Protein AF-A0A7V5BD27-F1 (afdb_monomer)

Sequence (593 aa):
MENDPTWVDITEIFKGNVRTRDIIDSLEARNEGERLPRDRENKIDDNIESIKRIREREFLEQVIPAKATIKEAIDIFYIVNSSGVNLTDAELALAQISGYWPKAREEFKSKLDDLKAKGWVFNLDFIVYALLATVHKQGSKMEKLHTSDNKEKIKEVWKKLDNTVLDYTFNLLQSQAYIDHTDEINSVYALIPIITYVYLKPTNKLSEEEIKKVVKWFYYSQIRFRYISQLQQKLDKDLKIVANSQSPFDEMLKMIEEERPLEIKSSEFVGRDIRHPLFSLMRWYFKSQGAVCLGTGLQLRRNMGKKYELERDHIFAYSVLRDSEYFDMSDRFDYALAQEITNRAILTSTENRKKSAKFADVYLSQVKEEFPNALKLQCIPENEELWKIENYKKFLQARRELLTEKLNYYLNNISITNENIKTEIDLEEIIETGEHTFLEFKSTMRWNLREARQDKKMEEIILKSIAAFNNSEGGKLLIGVTDDGEILGLQDDYNTLKEANKDHFELHLRNIVNNAYGKDFATTQITVGFPVIEEAEICEIDVKPGTKPLFLEVISKNGQKQKKFFVRSGNSSQDLDIAETAEYVKRRFEKNE

Mean predicted aligned error: 17.42 Å

Structure (mmCIF, N/CA/C/O backbone):
data_AF-A0A7V5BD27-F1
#
_entry.id   AF-A0A7V5BD27-F1
#
loop_
_atom_site.group_PDB
_atom_site.id
_atom_site.type_symbol
_atom_site.label_atom_id
_atom_site.label_alt_id
_atom_site.label_comp_id
_atom_site.label_asym_id
_atom_site.label_entity_id
_atom_site.label_seq_id
_atom_site.pdbx_PDB_ins_code
_atom_site.Cartn_x
_atom_site.Cartn_y
_atom_site.Cartn_z
_atom_site.occupancy
_atom_site.B_iso_or_equiv
_atom_site.auth_seq_id
_atom_site.auth_comp_id
_atom_site.auth_asym_id
_atom_site.auth_atom_id
_atom_site.pdbx_PDB_model_num
ATOM 1 N N . MET A 1 1 ? 18.112 -41.077 0.722 1.00 57.16 1 MET A N 1
ATOM 2 C CA . MET A 1 1 ? 18.003 -41.266 2.183 1.00 57.16 1 MET A CA 1
ATOM 3 C C . MET A 1 1 ? 17.654 -42.706 2.530 1.00 57.16 1 MET A C 1
ATOM 5 O O . MET A 1 1 ? 18.434 -43.301 3.248 1.00 57.16 1 MET A O 1
ATOM 9 N N . GLU A 1 2 ? 16.600 -43.307 1.964 1.00 54.22 2 GLU A N 1
ATOM 10 C CA . GLU A 1 2 ? 16.123 -44.663 2.338 1.00 54.22 2 GLU A CA 1
ATOM 11 C C . GLU A 1 2 ? 17.113 -45.833 2.209 1.00 54.22 2 GLU A C 1
ATOM 13 O O . GLU A 1 2 ? 16.851 -46.900 2.739 1.00 54.22 2 GLU A O 1
ATOM 18 N N . ASN A 1 3 ? 18.266 -45.650 1.570 1.00 68.75 3 ASN A N 1
ATOM 19 C CA . ASN A 1 3 ? 19.284 -46.687 1.444 1.00 68.75 3 ASN A CA 1
ATOM 20 C C . ASN A 1 3 ? 20.681 -46.130 1.716 1.00 68.75 3 ASN A C 1
ATOM 22 O O . ASN A 1 3 ? 21.618 -46.584 1.080 1.00 68.75 3 ASN A O 1
ATOM 26 N N . ASP A 1 4 ? 20.866 -45.130 2.574 1.00 81.50 4 ASP A N 1
ATOM 27 C CA . ASP A 1 4 ? 22.206 -44.644 2.939 1.00 81.50 4 ASP A CA 1
ATOM 28 C C . ASP A 1 4 ? 22.558 -45.089 4.372 1.00 81.50 4 ASP A C 1
ATOM 30 O O . ASP A 1 4 ? 21.866 -44.679 5.298 1.00 81.50 4 ASP A O 1
ATOM 34 N N . PRO A 1 5 ? 23.607 -45.908 4.596 1.00 80.44 5 PRO A N 1
ATOM 35 C CA . PRO A 1 5 ? 23.981 -46.388 5.929 1.00 80.44 5 PRO A CA 1
ATOM 36 C C . PRO A 1 5 ? 24.497 -45.267 6.838 1.00 80.44 5 PRO A C 1
ATOM 38 O O . PRO A 1 5 ? 24.568 -45.450 8.048 1.00 80.44 5 PRO A O 1
ATOM 41 N N . THR A 1 6 ? 24.842 -44.102 6.279 1.00 83.38 6 THR A N 1
ATOM 42 C CA . THR A 1 6 ? 25.176 -42.902 7.061 1.00 83.38 6 THR A CA 1
ATOM 43 C C . THR A 1 6 ? 23.938 -42.163 7.570 1.00 83.38 6 THR A C 1
ATOM 45 O O . THR A 1 6 ? 24.061 -41.241 8.376 1.00 83.38 6 THR A O 1
ATOM 48 N N . TRP A 1 7 ? 22.744 -42.569 7.132 1.00 88.06 7 TRP A N 1
ATOM 49 C CA . TRP A 1 7 ? 21.472 -41.987 7.532 1.00 88.06 7 TRP A CA 1
ATOM 50 C C . TRP A 1 7 ? 20.792 -42.884 8.573 1.00 88.06 7 TRP A C 1
ATOM 52 O O . TRP A 1 7 ? 20.085 -43.833 8.242 1.00 88.06 7 TRP A O 1
ATOM 62 N N . VAL A 1 8 ? 21.057 -42.598 9.850 1.00 84.62 8 VAL A N 1
ATOM 63 C CA . VAL A 1 8 ? 20.665 -43.437 10.995 1.00 84.62 8 VAL A CA 1
ATOM 64 C C . VAL A 1 8 ? 19.660 -42.711 11.885 1.00 84.62 8 VAL A C 1
ATOM 66 O O . VAL A 1 8 ? 19.829 -41.529 12.187 1.00 84.62 8 VAL A O 1
ATOM 69 N N . ASP A 1 9 ? 18.639 -43.433 12.356 1.00 86.38 9 ASP A N 1
ATOM 70 C CA . ASP A 1 9 ? 17.727 -42.933 13.385 1.00 86.38 9 ASP A CA 1
ATOM 71 C C . ASP A 1 9 ? 18.481 -42.735 14.711 1.00 86.38 9 ASP A C 1
ATOM 73 O O . ASP A 1 9 ? 18.967 -43.680 15.341 1.00 86.38 9 ASP A O 1
ATOM 77 N N . ILE A 1 10 ? 18.546 -41.480 15.154 1.00 88.50 10 ILE A N 1
ATOM 78 C CA . ILE A 1 10 ? 19.177 -41.060 16.411 1.00 88.50 10 ILE A CA 1
ATOM 79 C C . ILE A 1 10 ? 18.592 -41.820 17.614 1.00 88.50 10 ILE A C 1
ATOM 81 O O . ILE A 1 10 ? 19.304 -42.122 18.574 1.00 88.50 10 ILE A O 1
ATOM 85 N N . THR A 1 11 ? 17.312 -42.187 17.556 1.00 89.19 11 THR A N 1
ATOM 86 C CA . THR A 1 11 ? 16.627 -42.962 18.594 1.00 89.19 11 THR A CA 1
ATOM 87 C C . THR A 1 11 ? 17.269 -44.334 18.792 1.00 89.19 11 THR A C 1
ATOM 89 O O . THR A 1 11 ? 17.418 -44.792 19.927 1.00 89.19 11 THR A O 1
ATOM 92 N N . GLU A 1 12 ? 17.701 -44.982 17.712 1.00 88.94 12 GLU A N 1
ATOM 93 C CA . GLU A 1 12 ? 18.322 -46.308 17.759 1.00 88.94 12 GLU A CA 1
ATOM 94 C C . GLU A 1 12 ? 19.768 -46.244 18.272 1.00 88.94 12 GLU A C 1
ATOM 96 O O . GLU A 1 12 ? 20.210 -47.146 18.988 1.00 88.94 12 GLU A O 1
ATOM 101 N N . ILE A 1 13 ? 20.469 -45.128 18.030 1.00 88.75 13 ILE A N 1
ATOM 102 C CA . ILE A 1 13 ? 21.769 -44.828 18.656 1.00 88.75 13 ILE A CA 1
ATOM 103 C C . ILE A 1 13 ? 21.596 -44.656 20.170 1.00 88.75 13 ILE A C 1
ATOM 105 O O . ILE A 1 13 ? 22.341 -45.240 20.958 1.00 88.75 13 ILE A O 1
ATOM 109 N N . PHE A 1 14 ? 20.574 -43.909 20.602 1.00 86.38 14 PHE A N 1
ATOM 110 C CA . PHE A 1 14 ? 20.261 -43.740 22.020 1.00 86.38 14 PHE A CA 1
ATOM 111 C C . PHE A 1 14 ? 19.882 -45.067 22.695 1.00 86.38 14 PHE A C 1
ATOM 113 O O . PHE A 1 14 ? 20.340 -45.353 23.805 1.00 86.38 14 PHE A O 1
ATOM 120 N N . LYS A 1 15 ? 19.071 -45.908 22.052 1.00 88.56 15 LYS A N 1
ATOM 121 C CA . LYS A 1 15 ? 18.735 -47.245 22.577 1.00 88.56 15 LYS A CA 1
ATOM 122 C C . LYS A 1 15 ? 19.929 -48.210 22.577 1.00 88.56 15 LYS A C 1
ATOM 124 O O . LYS A 1 15 ? 19.869 -49.227 23.259 1.00 88.56 15 LYS A O 1
ATOM 129 N N . GLY A 1 16 ? 21.011 -47.880 21.868 1.00 85.06 16 GLY A N 1
ATOM 130 C CA . GLY A 1 16 ? 22.207 -48.716 21.744 1.00 85.06 16 GLY A CA 1
ATOM 131 C C . GLY A 1 16 ? 22.083 -49.834 20.705 1.00 85.06 16 GLY A C 1
ATOM 132 O O . GLY A 1 16 ? 22.926 -50.733 20.693 1.00 85.06 16 GLY A O 1
ATOM 133 N N . ASN A 1 17 ? 21.055 -49.770 19.853 1.00 87.12 17 ASN A N 1
ATOM 134 C CA . ASN A 1 17 ? 20.763 -50.740 18.797 1.00 87.12 17 ASN A CA 1
ATOM 135 C C . ASN A 1 17 ? 21.631 -50.528 17.550 1.00 87.12 17 ASN A C 1
ATOM 137 O O . ASN A 1 17 ? 21.843 -51.473 16.799 1.00 87.12 17 ASN A O 1
ATOM 141 N N . VAL A 1 18 ? 22.145 -49.309 17.349 1.00 87.81 18 VAL A N 1
ATOM 142 C CA . VAL A 1 18 ? 23.119 -48.988 16.298 1.00 87.81 18 VAL A CA 1
ATOM 143 C C . VAL A 1 18 ? 24.397 -48.461 16.938 1.00 87.81 18 VAL A C 1
ATOM 145 O O . VAL A 1 18 ? 24.372 -47.534 17.753 1.00 87.81 18 VAL A O 1
ATOM 148 N N . ARG A 1 19 ? 25.529 -49.053 16.566 1.00 87.44 19 ARG A N 1
ATOM 149 C CA . ARG A 1 19 ? 26.875 -48.671 16.996 1.00 87.44 19 ARG A CA 1
ATOM 150 C C . ARG A 1 19 ? 27.686 -48.175 15.804 1.00 87.44 19 ARG A C 1
ATOM 152 O O . ARG A 1 19 ? 27.378 -48.470 14.653 1.00 87.44 19 ARG A O 1
ATOM 159 N N . THR A 1 20 ? 28.787 -47.482 16.093 1.00 89.12 20 THR A N 1
ATOM 160 C CA . THR A 1 20 ? 29.772 -47.033 15.094 1.00 89.12 20 THR A CA 1
ATOM 161 C C . THR A 1 20 ? 30.157 -48.163 14.131 1.00 89.12 20 THR A C 1
ATOM 163 O O . THR A 1 20 ? 30.230 -47.959 12.921 1.00 89.12 20 THR A O 1
ATOM 166 N N . ARG A 1 21 ? 30.344 -49.380 14.664 1.00 87.88 21 ARG A N 1
ATOM 167 C CA . ARG A 1 21 ? 30.757 -50.551 13.887 1.00 87.88 21 ARG A CA 1
ATOM 168 C C . ARG A 1 21 ? 29.720 -50.981 12.847 1.00 87.88 21 ARG A C 1
ATOM 170 O O . ARG A 1 21 ? 30.114 -51.287 11.732 1.00 87.88 21 ARG A O 1
ATOM 177 N N . ASP A 1 22 ? 28.429 -50.913 13.162 1.00 88.00 22 ASP A N 1
ATOM 178 C CA . ASP A 1 22 ? 27.359 -51.340 12.248 1.00 88.00 22 ASP A CA 1
ATOM 179 C C . ASP A 1 22 ? 27.291 -50.442 10.997 1.00 88.00 22 ASP A C 1
ATOM 181 O O . ASP A 1 22 ? 27.035 -50.909 9.884 1.00 88.00 22 ASP A O 1
ATOM 185 N N . ILE A 1 23 ? 27.583 -49.146 11.169 1.00 87.50 23 ILE A N 1
ATOM 186 C CA . ILE A 1 23 ? 27.658 -48.157 10.083 1.00 87.50 23 ILE A CA 1
ATOM 187 C C . ILE A 1 23 ? 28.907 -48.393 9.227 1.00 87.50 23 ILE A C 1
ATOM 189 O O . ILE A 1 23 ? 28.827 -48.359 7.998 1.00 87.50 23 ILE A O 1
ATOM 193 N N . ILE A 1 24 ? 30.052 -48.640 9.872 1.00 88.50 24 ILE A N 1
ATOM 194 C CA . ILE A 1 24 ? 31.324 -48.941 9.200 1.00 88.50 24 ILE A CA 1
ATOM 195 C C . ILE A 1 24 ? 31.187 -50.217 8.367 1.00 88.50 24 ILE A C 1
ATOM 197 O O . ILE A 1 24 ? 31.436 -50.172 7.167 1.00 88.50 24 ILE A O 1
ATOM 201 N N . ASP A 1 25 ? 30.703 -51.310 8.960 1.00 88.06 25 ASP A N 1
ATOM 202 C CA . ASP A 1 25 ? 30.554 -52.600 8.280 1.00 88.06 25 ASP A CA 1
ATOM 203 C C . ASP A 1 25 ? 29.582 -52.492 7.087 1.00 88.06 25 ASP A C 1
ATOM 205 O O . ASP A 1 25 ? 29.839 -53.037 6.014 1.00 88.06 25 ASP A O 1
ATOM 209 N N . SER A 1 26 ? 28.499 -51.715 7.222 1.00 86.69 26 SER A N 1
ATOM 210 C CA . SER A 1 26 ? 27.546 -51.466 6.128 1.00 86.69 26 SER A CA 1
ATOM 211 C C . SER A 1 26 ? 28.135 -50.636 4.980 1.00 86.69 26 SER A C 1
ATOM 213 O O . SER A 1 26 ? 27.730 -50.793 3.826 1.00 86.69 26 SER A O 1
ATOM 215 N N . LEU A 1 27 ? 29.066 -49.728 5.277 1.00 87.25 27 LEU A N 1
ATOM 216 C CA . LEU A 1 27 ? 29.773 -48.924 4.279 1.00 87.25 27 LEU A CA 1
ATOM 217 C C . LEU A 1 27 ? 30.881 -49.721 3.586 1.00 87.25 27 LEU A C 1
ATOM 219 O O . LEU A 1 27 ? 31.006 -49.633 2.367 1.00 87.25 27 LEU A O 1
ATOM 223 N N . GLU A 1 28 ? 31.641 -50.519 4.335 1.00 88.75 28 GLU A N 1
ATOM 224 C CA . GLU A 1 28 ? 32.672 -51.416 3.799 1.00 88.75 28 GLU A CA 1
ATOM 225 C C . GLU A 1 28 ? 32.046 -52.492 2.903 1.00 88.75 28 GLU A C 1
ATOM 227 O O . GLU A 1 28 ? 32.527 -52.726 1.797 1.00 88.75 28 GLU A O 1
ATOM 232 N N . ALA A 1 29 ? 30.898 -53.061 3.293 1.00 86.31 29 ALA A N 1
ATOM 233 C CA . ALA A 1 29 ? 30.151 -54.011 2.463 1.00 86.31 29 ALA A CA 1
ATOM 234 C C . ALA A 1 29 ? 29.697 -53.418 1.115 1.00 86.31 29 ALA A C 1
ATOM 236 O O . ALA A 1 29 ? 29.574 -54.138 0.127 1.00 86.31 29 ALA A O 1
ATOM 237 N N . ARG A 1 30 ? 29.463 -52.101 1.054 1.00 85.00 30 ARG A N 1
ATOM 238 C CA . ARG A 1 30 ? 29.129 -51.388 -0.191 1.00 85.00 30 ARG A CA 1
ATOM 239 C C . ARG A 1 30 ? 30.343 -51.002 -1.018 1.00 85.00 30 ARG A C 1
ATOM 241 O O . ARG A 1 30 ? 30.182 -50.722 -2.200 1.00 85.00 30 ARG A O 1
ATOM 248 N N . ASN A 1 31 ? 31.520 -50.985 -0.406 1.00 85.56 31 ASN A N 1
ATOM 249 C CA . ASN A 1 31 ? 32.794 -50.732 -1.063 1.00 85.56 31 ASN A CA 1
ATOM 250 C C . ASN A 1 31 ? 33.532 -52.049 -1.360 1.00 85.56 31 ASN A C 1
ATOM 252 O O . ASN A 1 31 ? 34.746 -52.124 -1.229 1.00 85.56 31 ASN A O 1
ATOM 256 N N . GLU A 1 32 ? 32.785 -53.116 -1.669 1.00 83.06 32 GLU A N 1
ATOM 257 C CA . GLU A 1 32 ? 33.322 -54.447 -2.000 1.00 83.06 32 GLU A CA 1
ATOM 258 C C . GLU A 1 32 ? 34.242 -55.055 -0.917 1.00 83.06 32 GLU A C 1
ATOM 260 O O . GLU A 1 32 ? 35.077 -55.913 -1.195 1.00 83.06 32 GLU A O 1
ATOM 265 N N . GLY A 1 33 ? 34.072 -54.644 0.344 1.00 78.06 33 GLY A N 1
ATOM 266 C CA . GLY A 1 33 ? 34.883 -55.097 1.475 1.00 78.06 33 GLY A CA 1
ATOM 267 C C . GLY A 1 33 ? 36.196 -54.331 1.663 1.00 78.06 33 GLY A C 1
ATOM 268 O O . GLY A 1 33 ? 36.982 -54.690 2.541 1.00 78.06 33 GLY A O 1
ATOM 269 N N . GLU A 1 34 ? 36.450 -53.278 0.882 1.00 85.38 34 GLU A N 1
ATOM 270 C CA . GLU A 1 34 ? 37.575 -52.381 1.133 1.00 85.38 34 GLU A CA 1
ATOM 271 C C . GLU A 1 34 ? 37.359 -51.571 2.412 1.00 85.38 34 GLU A C 1
ATOM 273 O O . GLU A 1 34 ? 36.318 -50.937 2.618 1.00 85.38 34 GLU A O 1
ATOM 278 N N . ARG A 1 35 ? 38.400 -51.548 3.248 1.00 85.94 35 ARG A N 1
ATOM 279 C CA . ARG A 1 35 ? 38.398 -50.833 4.520 1.00 85.94 35 ARG A CA 1
ATOM 280 C C . ARG A 1 35 ? 38.253 -49.327 4.315 1.00 85.94 35 ARG A C 1
ATOM 282 O O . ARG A 1 35 ? 38.936 -48.733 3.478 1.00 85.94 35 ARG A O 1
ATOM 289 N N . LEU A 1 36 ? 37.435 -48.689 5.148 1.00 87.50 36 LEU A N 1
ATOM 290 C CA . LEU A 1 36 ? 37.311 -47.235 5.136 1.00 87.50 36 LEU A CA 1
ATOM 291 C C . LEU A 1 36 ? 38.619 -46.536 5.566 1.00 87.50 36 LEU A C 1
ATOM 293 O O . LEU A 1 36 ? 39.358 -47.026 6.422 1.00 87.50 36 LEU A O 1
ATOM 297 N N . PRO A 1 37 ? 38.913 -45.338 5.027 1.00 90.88 37 PRO A N 1
ATOM 298 C CA . PRO A 1 37 ? 39.991 -44.507 5.549 1.00 90.88 37 PRO A CA 1
ATOM 299 C C . PRO A 1 37 ? 39.778 -44.200 7.037 1.00 90.88 37 PRO A C 1
ATOM 301 O O . PRO A 1 37 ? 38.671 -43.843 7.446 1.00 90.88 37 PRO A O 1
ATOM 304 N N . ARG A 1 38 ? 40.853 -44.258 7.835 1.00 88.69 38 ARG A N 1
ATOM 305 C CA . ARG A 1 38 ? 40.811 -44.016 9.292 1.00 88.69 38 ARG A CA 1
ATOM 306 C C . ARG A 1 38 ? 40.141 -42.696 9.673 1.00 88.69 38 ARG A C 1
ATOM 308 O O . ARG A 1 38 ? 39.385 -42.659 10.634 1.00 88.69 38 ARG A O 1
ATOM 315 N N . ASP A 1 39 ? 40.362 -41.635 8.903 1.00 89.50 39 ASP A N 1
ATOM 316 C CA . ASP A 1 39 ? 39.746 -40.327 9.167 1.00 89.50 39 ASP A CA 1
ATOM 317 C C . ASP A 1 39 ? 38.215 -40.381 9.093 1.00 89.50 39 ASP A C 1
ATOM 319 O O . ASP A 1 39 ? 37.516 -39.683 9.827 1.00 89.50 39 ASP A O 1
ATOM 323 N N . ARG A 1 40 ? 37.675 -41.239 8.220 1.00 87.38 40 ARG A N 1
ATOM 324 C CA . ARG A 1 40 ? 36.234 -41.436 8.069 1.00 87.38 40 ARG A CA 1
ATOM 325 C C . ARG A 1 40 ? 35.671 -42.331 9.173 1.00 87.38 40 ARG A C 1
ATOM 327 O O . ARG A 1 40 ? 34.588 -42.024 9.658 1.00 87.38 40 ARG A O 1
ATOM 334 N N . GLU A 1 41 ? 36.404 -43.365 9.595 1.00 88.19 41 GLU A N 1
ATOM 335 C CA . GLU A 1 41 ? 36.058 -44.181 10.775 1.00 88.19 41 GLU A CA 1
ATOM 336 C C . GLU A 1 41 ? 35.960 -43.296 12.033 1.00 88.19 41 GLU A C 1
ATOM 338 O O . GLU A 1 41 ? 34.920 -43.276 12.691 1.00 88.19 41 GLU A O 1
ATOM 343 N N . ASN A 1 42 ? 36.994 -42.489 12.300 1.00 90.69 42 ASN A N 1
ATOM 344 C CA . ASN A 1 42 ? 37.048 -41.584 13.452 1.00 90.69 42 ASN A CA 1
ATOM 345 C C . ASN A 1 42 ? 35.893 -40.578 13.442 1.00 90.69 42 ASN A C 1
ATOM 347 O O . ASN A 1 42 ? 35.232 -40.381 14.454 1.00 90.69 42 ASN A O 1
ATOM 351 N N . LYS A 1 43 ? 35.582 -39.991 12.279 1.00 92.12 43 LYS A N 1
ATOM 352 C CA . LYS A 1 43 ? 34.481 -39.028 12.158 1.00 92.12 43 LYS A CA 1
ATOM 353 C C . LYS A 1 43 ? 33.112 -39.645 12.465 1.00 92.12 43 LYS A C 1
ATOM 355 O O . LYS A 1 43 ? 32.244 -38.959 13.001 1.00 92.12 43 LYS A O 1
ATOM 360 N N . ILE A 1 44 ? 32.887 -40.907 12.096 1.00 90.69 44 ILE A N 1
ATOM 361 C CA . ILE A 1 44 ? 31.641 -41.611 12.438 1.00 90.69 44 ILE A CA 1
ATOM 362 C C . ILE A 1 44 ? 31.587 -41.837 13.953 1.00 90.69 44 ILE A C 1
ATOM 364 O O . ILE A 1 44 ? 30.544 -41.588 14.556 1.00 90.69 44 ILE A O 1
ATOM 368 N N . ASP A 1 45 ? 32.701 -42.237 14.566 1.00 91.75 45 ASP A N 1
ATOM 369 C CA . ASP A 1 45 ? 32.776 -42.471 16.010 1.00 91.75 45 ASP A CA 1
ATOM 370 C C . ASP A 1 45 ? 32.552 -41.189 16.823 1.00 91.75 45 ASP A C 1
ATOM 372 O O . ASP A 1 45 ? 31.674 -41.150 17.685 1.00 91.75 45 ASP A O 1
ATOM 376 N N . ASP A 1 46 ? 33.239 -40.101 16.461 1.00 92.69 46 ASP A N 1
ATOM 377 C CA . ASP A 1 46 ? 33.095 -38.780 17.085 1.00 92.69 46 ASP A CA 1
ATOM 378 C C . ASP A 1 46 ? 31.646 -38.269 17.027 1.00 92.69 46 ASP A C 1
ATOM 380 O O . ASP A 1 46 ? 31.139 -37.672 17.983 1.00 92.69 46 ASP A O 1
ATOM 384 N N . ASN A 1 47 ? 30.947 -38.517 15.914 1.00 91.62 47 ASN A N 1
ATOM 385 C CA . ASN A 1 47 ? 29.545 -38.139 15.750 1.00 91.62 47 ASN A CA 1
ATOM 386 C C . ASN A 1 47 ? 28.616 -38.975 16.642 1.00 91.62 47 ASN A C 1
ATOM 388 O O . ASN A 1 47 ? 27.732 -38.416 17.295 1.00 91.62 47 ASN A O 1
ATOM 392 N N . ILE A 1 48 ? 28.808 -40.298 16.694 1.00 91.06 48 ILE A N 1
ATOM 393 C CA . ILE A 1 48 ? 28.024 -41.191 17.564 1.00 91.06 48 ILE A CA 1
ATOM 394 C C . ILE A 1 48 ? 28.238 -40.825 19.035 1.00 91.06 48 ILE A C 1
ATOM 396 O O . ILE A 1 48 ? 27.278 -40.765 19.806 1.00 91.06 48 ILE A O 1
ATOM 400 N N . GLU A 1 49 ? 29.476 -40.534 19.421 1.00 90.31 49 GLU A N 1
ATOM 401 C CA . GLU A 1 49 ? 29.823 -40.113 20.774 1.00 90.31 49 GLU A CA 1
ATOM 402 C C . GLU A 1 49 ? 29.204 -38.752 21.119 1.00 90.31 49 GLU A C 1
ATOM 404 O O . GLU A 1 49 ? 28.589 -38.590 22.174 1.00 90.31 49 GLU A O 1
ATOM 409 N N . SER A 1 50 ? 29.256 -37.790 20.194 1.00 89.62 50 SER A N 1
ATOM 410 C CA . SER A 1 50 ? 28.599 -36.486 20.353 1.00 89.62 50 SER A CA 1
ATOM 411 C C . SER A 1 50 ? 27.088 -36.617 20.566 1.00 89.62 50 SER A C 1
ATOM 413 O O . SER A 1 50 ? 26.521 -35.902 21.393 1.00 89.62 50 SER A O 1
ATOM 415 N N . ILE A 1 51 ? 26.434 -37.551 19.865 1.00 89.44 51 ILE A N 1
ATOM 416 C CA . ILE A 1 51 ? 25.010 -37.855 20.059 1.00 89.44 51 ILE A CA 1
ATOM 417 C C . ILE A 1 51 ? 24.774 -38.450 21.451 1.00 89.44 51 ILE A C 1
ATOM 419 O O . ILE A 1 51 ? 23.873 -38.002 22.158 1.00 89.44 51 ILE A O 1
ATOM 423 N N . LYS A 1 52 ? 25.589 -39.416 21.892 1.00 87.88 52 LYS A N 1
ATOM 424 C CA . LYS A 1 52 ? 25.450 -40.033 23.224 1.00 87.88 52 LYS A CA 1
ATOM 425 C C . LYS A 1 52 ? 25.588 -39.014 24.357 1.00 87.88 52 LYS A C 1
ATOM 427 O O . LYS A 1 52 ? 24.779 -39.046 25.286 1.00 87.88 52 LYS A O 1
ATOM 432 N N . ARG A 1 53 ? 26.519 -38.061 24.232 1.00 89.12 53 ARG A N 1
ATOM 433 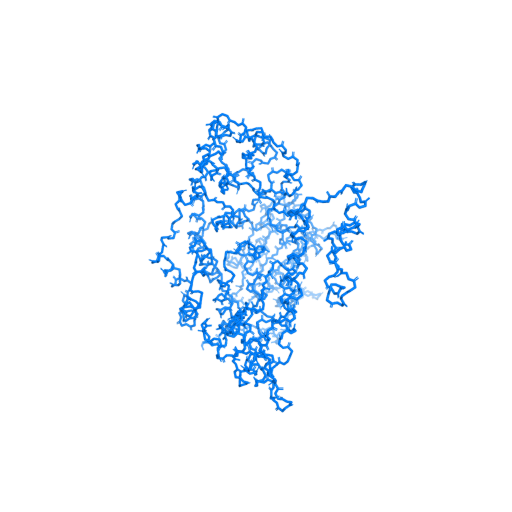C CA . ARG A 1 53 ? 26.736 -36.965 25.197 1.00 89.12 53 ARG A CA 1
ATOM 434 C C . ARG A 1 53 ? 25.546 -36.020 25.357 1.00 89.12 53 ARG A C 1
ATOM 436 O O . ARG A 1 53 ? 25.485 -35.282 26.333 1.00 89.12 53 ARG A O 1
ATOM 443 N N . ILE A 1 54 ? 24.555 -36.049 24.462 1.00 86.75 54 ILE A N 1
ATOM 444 C CA . ILE A 1 54 ? 23.308 -35.286 24.650 1.00 86.75 54 ILE A CA 1
ATOM 445 C C . ILE A 1 54 ? 22.600 -35.705 25.950 1.00 86.75 54 ILE A C 1
ATOM 447 O O . ILE A 1 54 ? 21.988 -34.859 26.595 1.00 86.75 54 ILE A O 1
ATOM 451 N N . ARG A 1 55 ? 22.724 -36.972 26.376 1.00 82.12 55 ARG A N 1
ATOM 452 C CA . ARG A 1 55 ? 22.152 -37.472 27.642 1.00 82.12 55 ARG A CA 1
ATOM 453 C C . ARG A 1 55 ? 22.815 -36.906 28.891 1.00 82.12 55 ARG A C 1
ATOM 455 O O . ARG A 1 55 ? 22.211 -36.928 29.954 1.00 82.12 55 ARG A O 1
ATOM 462 N N . GLU A 1 56 ? 24.048 -36.440 28.754 1.00 86.19 56 GLU A N 1
ATOM 463 C CA . GLU A 1 56 ? 24.837 -35.865 29.842 1.00 86.19 56 GLU A CA 1
ATOM 464 C C . GLU A 1 56 ? 24.579 -34.362 29.989 1.00 86.19 56 GLU A C 1
ATOM 466 O O . GLU A 1 56 ? 25.093 -33.733 30.910 1.00 86.19 56 GLU A O 1
ATOM 471 N N . ARG A 1 57 ? 23.781 -33.761 29.093 1.00 81.81 57 ARG A N 1
ATOM 472 C CA . ARG A 1 57 ? 23.371 -32.367 29.242 1.00 81.81 57 ARG A CA 1
ATOM 473 C C . ARG A 1 57 ? 22.418 -32.237 30.420 1.00 81.81 57 ARG A C 1
ATOM 475 O O . ARG A 1 57 ? 21.324 -32.795 30.409 1.00 81.81 57 ARG A O 1
ATOM 482 N N . GLU A 1 58 ? 22.820 -31.440 31.399 1.00 77.75 58 GLU A N 1
ATOM 483 C CA . GLU A 1 58 ? 21.929 -30.995 32.461 1.00 77.75 58 GLU A CA 1
ATOM 484 C C . GLU A 1 58 ? 20.915 -29.994 31.895 1.00 77.75 58 GLU A C 1
ATOM 486 O O . GLU A 1 58 ? 21.276 -29.003 31.255 1.00 77.75 58 GLU A O 1
ATOM 491 N N . PHE A 1 59 ? 19.631 -30.263 32.129 1.00 72.19 59 PHE A N 1
ATOM 492 C CA . PHE A 1 59 ? 18.545 -29.345 31.812 1.00 72.19 59 PHE A CA 1
ATOM 493 C C . PHE A 1 59 ? 18.056 -28.706 33.107 1.00 72.19 59 PHE A C 1
ATOM 495 O O . PHE A 1 59 ? 17.774 -29.399 34.083 1.00 72.19 59 PHE A O 1
ATOM 502 N N . LEU A 1 60 ? 17.933 -27.380 33.113 1.00 67.56 60 LEU A N 1
ATOM 503 C CA . LEU A 1 60 ? 17.268 -26.675 34.201 1.00 67.56 60 LEU A CA 1
ATOM 504 C C . LEU A 1 60 ? 15.759 -26.920 34.082 1.00 67.56 60 LEU A C 1
ATOM 506 O O . LEU A 1 60 ? 15.118 -26.438 33.149 1.00 67.56 60 LEU A O 1
ATOM 510 N N . GLU A 1 61 ? 15.200 -27.688 35.013 1.00 67.56 61 GLU A N 1
ATOM 511 C CA . GLU A 1 61 ? 13.761 -27.932 35.100 1.00 67.56 61 GLU A CA 1
ATOM 512 C C . GLU A 1 61 ? 13.116 -26.909 36.043 1.00 67.56 61 GLU A C 1
ATOM 514 O O . GLU A 1 61 ? 13.417 -26.859 37.236 1.00 67.56 61 GLU A O 1
ATOM 519 N N . GLN A 1 62 ? 12.205 -26.089 35.515 1.00 67.88 62 GLN A N 1
ATOM 520 C CA . GLN A 1 62 ? 11.380 -25.189 36.318 1.00 67.88 62 GLN A CA 1
ATOM 521 C C . GLN A 1 62 ? 9.977 -25.788 36.451 1.00 67.88 62 GLN A C 1
ATOM 523 O O . GLN A 1 62 ? 9.208 -25.823 35.491 1.00 67.88 62 GLN A O 1
ATOM 528 N N . VAL A 1 63 ? 9.627 -26.248 37.652 1.00 70.94 63 VAL A N 1
ATOM 529 C CA . VAL A 1 63 ? 8.323 -26.871 37.914 1.00 70.94 63 VAL A CA 1
ATOM 530 C C . VAL A 1 63 ? 7.272 -25.796 38.192 1.00 70.94 63 VAL A C 1
ATOM 532 O O . VAL A 1 63 ? 7.419 -24.998 39.119 1.00 70.94 63 VAL A O 1
ATOM 535 N N . ILE A 1 64 ? 6.188 -25.793 37.411 1.00 72.81 64 ILE A N 1
ATOM 536 C CA . ILE A 1 64 ? 5.009 -24.957 37.671 1.00 72.81 64 ILE A CA 1
ATOM 537 C C . ILE A 1 64 ? 4.144 -25.670 38.726 1.00 72.81 64 ILE A C 1
ATOM 539 O O . ILE A 1 64 ? 3.696 -26.793 38.481 1.00 72.81 64 ILE A O 1
ATOM 543 N N . PRO A 1 65 ? 3.885 -25.064 39.900 1.00 77.44 65 PRO A N 1
ATOM 544 C CA . PRO A 1 65 ? 3.047 -25.680 40.924 1.00 77.44 65 PRO A CA 1
ATOM 545 C C . PRO A 1 65 ? 1.637 -25.980 40.400 1.00 77.44 65 PRO A C 1
ATOM 547 O O . PRO A 1 65 ? 1.039 -25.150 39.726 1.00 77.44 65 PRO A O 1
ATOM 550 N N . ALA A 1 66 ? 1.035 -27.103 40.799 1.00 73.62 66 ALA A N 1
ATOM 551 C CA . ALA A 1 66 ? -0.329 -27.467 40.378 1.00 73.62 66 ALA A CA 1
ATOM 552 C C . ALA A 1 66 ? -1.420 -26.461 40.811 1.00 73.62 66 ALA A C 1
ATOM 554 O O . ALA A 1 66 ? -2.532 -26.485 40.293 1.00 73.62 66 ALA A O 1
ATOM 555 N N . LYS A 1 67 ? -1.111 -25.590 41.780 1.00 79.75 67 LYS A N 1
ATOM 556 C CA . LYS A 1 67 ? -1.987 -24.503 42.247 1.00 79.75 67 LYS A CA 1
ATOM 557 C C . LYS A 1 67 ? -1.730 -23.168 41.540 1.00 79.75 67 LYS A C 1
ATOM 559 O O . LYS A 1 67 ? -2.422 -22.204 41.852 1.00 79.75 67 LYS A O 1
ATOM 564 N N . ALA A 1 68 ? -0.730 -23.097 40.662 1.00 73.81 68 ALA A N 1
ATOM 565 C CA . ALA A 1 68 ? -0.390 -21.867 39.970 1.00 73.81 68 ALA A CA 1
ATOM 566 C C . ALA A 1 68 ? -1.551 -21.435 39.076 1.00 73.81 68 ALA A C 1
ATOM 568 O O . ALA A 1 68 ? -2.139 -22.223 38.332 1.00 73.81 68 ALA A O 1
ATOM 569 N N . THR A 1 69 ? -1.878 -20.157 39.157 1.00 76.94 69 THR A N 1
ATOM 570 C CA . THR A 1 69 ? -2.811 -19.518 38.241 1.00 76.94 69 THR A CA 1
ATOM 571 C C . THR A 1 69 ? -2.209 -19.454 36.836 1.00 76.94 69 THR A C 1
ATOM 573 O O . THR A 1 69 ? -0.991 -19.464 36.659 1.00 76.94 69 THR A O 1
ATOM 576 N N . ILE A 1 70 ? -3.064 -19.332 35.814 1.00 68.44 70 ILE A N 1
ATOM 577 C CA . ILE A 1 70 ? -2.620 -19.160 34.417 1.00 68.44 70 ILE A CA 1
ATOM 578 C C . ILE A 1 70 ? -1.650 -17.974 34.297 1.00 68.44 70 ILE A C 1
ATOM 580 O O . ILE A 1 70 ? -0.664 -18.056 33.576 1.00 68.44 70 ILE A O 1
ATOM 584 N N . LYS A 1 71 ? -1.886 -16.899 35.057 1.00 67.12 71 LYS A N 1
ATOM 585 C CA . LYS A 1 71 ? -1.003 -15.733 35.104 1.00 67.12 71 LYS A CA 1
ATOM 586 C C . LYS A 1 71 ? 0.378 -16.072 35.674 1.00 67.12 71 LYS A C 1
ATOM 588 O O . LYS A 1 71 ? 1.375 -15.763 35.040 1.00 67.12 71 LYS A O 1
ATOM 593 N N . GLU A 1 72 ? 0.442 -16.747 36.821 1.00 72.06 72 GLU A N 1
ATOM 594 C CA . GLU A 1 72 ? 1.718 -17.165 37.427 1.00 72.06 72 GLU A CA 1
ATOM 595 C C . GLU A 1 72 ? 2.489 -18.128 36.518 1.00 72.06 72 GLU A C 1
ATOM 597 O O . GLU A 1 72 ? 3.708 -18.038 36.425 1.00 72.06 72 GLU A O 1
ATOM 602 N N . ALA A 1 73 ? 1.790 -19.010 35.798 1.00 73.12 73 ALA A N 1
ATOM 603 C CA . ALA A 1 73 ? 2.407 -19.877 34.799 1.00 73.12 73 ALA A CA 1
ATOM 604 C C . ALA A 1 73 ? 3.029 -19.075 33.638 1.00 73.12 73 ALA A C 1
ATOM 606 O O . ALA A 1 73 ? 4.141 -19.386 33.212 1.00 73.12 73 ALA A O 1
ATOM 607 N N . ILE A 1 74 ? 2.351 -18.025 33.157 1.00 69.31 74 ILE A N 1
ATOM 608 C CA . ILE A 1 74 ? 2.877 -17.130 32.111 1.00 69.31 74 ILE A CA 1
ATOM 609 C C . ILE A 1 74 ? 4.046 -16.284 32.645 1.00 69.31 74 ILE A C 1
ATOM 611 O O . ILE A 1 74 ? 5.032 -16.101 31.936 1.00 69.31 74 ILE A O 1
ATOM 615 N N . ASP A 1 75 ? 3.990 -15.812 33.891 1.00 70.25 75 ASP A N 1
ATOM 616 C CA . ASP A 1 75 ? 5.070 -15.030 34.511 1.00 70.25 75 ASP A CA 1
ATOM 617 C C . ASP A 1 75 ? 6.323 -15.895 34.765 1.00 70.25 75 ASP A C 1
ATOM 619 O O . ASP A 1 75 ? 7.448 -15.465 34.511 1.00 70.25 75 ASP A O 1
ATOM 623 N N . ILE A 1 76 ? 6.157 -17.153 35.189 1.00 73.25 76 ILE A N 1
ATOM 624 C CA . ILE A 1 76 ? 7.263 -18.122 35.278 1.00 73.25 76 ILE A CA 1
ATOM 625 C C . ILE A 1 76 ? 7.847 -18.380 33.884 1.00 73.25 76 ILE A C 1
ATOM 627 O O . ILE A 1 76 ? 9.066 -18.402 33.714 1.00 73.25 76 ILE A O 1
ATOM 631 N N . PHE A 1 77 ? 6.994 -18.508 32.866 1.00 69.06 77 PHE A N 1
ATOM 632 C CA . PHE A 1 77 ? 7.427 -18.655 31.479 1.00 69.06 77 PHE A CA 1
ATOM 633 C C . PHE A 1 77 ? 8.185 -17.419 30.957 1.00 69.06 77 PHE A C 1
ATOM 635 O O . PHE A 1 77 ? 9.148 -17.574 30.207 1.00 69.06 77 PHE A O 1
ATOM 642 N N . TYR A 1 78 ? 7.815 -16.208 31.393 1.00 66.31 78 TYR A N 1
ATOM 643 C CA . TYR A 1 78 ? 8.537 -14.960 31.111 1.00 66.31 78 TYR A CA 1
ATOM 644 C C . TYR A 1 78 ? 9.967 -15.005 31.668 1.00 66.31 78 TYR A C 1
ATOM 646 O O . TYR A 1 78 ? 10.928 -14.707 30.958 1.00 66.31 78 TYR A O 1
ATOM 654 N N . ILE A 1 79 ? 10.122 -15.435 32.925 1.00 67.38 79 ILE A N 1
ATOM 655 C CA . ILE A 1 79 ? 11.430 -15.553 33.585 1.00 67.38 79 ILE A CA 1
ATOM 656 C C . ILE A 1 79 ? 12.297 -16.599 32.874 1.00 67.38 79 ILE A C 1
ATOM 658 O O . ILE A 1 79 ? 13.460 -16.329 32.581 1.00 67.38 79 ILE A O 1
ATOM 662 N N . VAL A 1 80 ? 11.735 -17.761 32.537 1.00 65.31 80 VAL A N 1
ATOM 663 C CA . VAL A 1 80 ? 12.478 -18.846 31.875 1.00 65.31 80 VAL A CA 1
ATOM 664 C C . VAL A 1 80 ? 12.904 -18.459 30.452 1.00 65.31 80 VAL A C 1
ATOM 666 O O . VAL A 1 80 ? 14.035 -18.744 30.059 1.00 65.31 80 VAL A O 1
ATOM 669 N N . ASN A 1 81 ? 12.059 -17.748 29.694 1.00 62.69 81 ASN A N 1
ATOM 670 C CA . ASN A 1 81 ? 12.415 -17.289 28.344 1.00 62.69 81 ASN A CA 1
ATOM 671 C C . ASN A 1 81 ? 13.508 -16.223 28.314 1.00 62.69 81 ASN A C 1
ATOM 673 O O . ASN A 1 81 ? 14.235 -16.156 27.328 1.00 62.69 81 ASN A O 1
ATOM 677 N N . SER A 1 82 ? 13.673 -15.435 29.382 1.00 60.34 82 SER A N 1
ATOM 678 C CA . SER A 1 82 ? 14.715 -14.397 29.442 1.00 60.34 82 SER A CA 1
ATOM 679 C C . SER A 1 82 ? 16.148 -14.943 29.330 1.00 60.34 82 SER A C 1
ATOM 681 O O . SER A 1 82 ? 17.078 -14.188 29.060 1.00 60.34 82 SER A O 1
ATOM 683 N N . SER A 1 83 ? 16.330 -16.255 29.533 1.00 56.62 83 SER A N 1
ATOM 684 C CA . SER A 1 83 ? 17.612 -16.963 29.408 1.00 56.62 83 SER A CA 1
ATOM 685 C C . SER A 1 83 ? 17.736 -17.812 28.123 1.00 56.62 83 SER A C 1
ATOM 687 O O . SER A 1 83 ? 18.759 -18.469 27.940 1.00 56.62 83 SER A O 1
ATOM 689 N N . GLY A 1 84 ? 16.716 -17.825 27.247 1.00 60.84 84 GLY A N 1
ATOM 690 C CA . GLY A 1 84 ? 16.618 -18.671 26.043 1.00 60.84 84 GLY A CA 1
ATOM 691 C C . GLY A 1 84 ? 16.421 -17.891 24.728 1.00 60.84 84 GLY A C 1
ATOM 692 O O . GLY A 1 84 ? 16.945 -16.793 24.561 1.00 60.84 84 GLY A O 1
ATOM 693 N N . VAL A 1 85 ? 15.688 -18.462 23.755 1.00 58.66 85 VAL A N 1
ATOM 694 C CA . VAL A 1 85 ? 15.264 -17.721 22.546 1.00 58.66 85 VAL A CA 1
ATOM 695 C C . VAL A 1 85 ? 14.197 -16.712 22.962 1.00 58.66 85 VAL A C 1
ATOM 697 O O . VAL A 1 85 ? 13.088 -17.101 23.314 1.00 58.66 85 VAL A O 1
ATOM 700 N N . ASN A 1 86 ? 14.540 -15.424 22.928 1.00 60.34 86 ASN A N 1
ATOM 701 C CA . ASN A 1 86 ? 13.642 -14.357 23.361 1.00 60.34 86 ASN A CA 1
ATOM 702 C C . ASN A 1 86 ? 12.371 -14.316 22.499 1.00 60.34 86 ASN A C 1
ATOM 704 O O . ASN A 1 86 ? 12.445 -14.072 21.294 1.00 60.34 86 ASN A O 1
ATOM 708 N N . LEU A 1 87 ? 11.217 -14.506 23.139 1.00 67.81 87 LEU A N 1
ATOM 709 C CA . LEU A 1 87 ? 9.923 -14.112 22.583 1.00 67.81 87 LEU A CA 1
ATOM 710 C C . LEU A 1 87 ? 9.866 -12.591 22.445 1.00 67.81 87 LEU A C 1
ATOM 712 O O . LEU A 1 87 ? 10.505 -11.865 23.213 1.00 67.81 87 LEU A O 1
ATOM 716 N N . THR A 1 88 ? 9.088 -12.099 21.486 1.00 81.12 88 THR A N 1
ATOM 717 C CA . THR A 1 88 ? 8.877 -10.655 21.360 1.00 81.12 88 THR A CA 1
ATOM 718 C C . THR A 1 88 ? 8.014 -10.142 22.518 1.00 81.12 88 THR A C 1
ATOM 720 O O . THR A 1 88 ? 7.162 -10.858 23.052 1.00 81.12 88 THR A O 1
ATOM 723 N N . ASP A 1 89 ? 8.174 -8.867 22.890 1.00 81.94 89 ASP A N 1
ATOM 724 C CA . ASP A 1 89 ? 7.308 -8.227 23.896 1.00 81.94 89 ASP A CA 1
ATOM 725 C C . ASP A 1 89 ? 5.814 -8.352 23.530 1.00 81.94 89 ASP A C 1
ATOM 727 O O . ASP A 1 89 ? 4.947 -8.425 24.401 1.00 81.94 89 ASP A O 1
ATOM 731 N N . ALA A 1 90 ? 5.507 -8.406 22.229 1.00 88.06 90 ALA A N 1
ATOM 732 C CA . ALA A 1 90 ? 4.157 -8.585 21.715 1.00 88.06 90 ALA A CA 1
ATOM 733 C C . ALA A 1 90 ? 3.631 -10.019 21.924 1.00 88.06 90 ALA A C 1
ATOM 735 O O . ALA A 1 90 ? 2.477 -10.190 22.321 1.00 88.06 90 ALA A O 1
ATOM 736 N N . GLU A 1 91 ? 4.458 -11.047 21.722 1.00 86.56 91 GLU A N 1
ATOM 737 C CA . GLU A 1 91 ? 4.100 -12.441 22.021 1.00 86.56 91 GLU A CA 1
ATOM 738 C C . GLU A 1 91 ? 3.834 -12.645 23.517 1.00 86.56 91 GLU A C 1
ATOM 740 O O . GLU A 1 91 ? 2.874 -13.323 23.898 1.00 86.56 91 GLU A O 1
ATOM 745 N N . LEU A 1 92 ? 4.639 -12.004 24.368 1.00 84.31 92 LEU A N 1
ATOM 746 C CA . LEU A 1 92 ? 4.464 -12.026 25.820 1.00 84.31 92 LEU A CA 1
ATOM 747 C C . LEU A 1 92 ? 3.159 -11.332 26.231 1.00 84.31 92 LEU A C 1
ATOM 749 O O . LEU A 1 92 ? 2.376 -11.893 27.004 1.00 84.31 92 LEU A O 1
ATOM 753 N N . ALA A 1 93 ? 2.860 -10.168 25.652 1.00 89.19 93 ALA A N 1
ATOM 754 C CA . ALA A 1 93 ? 1.585 -9.495 25.873 1.00 89.19 93 ALA A CA 1
ATOM 755 C C . ALA A 1 93 ? 0.392 -10.338 25.389 1.00 89.19 93 ALA A C 1
ATOM 757 O O . ALA A 1 93 ? -0.623 -10.416 26.082 1.00 89.19 93 ALA A O 1
ATOM 758 N N . LEU A 1 94 ? 0.506 -11.032 24.251 1.00 91.12 94 LEU A N 1
ATOM 759 C CA . LEU A 1 94 ? -0.543 -11.930 23.760 1.00 91.12 94 LEU A CA 1
ATOM 760 C C . LEU A 1 94 ? -0.781 -13.125 24.689 1.00 91.12 94 LEU A C 1
ATOM 762 O O . LEU A 1 94 ? -1.933 -13.532 24.876 1.00 91.12 94 LEU A O 1
ATOM 766 N N . ALA A 1 95 ? 0.277 -13.688 25.277 1.00 86.94 95 ALA A N 1
ATOM 767 C CA . ALA A 1 95 ? 0.148 -14.752 26.267 1.00 86.94 95 ALA A CA 1
ATOM 768 C C . ALA A 1 95 ? -0.680 -14.272 27.471 1.00 86.94 95 ALA A C 1
ATOM 770 O O . ALA A 1 95 ? -1.638 -14.940 27.864 1.00 86.94 95 ALA A O 1
ATOM 771 N N . GLN A 1 96 ? -0.392 -13.068 27.978 1.00 88.31 96 GLN A N 1
ATOM 772 C CA . GLN A 1 96 ? -1.147 -12.451 29.074 1.00 88.31 96 GLN A CA 1
ATOM 773 C C . GLN A 1 96 ? -2.606 -12.159 28.686 1.00 88.31 96 GLN A C 1
ATOM 775 O O . GLN A 1 96 ? -3.517 -12.512 29.437 1.00 88.31 96 GLN A O 1
ATOM 780 N N . ILE A 1 97 ? -2.849 -11.606 27.488 1.00 90.75 97 ILE A N 1
ATOM 781 C CA . ILE A 1 97 ? -4.206 -11.394 26.948 1.00 90.75 97 ILE A CA 1
ATOM 782 C C . ILE A 1 97 ? -4.987 -12.710 26.920 1.00 90.75 97 ILE A C 1
ATOM 784 O O . ILE A 1 97 ? -6.141 -12.764 27.350 1.00 90.75 97 ILE A O 1
ATOM 788 N N . SER A 1 98 ? -4.347 -13.791 26.474 1.00 89.81 98 SER A N 1
ATOM 789 C CA . SER A 1 98 ? -4.959 -15.122 26.414 1.00 89.81 98 SER A CA 1
ATOM 790 C C . SER A 1 98 ? -5.312 -15.664 27.804 1.00 89.81 98 SER A C 1
ATOM 792 O O . SER A 1 98 ? -6.285 -16.404 27.943 1.00 89.81 98 SER A O 1
ATOM 794 N N . GLY A 1 99 ? -4.583 -15.253 28.846 1.00 87.75 99 GLY A N 1
ATOM 795 C CA . GLY A 1 99 ? -4.862 -15.629 30.231 1.00 87.75 99 GLY A CA 1
ATOM 796 C C . GLY A 1 99 ? -6.225 -15.145 30.737 1.00 87.75 99 GLY A C 1
ATOM 797 O O . GLY A 1 99 ? -6.932 -15.897 31.407 1.00 87.75 99 GLY A O 1
ATOM 798 N N . TYR A 1 100 ? -6.640 -13.919 30.393 1.00 90.38 100 TYR A N 1
ATOM 799 C CA . TYR A 1 100 ? -7.945 -13.371 30.800 1.00 90.38 100 TYR A CA 1
ATOM 800 C C . TYR A 1 100 ? -9.014 -13.397 29.695 1.00 90.38 100 TYR A C 1
ATOM 802 O O . TYR A 1 100 ? -10.215 -13.291 29.988 1.00 90.38 100 TYR A O 1
ATOM 810 N N . TRP A 1 101 ? -8.617 -13.583 28.435 1.00 93.25 101 TRP A N 1
ATOM 811 C CA . TRP A 1 101 ? -9.494 -13.794 27.286 1.00 93.25 101 TRP A CA 1
ATOM 812 C C . TRP A 1 101 ? -9.022 -15.004 26.454 1.00 93.25 101 TRP A C 1
ATOM 814 O O . TRP A 1 101 ? -8.344 -14.843 25.442 1.00 93.25 101 TRP A O 1
ATOM 824 N N . PRO A 1 102 ? -9.446 -16.229 26.823 1.00 89.06 102 PRO A N 1
ATOM 825 C CA . PRO A 1 102 ? -8.951 -17.465 26.203 1.00 89.06 102 PRO A CA 1
ATOM 826 C C . PRO A 1 102 ? -9.150 -17.578 24.684 1.00 89.06 102 PRO A C 1
ATOM 828 O O . PRO A 1 102 ? -8.375 -18.252 24.015 1.00 89.06 102 PRO A O 1
ATOM 831 N N . LYS A 1 103 ? -10.172 -16.909 24.128 1.00 93.06 103 LYS A N 1
ATOM 832 C CA . LYS A 1 103 ? -10.487 -16.923 22.688 1.00 93.06 103 LYS A CA 1
ATOM 833 C C . LYS A 1 103 ? -9.694 -15.908 21.855 1.00 93.06 103 LYS A C 1
ATOM 835 O O . LYS A 1 103 ? -9.748 -15.978 20.634 1.00 93.06 103 LYS A O 1
ATOM 840 N N . ALA A 1 104 ? -8.939 -14.999 22.481 1.00 93.38 104 ALA A N 1
ATOM 841 C CA . ALA A 1 104 ? -8.258 -13.900 21.788 1.00 93.38 104 ALA A CA 1
ATOM 842 C C . ALA A 1 104 ? -7.395 -14.386 20.614 1.00 93.38 104 ALA A C 1
ATOM 844 O O . ALA A 1 104 ? -7.510 -13.898 19.496 1.00 93.38 104 ALA A O 1
ATOM 845 N N . ARG A 1 105 ? -6.558 -15.403 20.855 1.00 92.56 105 ARG A N 1
ATOM 846 C CA . ARG A 1 105 ? -5.636 -15.933 19.843 1.00 92.56 105 ARG A CA 1
ATOM 847 C C . ARG A 1 105 ? -6.358 -16.548 18.643 1.00 92.56 105 ARG A C 1
ATOM 849 O O . ARG A 1 105 ? -5.876 -16.411 17.523 1.00 92.56 105 ARG A O 1
ATOM 856 N N . GLU A 1 106 ? -7.476 -17.229 18.881 1.00 93.94 106 GLU A N 1
ATOM 857 C CA . GLU A 1 106 ? -8.299 -17.828 17.827 1.00 93.94 106 GLU A CA 1
ATOM 858 C C . GLU A 1 106 ? -8.948 -16.738 16.967 1.00 93.94 106 GLU A C 1
ATOM 860 O O . GLU A 1 106 ? -8.814 -16.765 15.746 1.00 93.94 106 GLU A O 1
ATOM 865 N N . GLU A 1 107 ? -9.554 -15.730 17.603 1.00 96.38 107 GLU A N 1
ATOM 866 C CA . GLU A 1 107 ? -10.185 -14.603 16.906 1.00 96.38 107 GLU A CA 1
ATOM 867 C C . GLU A 1 107 ? -9.168 -13.797 16.083 1.00 96.38 107 GLU A C 1
ATOM 869 O O . GLU A 1 107 ? -9.398 -13.521 14.905 1.00 96.38 107 GLU A O 1
ATOM 874 N N . PHE A 1 108 ? -7.998 -13.490 16.655 1.00 96.62 108 PHE A N 1
ATOM 875 C CA . PHE A 1 108 ? -6.943 -12.760 15.943 1.00 96.62 108 PHE A CA 1
ATOM 876 C C . PHE A 1 108 ? -6.439 -13.549 14.738 1.00 96.62 108 PHE A C 1
ATOM 878 O O . PHE A 1 108 ? -6.249 -12.984 13.663 1.00 96.62 108 PHE A O 1
ATOM 885 N N . LYS A 1 109 ? -6.247 -14.864 14.894 1.00 95.94 109 LYS A N 1
ATOM 886 C CA . LYS A 1 109 ? -5.799 -15.728 13.801 1.00 95.94 109 LYS A CA 1
ATOM 887 C C . LYS A 1 109 ? -6.837 -15.796 12.681 1.00 95.94 109 LYS A C 1
ATOM 889 O O . LYS A 1 109 ? -6.460 -15.664 11.523 1.00 95.94 109 LYS A O 1
ATOM 894 N N . SER A 1 110 ? -8.120 -15.913 13.022 1.00 97.00 110 SER A N 1
ATOM 895 C CA . SER A 1 110 ? -9.206 -15.905 12.038 1.00 97.00 110 SER A CA 1
ATOM 896 C C . SER A 1 110 ? -9.192 -14.633 11.186 1.00 97.00 110 SER A C 1
ATOM 898 O O . SER A 1 110 ? -9.298 -14.712 9.963 1.00 97.00 110 SER A O 1
ATOM 900 N N . LYS A 1 111 ? -9.007 -13.458 11.804 1.00 96.88 111 LYS A N 1
ATOM 901 C CA . LYS A 1 111 ? -8.916 -12.198 11.054 1.00 96.88 111 LYS A CA 1
ATOM 902 C C . LYS A 1 111 ? -7.649 -12.115 10.206 1.00 96.88 111 LYS A C 1
ATOM 904 O O . LYS A 1 111 ? -7.704 -11.652 9.071 1.00 96.88 111 LYS A O 1
ATOM 909 N N . LEU A 1 112 ? -6.510 -12.578 10.719 1.00 96.25 112 LEU A N 1
ATOM 910 C CA . LEU A 1 112 ? -5.272 -12.640 9.938 1.00 96.25 112 LEU A CA 1
ATOM 911 C C . LEU A 1 112 ? -5.407 -13.548 8.708 1.00 96.25 112 LEU A C 1
ATOM 913 O O . LEU A 1 112 ? -4.889 -13.200 7.650 1.00 96.25 112 LEU A O 1
ATOM 917 N N . ASP A 1 113 ? -6.124 -14.666 8.820 1.00 95.12 113 ASP A N 1
ATOM 918 C CA . ASP A 1 113 ? -6.379 -15.572 7.698 1.00 95.12 113 ASP A CA 1
ATOM 919 C C . ASP A 1 113 ? -7.310 -14.932 6.640 1.00 95.12 113 ASP A C 1
ATOM 921 O O . ASP A 1 113 ? -7.034 -15.048 5.443 1.00 95.12 113 ASP A O 1
ATOM 925 N N . ASP A 1 114 ? -8.342 -14.180 7.051 1.00 94.56 114 ASP A N 1
ATOM 926 C CA . ASP A 1 114 ? -9.184 -13.373 6.140 1.00 94.56 114 ASP A CA 1
ATOM 927 C C . ASP A 1 114 ? -8.366 -12.290 5.411 1.00 94.56 114 ASP A C 1
ATOM 929 O O . ASP A 1 114 ? -8.408 -12.158 4.185 1.00 94.56 114 ASP A O 1
ATOM 933 N N . LEU A 1 115 ? -7.546 -11.543 6.151 1.00 93.06 115 LEU A N 1
ATOM 934 C CA . LEU A 1 115 ? -6.668 -10.520 5.582 1.00 93.06 115 LEU A CA 1
ATOM 935 C C . LEU A 1 115 ? -5.645 -11.123 4.613 1.00 93.06 115 LEU A C 1
ATOM 937 O O . LEU A 1 115 ? -5.425 -10.582 3.524 1.00 93.06 115 LEU A O 1
ATOM 941 N N . LYS A 1 116 ? -5.086 -12.288 4.950 1.00 91.62 116 LYS A N 1
ATOM 942 C CA . LYS A 1 116 ? -4.155 -13.028 4.096 1.00 91.62 116 LYS A CA 1
ATOM 943 C C . LYS A 1 116 ? -4.790 -13.420 2.766 1.00 91.62 116 LYS A C 1
ATOM 945 O O . LYS A 1 116 ? -4.130 -13.289 1.737 1.00 91.62 116 LYS A O 1
ATOM 950 N N . ALA A 1 117 ? -6.061 -13.830 2.755 1.00 88.06 117 ALA A N 1
ATOM 951 C CA . ALA A 1 117 ? -6.788 -14.123 1.517 1.00 88.06 117 ALA A CA 1
ATOM 952 C C . ALA A 1 117 ? -6.902 -12.896 0.590 1.00 88.06 117 ALA A C 1
ATOM 954 O O . ALA A 1 117 ? -6.957 -13.038 -0.630 1.00 88.06 117 ALA A O 1
ATOM 955 N N . LYS A 1 118 ? -6.874 -11.686 1.160 1.00 86.94 118 LYS A N 1
ATOM 956 C CA . LYS A 1 118 ? -6.912 -10.407 0.435 1.00 86.94 118 LYS A CA 1
ATOM 957 C C . LYS A 1 118 ? -5.518 -9.860 0.084 1.00 86.94 118 LYS A C 1
ATOM 959 O O . LYS A 1 118 ? -5.459 -8.795 -0.527 1.00 86.94 118 LYS A O 1
ATOM 964 N N . GLY A 1 119 ? -4.433 -10.558 0.435 1.00 87.19 119 GLY A N 1
ATOM 965 C CA . GLY A 1 119 ? -3.038 -10.156 0.185 1.00 87.19 119 GLY A CA 1
ATOM 966 C C . GLY A 1 119 ? -2.315 -9.522 1.383 1.00 87.19 119 GLY A C 1
ATOM 967 O O . GLY A 1 119 ? -1.145 -9.155 1.288 1.00 87.19 119 GLY A O 1
ATOM 968 N N . TRP A 1 120 ? -2.976 -9.414 2.533 1.00 92.81 120 TRP A N 1
ATOM 969 C CA . TRP A 1 120 ? -2.421 -8.802 3.738 1.00 92.81 120 TRP A CA 1
ATOM 970 C C . TRP A 1 120 ? -1.914 -9.866 4.709 1.00 92.81 120 TRP A C 1
ATOM 972 O O . TRP A 1 120 ? -2.650 -10.392 5.540 1.00 92.81 120 TRP A O 1
ATOM 982 N N . VAL A 1 121 ? -0.634 -10.204 4.589 1.00 91.94 121 VAL A N 1
ATOM 983 C CA . VAL A 1 121 ? 0.027 -11.214 5.423 1.00 91.94 121 VAL A CA 1
ATOM 984 C C . VAL A 1 121 ? 0.660 -10.544 6.640 1.00 91.94 121 VAL A C 1
ATOM 986 O O . VAL A 1 121 ? 1.566 -9.729 6.483 1.00 91.94 121 VAL A O 1
ATOM 989 N N . PHE A 1 122 ? 0.220 -10.896 7.850 1.00 95.19 122 PHE A N 1
ATOM 990 C CA . PHE A 1 122 ? 0.813 -10.404 9.098 1.00 95.19 122 PHE A CA 1
ATOM 991 C C . PHE A 1 122 ? 0.967 -11.514 10.139 1.00 95.19 122 PHE A C 1
ATOM 993 O O . PHE A 1 122 ? 0.332 -12.566 10.057 1.00 95.19 122 PHE A O 1
ATOM 1000 N N . ASN A 1 123 ? 1.780 -11.231 11.156 1.00 92.94 123 ASN A N 1
ATOM 1001 C CA . ASN A 1 123 ? 1.936 -12.075 12.337 1.00 92.94 123 ASN A CA 1
ATOM 1002 C C . ASN A 1 123 ? 1.055 -11.561 13.485 1.00 92.94 123 ASN A C 1
ATOM 1004 O O . ASN A 1 123 ? 0.567 -10.430 13.451 1.00 92.94 123 ASN A O 1
ATOM 1008 N N . LEU A 1 124 ? 0.892 -12.373 14.531 1.00 93.94 124 LEU A N 1
ATOM 1009 C CA . LEU A 1 124 ? 0.101 -12.011 15.713 1.00 93.94 124 LEU A CA 1
ATOM 1010 C C . LEU A 1 124 ? 0.598 -10.725 16.390 1.00 93.94 124 LEU A C 1
ATOM 1012 O O . LEU A 1 124 ? -0.221 -9.922 16.832 1.00 93.94 124 LEU A O 1
ATOM 1016 N N . ASP A 1 125 ? 1.909 -10.482 16.382 1.00 93.81 125 ASP A N 1
ATOM 1017 C CA . ASP A 1 125 ? 2.529 -9.265 16.911 1.00 93.81 125 ASP A CA 1
ATOM 1018 C C . ASP A 1 125 ? 1.891 -7.999 16.343 1.00 93.81 125 ASP A C 1
ATOM 1020 O O . ASP A 1 125 ? 1.615 -7.057 17.081 1.00 93.81 125 ASP A O 1
ATOM 1024 N N . PHE A 1 126 ? 1.580 -7.988 15.044 1.00 96.19 126 PHE A N 1
ATOM 1025 C CA . PHE A 1 126 ? 0.956 -6.841 14.390 1.00 96.19 126 PHE A CA 1
ATOM 1026 C C . PHE A 1 126 ? -0.386 -6.471 15.037 1.00 96.19 126 PHE A C 1
ATOM 1028 O O . PHE A 1 126 ? -0.653 -5.293 15.280 1.00 96.19 126 PHE A O 1
ATOM 1035 N N . ILE A 1 127 ? -1.204 -7.472 15.378 1.00 97.00 127 ILE A N 1
ATOM 1036 C CA . ILE A 1 127 ? -2.485 -7.265 16.065 1.00 97.00 127 ILE A CA 1
ATOM 1037 C C . ILE A 1 127 ? -2.260 -6.720 17.474 1.00 97.00 127 ILE A C 1
ATOM 1039 O O . ILE A 1 127 ? -2.951 -5.791 17.888 1.00 97.00 127 ILE A O 1
ATOM 1043 N N . VAL A 1 128 ? -1.267 -7.238 18.196 1.00 96.31 128 VAL A N 1
ATOM 1044 C CA . VAL A 1 128 ? -0.930 -6.755 19.543 1.00 96.31 128 VAL A CA 1
ATOM 1045 C C . VAL A 1 128 ? -0.476 -5.294 19.503 1.00 96.31 128 VAL A C 1
ATOM 1047 O O . VAL A 1 128 ? -0.940 -4.490 20.311 1.00 96.31 128 VAL A O 1
ATOM 1050 N N . TYR A 1 129 ? 0.345 -4.910 18.521 1.00 97.12 129 TYR A N 1
ATOM 1051 C CA . TYR A 1 129 ? 0.709 -3.510 18.289 1.00 97.12 129 TYR A CA 1
ATOM 1052 C C . TYR A 1 129 ? -0.511 -2.642 17.949 1.00 97.12 129 TYR A C 1
ATOM 1054 O O . TYR A 1 129 ? -0.629 -1.535 18.474 1.00 97.12 129 TYR A O 1
ATOM 1062 N N . ALA A 1 130 ? -1.442 -3.131 17.123 1.00 97.62 130 ALA A N 1
ATOM 1063 C CA . ALA A 1 130 ? -2.670 -2.406 16.792 1.00 97.62 130 ALA A CA 1
ATOM 1064 C C . ALA A 1 130 ? -3.566 -2.208 18.027 1.00 97.62 130 ALA A C 1
ATOM 1066 O O . ALA A 1 130 ? -4.122 -1.125 18.223 1.00 97.62 130 ALA A O 1
ATOM 1067 N N . LEU A 1 131 ? -3.661 -3.217 18.897 1.00 97.00 131 LEU A N 1
ATOM 1068 C CA . LEU A 1 131 ? -4.374 -3.133 20.171 1.00 97.00 131 LEU A CA 1
ATOM 1069 C C . LEU A 1 131 ? -3.698 -2.147 21.125 1.00 97.00 131 LEU A C 1
ATOM 1071 O O . LEU A 1 131 ? -4.367 -1.263 21.654 1.00 97.00 131 LEU A O 1
ATOM 1075 N N . LEU A 1 132 ? -2.378 -2.230 21.314 1.00 96.38 132 LEU A N 1
ATOM 1076 C CA . LEU A 1 132 ? -1.656 -1.290 22.176 1.00 96.38 132 LEU A CA 1
ATOM 1077 C C . LEU A 1 132 ? -1.861 0.157 21.701 1.00 96.38 132 LEU A C 1
ATOM 1079 O O . LEU A 1 132 ? -2.174 1.051 22.498 1.00 96.38 132 LEU A O 1
ATOM 1083 N N . ALA A 1 133 ? -1.746 0.370 20.391 1.00 96.88 133 ALA A N 1
ATOM 1084 C CA . ALA A 1 133 ? -1.887 1.672 19.767 1.00 96.88 133 ALA A CA 1
ATOM 1085 C C . ALA A 1 133 ? -3.305 2.241 19.916 1.00 96.88 133 ALA A C 1
ATOM 1087 O O . ALA A 1 133 ? -3.472 3.401 20.285 1.00 96.88 133 ALA A O 1
ATOM 1088 N N . THR A 1 134 ? -4.343 1.433 19.726 1.00 95.94 134 THR A N 1
ATOM 1089 C CA . THR A 1 134 ? -5.734 1.903 19.831 1.00 95.94 134 THR A CA 1
ATOM 1090 C C . THR A 1 134 ? -6.203 2.066 21.278 1.00 95.94 134 THR A C 1
ATOM 1092 O O . THR A 1 134 ? -6.843 3.066 21.614 1.00 95.94 134 THR A O 1
ATOM 1095 N N . VAL A 1 135 ? -5.837 1.142 22.171 1.00 94.44 135 VAL A N 1
ATOM 1096 C CA . VAL A 1 135 ? -6.236 1.162 23.589 1.00 94.44 135 VAL A CA 1
ATOM 1097 C C . VAL A 1 135 ? -5.508 2.268 24.362 1.00 94.44 135 VAL A C 1
ATOM 1099 O O . VAL A 1 135 ? -6.127 2.953 25.191 1.00 94.44 135 VAL A O 1
ATOM 1102 N N . HIS A 1 136 ? -4.204 2.437 24.119 1.00 93.62 136 HIS A N 1
ATOM 1103 C CA . HIS A 1 136 ? -3.323 3.273 24.941 1.00 93.62 136 HIS A CA 1
ATOM 1104 C C . HIS A 1 136 ? -2.598 4.390 24.182 1.00 93.62 136 HIS A C 1
ATOM 1106 O O . HIS A 1 136 ? -2.002 5.240 24.845 1.00 93.62 136 HIS A O 1
ATOM 1112 N N . LYS A 1 137 ? -2.667 4.437 22.843 1.00 93.62 137 LYS A N 1
ATOM 1113 C CA . LYS A 1 137 ? -1.930 5.396 21.989 1.00 93.62 137 LYS A CA 1
ATOM 1114 C C . LYS A 1 137 ? -0.418 5.330 22.211 1.00 93.62 137 LYS A C 1
ATOM 1116 O O . LYS A 1 137 ? 0.244 6.354 22.366 1.00 93.62 137 LYS A O 1
ATOM 1121 N N . GLN A 1 138 ? 0.107 4.107 22.297 1.00 91.31 138 GLN A N 1
ATOM 1122 C CA . GLN A 1 138 ? 1.518 3.812 22.556 1.00 91.31 138 GLN A CA 1
ATOM 1123 C C . GLN A 1 138 ? 2.012 2.643 21.700 1.00 91.31 138 GLN A C 1
ATOM 1125 O O . GLN A 1 138 ? 1.217 1.829 21.238 1.00 91.31 138 GLN A O 1
ATOM 1130 N N . GLY A 1 139 ? 3.325 2.581 21.495 1.00 87.38 139 GLY A N 1
ATOM 1131 C CA . GLY A 1 139 ? 4.027 1.534 20.758 1.00 87.38 139 GLY A CA 1
ATOM 1132 C C . GLY A 1 139 ? 5.116 0.811 21.558 1.00 87.38 139 GLY A C 1
ATOM 1133 O O . GLY A 1 139 ? 5.557 -0.240 21.111 1.00 87.38 139 GLY A O 1
ATOM 1134 N N . SER A 1 140 ? 5.557 1.330 22.713 1.00 88.50 140 SER A N 1
ATOM 1135 C CA . SER A 1 140 ? 6.632 0.708 23.518 1.00 88.50 140 SER A CA 1
ATOM 1136 C C . SER A 1 140 ? 6.159 -0.083 24.742 1.00 88.50 140 SER A C 1
ATOM 1138 O O . SER A 1 140 ? 6.766 -1.087 25.091 1.00 88.50 140 SER A O 1
ATOM 1140 N N . LYS A 1 141 ? 5.078 0.350 25.400 1.00 88.75 141 LYS A N 1
ATOM 1141 C CA . LYS A 1 141 ? 4.670 -0.151 26.725 1.00 88.75 141 LYS A CA 1
ATOM 1142 C C . LYS A 1 141 ? 3.712 -1.342 26.669 1.00 88.75 141 LYS A C 1
ATOM 1144 O O . LYS A 1 141 ? 2.548 -1.215 27.062 1.00 88.75 141 LYS A O 1
ATOM 1149 N N . MET A 1 142 ? 4.185 -2.476 26.156 1.00 89.25 142 MET A N 1
ATOM 1150 C CA . MET A 1 142 ? 3.396 -3.713 26.015 1.00 89.25 142 MET A CA 1
ATOM 1151 C C . MET A 1 142 ? 2.814 -4.207 27.346 1.00 89.25 142 MET A C 1
ATOM 1153 O O . MET A 1 142 ? 1.693 -4.719 27.381 1.00 89.25 142 MET A O 1
ATOM 1157 N N . GLU A 1 143 ? 3.500 -3.935 28.460 1.00 87.19 143 GLU A N 1
ATOM 1158 C CA . GLU A 1 143 ? 3.076 -4.294 29.812 1.00 87.19 143 GLU A CA 1
ATOM 1159 C C . GLU A 1 143 ? 1.711 -3.718 30.203 1.00 87.19 143 GLU A C 1
ATOM 1161 O O . GLU A 1 143 ? 1.010 -4.269 31.055 1.00 87.19 143 GLU A O 1
ATOM 1166 N N . LYS A 1 144 ? 1.277 -2.638 29.541 1.00 89.56 144 LYS A N 1
ATOM 1167 C CA . LYS A 1 144 ? -0.047 -2.054 29.764 1.00 89.56 144 LYS A CA 1
ATOM 1168 C C . LYS A 1 144 ? -1.192 -2.978 29.378 1.00 89.56 144 LYS A C 1
ATOM 1170 O O . LYS A 1 144 ? -2.276 -2.796 29.918 1.00 89.56 144 LYS A O 1
ATOM 1175 N N . LEU A 1 145 ? -0.962 -3.955 28.501 1.00 90.81 145 LEU A N 1
ATOM 1176 C CA . LEU A 1 145 ? -1.961 -4.945 28.095 1.00 90.81 145 LEU A CA 1
ATOM 1177 C C . LEU A 1 145 ? -2.001 -6.169 29.025 1.00 90.81 145 LEU A C 1
ATOM 1179 O O . LEU A 1 145 ? -2.888 -7.008 28.883 1.00 90.81 145 LEU A O 1
ATOM 1183 N N . HIS A 1 146 ? -1.078 -6.300 29.985 1.00 88.31 146 HIS A N 1
ATOM 1184 C CA . HIS A 1 146 ? -0.953 -7.524 30.786 1.00 88.31 146 HIS A CA 1
ATOM 1185 C C . HIS A 1 146 ? -2.070 -7.692 31.824 1.00 88.31 146 HIS A C 1
ATOM 1187 O O . HIS A 1 146 ? -2.390 -8.812 32.218 1.00 88.31 146 HIS A O 1
ATOM 1193 N N . THR A 1 147 ? -2.661 -6.597 32.306 1.00 85.81 147 THR A N 1
ATOM 1194 C CA . THR A 1 147 ? -3.646 -6.664 33.391 1.00 85.81 147 THR A CA 1
ATOM 1195 C C . THR A 1 147 ? -5.034 -7.040 32.880 1.00 85.81 147 THR A C 1
ATOM 1197 O O . THR A 1 147 ? -5.486 -6.573 31.832 1.00 85.81 147 THR A O 1
ATOM 1200 N N . SER A 1 148 ? -5.740 -7.857 33.666 1.00 84.50 148 SER A N 1
ATOM 1201 C CA . SER A 1 148 ? -7.095 -8.338 33.366 1.00 84.50 148 SER A CA 1
ATOM 1202 C C . SER A 1 148 ? -8.144 -7.231 33.283 1.00 84.50 148 SER A C 1
ATOM 1204 O O . SER A 1 148 ? -9.173 -7.427 32.642 1.00 84.50 148 SER A O 1
ATOM 1206 N N . ASP A 1 149 ? -7.881 -6.065 33.873 1.00 87.50 149 ASP A N 1
ATOM 1207 C CA . ASP A 1 149 ? -8.763 -4.894 33.801 1.00 87.50 149 ASP A CA 1
ATOM 1208 C C . ASP A 1 149 ? -8.949 -4.402 32.358 1.00 87.50 149 ASP A C 1
ATOM 1210 O O . ASP A 1 149 ? -9.957 -3.782 32.024 1.00 87.50 149 ASP A O 1
ATOM 1214 N N . ASN A 1 150 ? -8.010 -4.731 31.465 1.00 87.44 150 ASN A N 1
ATOM 1215 C CA . ASN A 1 150 ? -8.131 -4.422 30.047 1.00 87.44 150 ASN A CA 1
ATOM 1216 C C . ASN A 1 150 ? -9.116 -5.325 29.300 1.00 87.44 150 ASN A C 1
ATOM 1218 O O . ASN A 1 150 ? -9.438 -5.013 28.159 1.00 87.44 150 ASN A O 1
ATOM 1222 N N . LYS A 1 151 ? -9.590 -6.430 29.890 1.00 91.00 151 LYS A N 1
ATOM 1223 C CA . LYS A 1 151 ? -10.360 -7.465 29.185 1.00 91.00 151 LYS A CA 1
ATOM 1224 C C . LYS A 1 151 ? -11.535 -6.907 28.388 1.00 91.00 151 LYS A C 1
ATOM 1226 O O . LYS A 1 151 ? -11.636 -7.172 27.193 1.00 91.00 151 LYS A O 1
ATOM 1231 N N . GLU A 1 152 ? -12.412 -6.145 29.035 1.00 94.00 152 GLU A N 1
ATOM 1232 C CA . GLU A 1 152 ? -13.608 -5.614 28.372 1.00 94.00 152 GLU A CA 1
ATOM 1233 C C . GLU A 1 152 ? -13.241 -4.535 27.347 1.00 94.00 152 GLU A C 1
ATOM 1235 O O . GLU A 1 152 ? -13.735 -4.558 26.221 1.00 94.00 152 GLU A O 1
ATOM 1240 N N . LYS A 1 153 ? -12.274 -3.670 27.676 1.00 94.50 153 LYS A N 1
ATOM 1241 C CA . LYS A 1 153 ? -11.789 -2.623 26.769 1.00 94.50 153 LYS A CA 1
ATOM 1242 C C . LYS A 1 153 ? -11.129 -3.194 25.509 1.00 94.50 153 LYS A C 1
ATOM 1244 O O . LYS A 1 153 ? -11.372 -2.702 24.413 1.00 94.50 153 LYS A O 1
ATOM 1249 N N . ILE A 1 154 ? -10.305 -4.234 25.645 1.00 95.06 154 ILE A N 1
ATOM 1250 C CA . ILE A 1 154 ? -9.651 -4.917 24.521 1.00 95.06 154 ILE A CA 1
ATOM 1251 C C . ILE A 1 154 ? -10.688 -5.600 23.640 1.00 95.06 154 ILE A C 1
ATOM 1253 O O . ILE A 1 154 ? -10.589 -5.493 22.425 1.00 95.06 154 ILE A O 1
ATOM 1257 N N . LYS A 1 155 ? -11.694 -6.262 24.220 1.00 96.25 155 LYS A N 1
ATOM 1258 C CA . LYS A 1 155 ? -12.774 -6.880 23.439 1.00 96.25 155 LYS A CA 1
ATOM 1259 C C . LYS A 1 155 ? -13.587 -5.854 22.659 1.00 96.25 155 LYS A C 1
ATOM 1261 O O . LYS A 1 155 ? -13.892 -6.085 21.494 1.00 96.25 155 LYS A O 1
ATOM 1266 N N . GLU A 1 156 ? -13.927 -4.727 23.282 1.00 95.69 156 GLU A N 1
ATOM 1267 C CA . GLU A 1 156 ? -14.641 -3.632 22.620 1.00 95.69 156 GLU A CA 1
ATOM 1268 C C . GLU A 1 156 ? -13.826 -3.070 21.446 1.00 95.69 156 GLU A C 1
ATOM 1270 O O . GLU A 1 156 ? -14.321 -2.975 20.320 1.00 95.69 156 GLU A O 1
ATOM 1275 N N . VAL A 1 157 ? -12.550 -2.765 21.695 1.00 96.56 157 VAL A N 1
ATOM 1276 C CA . VAL A 1 157 ? -11.618 -2.259 20.682 1.00 96.56 157 VAL A CA 1
ATOM 1277 C C . VAL A 1 157 ? -11.432 -3.276 19.559 1.00 96.56 157 VAL A C 1
ATOM 1279 O O . VAL A 1 157 ? -11.531 -2.910 18.389 1.00 96.56 157 VAL A O 1
ATOM 1282 N N . TRP A 1 158 ? -11.220 -4.551 19.894 1.00 97.75 158 TRP A N 1
ATOM 1283 C CA . TRP A 1 158 ? -11.069 -5.629 18.922 1.00 97.75 158 TRP A CA 1
ATOM 1284 C C . TRP A 1 158 ? -12.304 -5.762 18.041 1.00 97.75 158 TRP A C 1
ATOM 1286 O O . TRP A 1 158 ? -12.174 -5.777 16.824 1.00 97.75 158 TRP A O 1
ATOM 1296 N N . LYS A 1 159 ? -13.506 -5.755 18.626 1.00 96.81 159 LYS A N 1
ATOM 1297 C CA . LYS A 1 159 ? -14.757 -5.833 17.865 1.00 96.81 159 LYS A CA 1
ATOM 1298 C C . LYS A 1 159 ? -14.858 -4.720 16.819 1.00 96.81 159 LYS A C 1
ATOM 1300 O O . LYS A 1 159 ? -15.364 -4.951 15.725 1.00 96.81 159 LYS A O 1
ATOM 1305 N N . LYS A 1 160 ? -14.389 -3.512 17.134 1.00 96.62 160 LYS A N 1
ATOM 1306 C CA . LYS A 1 160 ? -14.380 -2.383 16.192 1.00 96.62 160 LYS A CA 1
ATOM 1307 C C . LYS A 1 160 ? -13.260 -2.499 15.148 1.00 96.62 160 LYS A C 1
ATOM 1309 O O . LYS A 1 160 ? -13.467 -2.149 13.985 1.00 96.62 160 LYS A O 1
ATOM 1314 N N . LEU A 1 161 ? -12.090 -2.997 15.553 1.00 97.62 161 LEU A N 1
ATOM 1315 C CA . LEU A 1 161 ? -10.980 -3.291 14.646 1.00 97.62 161 LEU A CA 1
ATOM 1316 C C . LEU A 1 161 ? -11.369 -4.339 13.602 1.00 97.62 161 LEU A C 1
ATOM 1318 O O . LEU A 1 161 ? -11.229 -4.084 12.409 1.00 97.62 161 LEU A O 1
ATOM 1322 N N . ASP A 1 162 ? -11.902 -5.465 14.062 1.00 97.25 162 ASP A N 1
ATOM 1323 C CA . ASP A 1 162 ? -12.244 -6.633 13.258 1.00 97.25 162 ASP A CA 1
ATOM 1324 C C . ASP A 1 162 ? -13.362 -6.346 12.247 1.00 97.25 162 ASP A C 1
ATOM 1326 O O . ASP A 1 162 ? -13.200 -6.605 11.055 1.00 97.25 162 ASP A O 1
ATOM 1330 N N . ASN A 1 163 ? -14.457 -5.724 12.704 1.00 93.88 163 ASN A N 1
ATOM 1331 C CA . ASN A 1 163 ? -15.660 -5.533 11.887 1.00 93.88 163 ASN A CA 1
ATOM 1332 C C . ASN A 1 163 ? -15.608 -4.339 10.927 1.00 93.88 163 ASN A C 1
ATOM 1334 O O . ASN A 1 163 ? -16.479 -4.215 10.069 1.00 93.88 163 ASN A O 1
ATOM 1338 N N . THR A 1 164 ? -14.723 -3.360 11.139 1.00 94.88 164 THR A N 1
ATOM 1339 C CA . THR A 1 164 ? -14.812 -2.093 10.389 1.00 94.88 164 THR A CA 1
ATOM 1340 C C . THR A 1 164 ? -13.458 -1.485 10.083 1.00 94.88 164 THR A C 1
ATOM 1342 O O . THR A 1 164 ? -13.162 -1.228 8.919 1.00 94.88 164 THR A O 1
ATOM 1345 N N . VAL A 1 165 ? -12.632 -1.227 11.099 1.00 97.56 165 VAL A N 1
ATOM 1346 C CA . VAL A 1 165 ? -11.431 -0.397 10.909 1.00 97.56 165 VAL A CA 1
ATOM 1347 C C . VAL A 1 165 ? -10.399 -1.096 10.031 1.00 97.56 165 VAL A C 1
ATOM 1349 O O . VAL A 1 165 ? -9.910 -0.477 9.092 1.00 97.56 165 VAL A O 1
ATOM 1352 N N . LEU A 1 166 ? -10.081 -2.367 10.301 1.00 97.50 166 LEU A N 1
ATOM 1353 C CA . LEU A 1 166 ? -9.064 -3.088 9.532 1.00 97.50 166 LEU A CA 1
ATOM 1354 C C . LEU A 1 166 ? -9.488 -3.244 8.067 1.00 97.50 166 LEU A C 1
ATOM 1356 O O . LEU A 1 166 ? -8.718 -2.894 7.177 1.00 97.50 166 LEU A O 1
ATOM 1360 N N . ASP A 1 167 ? -10.724 -3.682 7.811 1.00 95.00 167 ASP A N 1
ATOM 1361 C CA . ASP A 1 167 ? -11.223 -3.842 6.441 1.00 95.00 167 ASP A CA 1
ATOM 1362 C C . ASP A 1 167 ? -11.256 -2.510 5.687 1.00 95.00 167 ASP A C 1
ATOM 1364 O O . ASP A 1 167 ? -10.784 -2.436 4.553 1.00 95.00 167 ASP A O 1
ATOM 1368 N N . TYR A 1 168 ? -11.740 -1.434 6.318 1.00 96.44 168 TYR A N 1
ATOM 1369 C CA . TYR A 1 168 ? -11.732 -0.108 5.702 1.00 96.44 168 TYR A CA 1
ATOM 1370 C C . TYR A 1 168 ? -10.308 0.366 5.389 1.00 96.44 168 TYR A C 1
ATOM 1372 O O . TYR A 1 168 ? -10.040 0.777 4.261 1.00 96.44 168 TYR A O 1
ATOM 1380 N N . THR A 1 169 ? -9.383 0.292 6.354 1.00 97.44 169 THR A N 1
ATOM 1381 C CA . THR A 1 169 ? -8.000 0.750 6.167 1.00 97.44 169 THR A CA 1
ATOM 1382 C C . THR A 1 169 ? -7.308 -0.006 5.037 1.00 97.44 169 THR A C 1
ATOM 1384 O O . THR A 1 169 ? -6.659 0.612 4.193 1.00 97.44 169 THR A O 1
ATOM 1387 N N . PHE A 1 170 ? -7.453 -1.327 4.985 1.00 95.38 170 PHE A N 1
ATOM 1388 C CA . PHE A 1 170 ? -6.786 -2.140 3.974 1.00 95.38 170 PHE A CA 1
ATOM 1389 C C . PHE A 1 170 ? -7.425 -2.015 2.587 1.00 95.38 170 PHE A C 1
ATOM 1391 O O . PHE A 1 170 ? -6.695 -1.952 1.598 1.00 95.38 170 PHE A O 1
ATOM 1398 N N . ASN A 1 171 ? -8.751 -1.871 2.497 1.00 92.31 171 ASN A N 1
ATOM 1399 C CA . ASN A 1 171 ? -9.429 -1.574 1.230 1.00 92.31 171 ASN A CA 1
ATOM 1400 C C . ASN A 1 171 ? -9.076 -0.172 0.707 1.00 92.31 171 ASN A C 1
ATOM 1402 O O . ASN A 1 171 ? -8.872 0.016 -0.493 1.00 92.31 171 ASN A O 1
ATOM 1406 N N . LEU A 1 172 ? -8.950 0.816 1.598 1.00 94.69 172 LEU A N 1
ATOM 1407 C CA . LEU A 1 172 ? -8.476 2.159 1.256 1.00 94.69 172 LEU A CA 1
ATOM 1408 C C . LEU A 1 172 ? -7.058 2.104 0.690 1.00 94.69 172 LEU A C 1
ATOM 1410 O O . LEU A 1 172 ? -6.794 2.691 -0.351 1.00 94.69 172 LEU A O 1
ATOM 1414 N N . LEU A 1 173 ? -6.145 1.372 1.327 1.00 94.00 173 LEU A N 1
ATOM 1415 C CA . LEU A 1 173 ? -4.768 1.257 0.846 1.00 94.00 173 LEU A CA 1
ATOM 1416 C C . LEU A 1 173 ? -4.656 0.457 -0.462 1.00 94.00 173 LEU A C 1
ATOM 1418 O O . LEU A 1 173 ? -3.843 0.802 -1.316 1.00 94.00 173 LEU A O 1
ATOM 1422 N N . GLN A 1 174 ? -5.500 -0.554 -0.666 1.00 90.31 174 GLN A N 1
ATOM 1423 C CA . GLN A 1 174 ? -5.596 -1.258 -1.949 1.00 90.31 174 GLN A CA 1
ATOM 1424 C C . GLN A 1 174 ? -6.092 -0.340 -3.069 1.00 90.31 174 GLN A C 1
ATOM 1426 O O . GLN A 1 174 ? -5.523 -0.323 -4.158 1.00 90.31 174 GLN A O 1
ATOM 1431 N N . SER A 1 175 ? -7.142 0.437 -2.805 1.00 87.38 175 SER A N 1
ATOM 1432 C CA . SER A 1 175 ? -7.775 1.282 -3.822 1.00 87.38 175 SER A CA 1
ATOM 1433 C C . SER A 1 175 ? -6.998 2.565 -4.115 1.00 87.38 175 SER A C 1
ATOM 1435 O O . SER A 1 175 ? -6.848 2.916 -5.278 1.00 87.38 175 SER A O 1
ATOM 1437 N N . GLN A 1 176 ? -6.494 3.245 -3.083 1.00 91.25 176 GLN A N 1
ATOM 1438 C CA . GLN A 1 176 ? -5.922 4.594 -3.184 1.00 91.25 176 GLN A CA 1
ATOM 1439 C C . GLN A 1 176 ? -4.389 4.602 -3.182 1.00 91.25 176 GLN A C 1
ATOM 1441 O O . GLN A 1 176 ? -3.779 5.498 -3.762 1.00 91.25 176 GLN A O 1
ATOM 1446 N N . ALA A 1 177 ? -3.755 3.616 -2.535 1.00 92.00 177 ALA A N 1
ATOM 1447 C CA . ALA A 1 177 ? -2.295 3.475 -2.500 1.00 92.00 177 ALA A CA 1
ATOM 1448 C C . ALA A 1 177 ? -1.770 2.332 -3.390 1.00 92.00 177 ALA A C 1
ATOM 1450 O O . ALA A 1 177 ? -0.564 2.098 -3.440 1.00 92.00 177 ALA A O 1
ATOM 1451 N N . TYR A 1 178 ? -2.657 1.616 -4.095 1.00 90.31 178 TYR A N 1
ATOM 1452 C CA . TYR A 1 178 ? -2.309 0.540 -5.034 1.00 90.31 178 TYR A CA 1
ATOM 1453 C C . TYR A 1 178 ? -1.451 -0.584 -4.414 1.00 90.31 178 TYR A C 1
ATOM 1455 O O . TYR A 1 178 ? -0.603 -1.197 -5.079 1.00 90.31 178 TYR A O 1
ATOM 1463 N N . ILE A 1 179 ? -1.661 -0.852 -3.121 1.00 91.06 179 ILE A N 1
ATOM 1464 C CA . ILE A 1 179 ? -0.927 -1.869 -2.362 1.00 91.06 179 ILE A CA 1
ATOM 1465 C C . ILE A 1 179 ? -1.697 -3.183 -2.411 1.00 91.06 179 ILE A C 1
ATOM 1467 O O . ILE A 1 179 ? -2.651 -3.374 -1.662 1.00 91.06 179 ILE A O 1
ATOM 1471 N N . ASP A 1 180 ? -1.262 -4.109 -3.260 1.00 85.62 180 ASP A N 1
ATOM 1472 C CA . ASP A 1 180 ? -1.960 -5.389 -3.433 1.00 85.62 180 ASP A CA 1
ATOM 1473 C C . ASP A 1 180 ? -1.520 -6.454 -2.422 1.00 85.62 180 ASP A C 1
ATOM 1475 O O . ASP A 1 180 ? -2.299 -7.355 -2.106 1.00 85.62 180 ASP A O 1
ATOM 1479 N N . HIS A 1 181 ? -0.280 -6.370 -1.923 1.00 88.62 181 HIS A N 1
ATOM 1480 C CA . HIS A 1 181 ? 0.290 -7.372 -1.023 1.00 88.62 181 HIS A CA 1
ATOM 1481 C C . HIS A 1 181 ? 1.240 -6.772 0.025 1.00 88.62 181 HIS A C 1
ATOM 1483 O O . HIS A 1 181 ? 1.926 -5.780 -0.233 1.00 88.62 181 HIS A O 1
ATOM 1489 N N . THR A 1 182 ? 1.348 -7.411 1.195 1.00 89.50 182 THR A N 1
ATOM 1490 C CA . THR A 1 182 ? 2.272 -6.981 2.261 1.00 89.50 182 THR A CA 1
ATOM 1491 C C . THR A 1 182 ? 3.746 -6.992 1.834 1.00 89.50 182 THR A C 1
ATOM 1493 O O . THR A 1 182 ? 4.509 -6.141 2.277 1.00 89.50 182 THR A O 1
ATOM 1496 N N . ASP A 1 183 ? 4.151 -7.892 0.935 1.00 86.44 183 ASP A N 1
ATOM 1497 C CA . ASP A 1 183 ? 5.538 -7.999 0.431 1.00 86.44 183 ASP A CA 1
ATOM 1498 C C . ASP A 1 183 ? 6.036 -6.739 -0.296 1.00 86.44 183 ASP A C 1
ATOM 1500 O O . ASP A 1 183 ? 7.228 -6.592 -0.563 1.00 86.44 183 ASP A O 1
ATOM 1504 N N . GLU A 1 184 ? 5.128 -5.832 -0.659 1.00 87.81 184 GLU A N 1
ATOM 1505 C CA . GLU A 1 184 ? 5.470 -4.537 -1.249 1.00 87.81 184 GLU A CA 1
ATOM 1506 C C . GLU A 1 184 ? 5.877 -3.512 -0.183 1.00 87.81 184 GLU A C 1
ATOM 1508 O O . GLU A 1 184 ? 6.469 -2.480 -0.496 1.00 87.81 184 GLU A O 1
ATOM 1513 N N . ILE A 1 185 ? 5.562 -3.776 1.080 1.00 91.19 185 ILE A N 1
ATOM 1514 C CA . ILE A 1 185 ? 5.730 -2.852 2.190 1.00 91.19 185 ILE A CA 1
ATOM 1515 C C . ILE A 1 185 ? 7.035 -3.177 2.902 1.00 91.19 185 ILE A C 1
ATOM 1517 O O . ILE A 1 185 ? 7.262 -4.290 3.365 1.00 91.19 185 ILE A O 1
ATOM 1521 N N . ASN A 1 186 ? 7.886 -2.169 3.042 1.00 90.94 186 ASN A N 1
ATOM 1522 C CA . ASN A 1 186 ? 9.160 -2.320 3.726 1.00 90.94 186 ASN A CA 1
ATOM 1523 C C . ASN A 1 186 ? 8.989 -2.463 5.252 1.00 90.94 186 ASN A C 1
ATOM 1525 O O . ASN A 1 186 ? 9.676 -3.262 5.880 1.00 90.94 186 ASN A O 1
ATOM 1529 N N . SER A 1 187 ? 8.067 -1.713 5.864 1.00 93.25 187 SER A N 1
ATOM 1530 C CA . SER A 1 187 ? 7.657 -1.942 7.254 1.00 93.25 187 SER A CA 1
ATOM 1531 C C . SER A 1 187 ? 6.147 -1.834 7.414 1.00 93.25 187 SER A C 1
ATOM 1533 O O . SER A 1 187 ? 5.563 -0.753 7.281 1.00 93.25 187 SER A O 1
ATOM 1535 N N . VAL A 1 188 ? 5.526 -2.968 7.750 1.00 95.25 188 VAL A N 1
ATOM 1536 C CA . VAL A 1 188 ? 4.083 -3.090 8.011 1.00 95.25 188 VAL A CA 1
ATOM 1537 C C . VAL A 1 188 ? 3.622 -2.235 9.181 1.00 95.25 188 VAL A C 1
ATOM 1539 O O . VAL A 1 188 ? 2.467 -1.833 9.238 1.00 95.25 188 VAL A O 1
ATOM 1542 N N . TYR A 1 189 ? 4.522 -1.885 10.097 1.00 95.94 189 TYR A N 1
ATOM 1543 C CA . TYR A 1 189 ? 4.170 -1.092 11.268 1.00 95.94 189 TYR A CA 1
ATOM 1544 C C . TYR A 1 189 ? 3.830 0.368 10.947 1.00 95.94 189 TYR A C 1
ATOM 1546 O O . TYR A 1 189 ? 3.194 1.029 11.764 1.00 95.94 189 TYR A O 1
ATOM 1554 N N . ALA A 1 190 ? 4.132 0.850 9.735 1.00 96.56 190 ALA A N 1
ATOM 1555 C CA . ALA A 1 190 ? 3.601 2.123 9.242 1.00 96.56 190 ALA A CA 1
ATOM 1556 C C . ALA A 1 190 ? 2.067 2.137 9.126 1.00 96.56 190 ALA A C 1
ATOM 1558 O O . ALA A 1 190 ? 1.459 3.201 9.073 1.00 96.56 190 ALA A O 1
ATOM 1559 N N . LEU A 1 191 ? 1.429 0.965 9.109 1.00 97.94 191 LEU A N 1
ATOM 1560 C CA . LEU A 1 191 ? -0.024 0.833 9.074 1.00 97.94 191 LEU A CA 1
ATOM 1561 C C . LEU A 1 191 ? -0.652 1.125 10.447 1.00 97.94 191 LEU A C 1
ATOM 1563 O O . LEU A 1 191 ? -1.808 1.529 10.511 1.00 97.94 191 LEU A O 1
ATOM 1567 N N . ILE A 1 192 ? 0.098 0.985 11.548 1.00 98.12 192 ILE A N 1
ATOM 1568 C CA . ILE A 1 192 ? -0.426 1.131 12.917 1.00 98.12 192 ILE A CA 1
ATOM 1569 C C . ILE A 1 192 ? -0.927 2.560 13.217 1.00 98.12 192 ILE A C 1
ATOM 1571 O O . ILE A 1 192 ? -2.046 2.689 13.727 1.00 98.12 192 ILE A O 1
ATOM 1575 N N . PRO A 1 193 ? -0.199 3.648 12.880 1.00 98.25 193 PRO A N 1
ATOM 1576 C CA . PRO A 1 193 ? -0.732 5.005 13.017 1.00 98.25 193 PRO A CA 1
ATOM 1577 C C . PRO A 1 193 ? -1.972 5.258 12.156 1.00 98.25 193 PRO A C 1
ATOM 1579 O O . PRO A 1 193 ? -2.893 5.930 12.614 1.00 98.25 193 PRO A O 1
ATOM 1582 N N . ILE A 1 194 ? -2.034 4.685 10.948 1.00 98.38 194 ILE A N 1
ATOM 1583 C CA . ILE A 1 194 ? -3.188 4.813 10.043 1.00 98.38 194 ILE A CA 1
ATOM 1584 C C . ILE A 1 194 ? -4.415 4.129 10.652 1.00 98.38 194 ILE A C 1
ATOM 1586 O O . ILE A 1 194 ? -5.463 4.758 10.784 1.00 98.38 194 ILE A O 1
ATOM 1590 N N . ILE A 1 195 ? -4.267 2.877 11.095 1.00 98.44 195 ILE A N 1
ATOM 1591 C CA . ILE A 1 195 ? -5.317 2.110 11.781 1.00 98.44 195 ILE A CA 1
ATOM 1592 C C . ILE A 1 195 ? -5.810 2.874 13.012 1.00 98.44 195 ILE A C 1
ATOM 1594 O O . ILE A 1 195 ? -7.014 3.011 13.224 1.00 98.44 195 ILE A O 1
ATOM 1598 N N . THR A 1 196 ? -4.888 3.421 13.805 1.00 98.12 196 THR A N 1
ATOM 1599 C CA . THR A 1 196 ? -5.238 4.182 15.010 1.00 98.12 196 THR A CA 1
ATOM 1600 C C . THR A 1 196 ? -5.989 5.464 14.664 1.00 98.12 196 THR A C 1
ATOM 1602 O O . THR A 1 196 ? -6.989 5.776 15.308 1.00 98.12 196 THR A O 1
ATOM 1605 N N . TYR A 1 197 ? -5.567 6.188 13.627 1.00 97.75 197 TYR A N 1
ATOM 1606 C CA . TYR A 1 197 ? -6.256 7.396 13.180 1.00 97.75 197 TYR A CA 1
ATOM 1607 C C . TYR A 1 197 ? -7.683 7.095 12.712 1.00 97.75 197 TYR A C 1
ATOM 1609 O O . TYR A 1 197 ? -8.628 7.731 13.177 1.00 97.75 197 TYR A O 1
ATOM 1617 N N . VAL A 1 198 ? -7.858 6.068 11.874 1.00 97.69 198 VAL A N 1
ATOM 1618 C CA . VAL A 1 198 ? -9.180 5.605 11.426 1.00 97.69 198 VAL A CA 1
ATOM 1619 C C . VAL A 1 198 ? -10.039 5.172 12.616 1.00 97.69 198 VAL A C 1
ATOM 1621 O O . VAL A 1 198 ? -11.215 5.522 12.683 1.00 97.69 198 VAL A O 1
ATOM 1624 N N . TYR A 1 199 ? -9.474 4.457 13.592 1.00 97.62 199 TYR A N 1
ATOM 1625 C CA . TYR A 1 199 ? -10.188 4.027 14.799 1.00 97.62 199 TYR A CA 1
ATOM 1626 C C . TYR A 1 199 ? -10.736 5.208 15.620 1.00 97.62 199 TYR A C 1
ATOM 1628 O O . TYR A 1 199 ? -11.871 5.147 16.116 1.00 97.62 199 TYR A O 1
ATOM 1636 N N . LEU A 1 200 ? -9.939 6.275 15.751 1.00 95.25 200 LEU A N 1
ATOM 1637 C CA . LEU A 1 200 ? -10.277 7.477 16.518 1.00 95.25 200 LEU A CA 1
ATOM 1638 C C . LEU A 1 200 ? -11.325 8.361 15.829 1.00 95.25 200 LEU A C 1
ATOM 1640 O O . LEU A 1 200 ? -11.980 9.152 16.508 1.00 95.25 200 LEU A O 1
ATOM 1644 N N . LYS A 1 201 ? -11.529 8.225 14.513 1.00 93.81 201 LYS A N 1
ATOM 1645 C CA . LYS A 1 201 ? -12.593 8.955 13.816 1.00 93.81 201 LYS A CA 1
ATOM 1646 C C . LYS A 1 201 ? -13.980 8.478 14.268 1.00 93.81 201 LYS A C 1
ATOM 1648 O O . LYS A 1 201 ? -14.204 7.266 14.339 1.00 93.81 201 LYS A O 1
ATOM 1653 N N . PRO A 1 202 ? -14.945 9.397 14.490 1.00 90.00 202 PRO A N 1
ATOM 1654 C CA . PRO A 1 202 ? -16.310 9.031 14.877 1.00 90.00 202 PRO A CA 1
ATOM 1655 C C . PRO A 1 202 ? -16.991 8.080 13.887 1.00 90.00 202 PRO A C 1
ATOM 1657 O O . PRO A 1 202 ? -17.697 7.167 14.297 1.00 90.00 202 PRO A O 1
ATOM 1660 N N . THR A 1 203 ? -16.747 8.275 12.589 1.00 90.56 203 THR A N 1
ATOM 1661 C CA . THR A 1 203 ? -17.335 7.490 11.491 1.00 90.56 203 THR A CA 1
ATOM 1662 C C . THR A 1 203 ? -16.466 6.318 11.040 1.00 90.56 203 THR A C 1
ATOM 1664 O O . THR A 1 203 ? -16.893 5.548 10.184 1.00 90.56 203 THR A O 1
ATOM 1667 N N . ASN A 1 204 ? -15.234 6.210 11.551 1.00 92.25 204 ASN A N 1
ATOM 1668 C CA . ASN A 1 204 ? -14.212 5.273 11.070 1.00 92.25 204 ASN A CA 1
ATOM 1669 C C . ASN A 1 204 ? -13.924 5.349 9.569 1.00 92.25 204 ASN A C 1
ATOM 1671 O O . ASN A 1 204 ? -13.467 4.380 8.971 1.00 92.25 204 ASN A O 1
ATOM 1675 N N . LYS A 1 205 ? -14.174 6.518 8.977 1.00 92.75 205 LYS A N 1
ATOM 1676 C CA . LYS A 1 205 ? -13.891 6.835 7.582 1.00 92.75 205 LYS A CA 1
ATOM 1677 C C . LYS A 1 205 ? -13.112 8.142 7.511 1.00 92.75 205 LYS A C 1
ATOM 1679 O O . LYS A 1 205 ? -13.253 8.995 8.388 1.00 92.75 205 LYS A O 1
ATOM 1684 N N . LEU A 1 206 ? -12.299 8.265 6.472 1.00 93.56 206 LEU A N 1
ATOM 1685 C CA . LEU A 1 206 ? -11.486 9.435 6.173 1.00 93.56 206 LEU A CA 1
ATOM 1686 C C . LEU A 1 206 ? -12.117 10.250 5.042 1.00 93.56 206 LEU A C 1
ATOM 1688 O O . LEU A 1 206 ? -12.764 9.683 4.158 1.00 93.56 206 LEU A O 1
ATOM 1692 N N . SER A 1 207 ? -11.921 11.567 5.070 1.00 92.25 207 SER A N 1
ATOM 1693 C CA . SER A 1 207 ? -12.238 12.442 3.936 1.00 92.25 207 SER A CA 1
ATOM 1694 C C . SER A 1 207 ? -11.240 12.247 2.789 1.00 92.25 207 SER A C 1
ATOM 1696 O O . SER A 1 207 ? -10.149 11.716 2.989 1.00 92.25 207 SER A O 1
ATOM 1698 N N . GLU A 1 208 ? -11.573 12.712 1.584 1.00 89.94 208 GLU A N 1
ATOM 1699 C CA . GLU A 1 208 ? -10.665 12.637 0.430 1.00 89.94 208 GLU A CA 1
ATOM 1700 C C . GLU A 1 208 ? -9.305 13.304 0.711 1.00 89.94 208 GLU A C 1
ATOM 1702 O O . GLU A 1 208 ? -8.249 12.753 0.396 1.00 89.94 208 GLU A O 1
ATOM 1707 N N . GLU A 1 209 ? -9.312 14.465 1.369 1.00 89.75 209 GLU A N 1
ATOM 1708 C CA . GLU A 1 209 ? -8.086 15.170 1.750 1.00 89.75 209 GLU A CA 1
ATOM 1709 C C . GLU A 1 209 ? -7.247 14.358 2.752 1.00 89.75 209 GLU A C 1
ATOM 1711 O O . GLU A 1 209 ? -6.025 14.254 2.621 1.00 89.75 209 GLU A O 1
ATOM 1716 N N . GLU A 1 210 ? -7.895 13.732 3.735 1.00 93.50 210 GLU A N 1
ATOM 1717 C CA . GLU A 1 210 ? -7.228 12.879 4.720 1.00 93.50 210 GLU A CA 1
ATOM 1718 C C . GLU A 1 210 ? -6.635 11.628 4.070 1.00 93.50 210 GLU A C 1
ATOM 1720 O O . GLU A 1 210 ? -5.506 11.257 4.391 1.00 93.50 210 GLU A O 1
ATOM 1725 N N . ILE A 1 211 ? -7.350 11.013 3.123 1.00 94.88 211 ILE A N 1
ATOM 1726 C CA . ILE A 1 211 ? -6.855 9.883 2.326 1.00 94.88 211 ILE A CA 1
ATOM 1727 C C . ILE A 1 211 ? -5.569 10.288 1.604 1.00 94.88 211 ILE A C 1
ATOM 1729 O O . ILE A 1 211 ? -4.551 9.612 1.747 1.00 94.88 211 ILE A O 1
ATOM 1733 N N . LYS A 1 212 ? -5.574 11.421 0.893 1.00 92.94 212 LYS A N 1
ATOM 1734 C CA . LYS A 1 212 ? -4.392 11.936 0.182 1.00 92.94 212 LYS A CA 1
ATOM 1735 C C . LYS A 1 212 ? -3.200 12.123 1.125 1.00 92.94 212 LYS A C 1
ATOM 1737 O O . LYS A 1 212 ? -2.091 11.677 0.826 1.00 92.94 212 LYS A O 1
ATOM 1742 N N . LYS A 1 213 ? -3.418 12.728 2.295 1.00 94.00 213 LYS A N 1
ATOM 1743 C CA . LYS A 1 213 ? -2.371 12.931 3.315 1.00 94.00 213 LYS A CA 1
ATOM 1744 C C . LYS A 1 213 ? -1.833 11.611 3.872 1.00 94.00 213 LYS A C 1
ATOM 1746 O O . LYS A 1 213 ? -0.618 11.444 3.975 1.00 94.00 213 LYS A O 1
ATOM 1751 N N . VAL A 1 214 ? -2.717 10.657 4.171 1.00 96.50 214 VAL A N 1
ATOM 1752 C CA . VAL A 1 214 ? -2.358 9.308 4.635 1.00 96.50 214 VAL A CA 1
ATOM 1753 C C . VAL A 1 214 ? -1.510 8.577 3.601 1.00 96.50 214 VAL A C 1
ATOM 1755 O O . VAL A 1 214 ? -0.454 8.056 3.951 1.00 96.50 214 VAL A O 1
ATOM 1758 N N . VAL A 1 215 ? -1.938 8.558 2.336 1.00 96.50 215 VAL A N 1
ATOM 1759 C CA . VAL A 1 215 ? -1.230 7.864 1.249 1.00 96.50 215 VAL A CA 1
ATOM 1760 C C . VAL A 1 215 ? 0.146 8.489 1.016 1.00 96.50 215 VAL A C 1
ATOM 1762 O O . VAL A 1 215 ? 1.147 7.771 0.967 1.00 96.50 215 VAL A O 1
ATOM 1765 N N . LYS A 1 216 ? 0.229 9.826 0.964 1.00 95.75 216 LYS A N 1
ATOM 1766 C CA . LYS A 1 216 ? 1.506 10.538 0.815 1.00 95.75 216 LYS A CA 1
ATOM 1767 C C . LYS A 1 216 ? 2.465 10.216 1.960 1.00 95.75 216 LYS A C 1
ATOM 1769 O O . LYS A 1 216 ? 3.608 9.829 1.714 1.00 95.75 216 LYS A O 1
ATOM 1774 N N . TRP A 1 217 ? 2.007 10.341 3.207 1.00 96.94 217 TRP A N 1
ATOM 1775 C CA . TRP A 1 217 ? 2.822 10.006 4.373 1.00 96.94 217 TRP A CA 1
ATOM 1776 C C . TRP A 1 217 ? 3.240 8.534 4.368 1.00 96.94 217 TRP A C 1
ATOM 1778 O O . TRP A 1 217 ? 4.404 8.234 4.637 1.00 96.94 217 TRP A O 1
ATOM 1788 N N . PHE A 1 218 ? 2.333 7.620 4.012 1.00 97.75 218 PHE A N 1
ATOM 1789 C CA . PHE A 1 218 ? 2.634 6.198 3.937 1.00 97.75 218 PHE A CA 1
ATOM 1790 C C . PHE A 1 218 ? 3.792 5.943 2.969 1.00 97.75 218 PHE A C 1
ATOM 1792 O O . PHE A 1 218 ? 4.787 5.349 3.380 1.00 97.75 218 PHE A O 1
ATOM 1799 N N . TYR A 1 219 ? 3.740 6.452 1.735 1.00 97.06 219 TYR A N 1
ATOM 1800 C CA . TYR A 1 219 ? 4.834 6.276 0.776 1.00 97.06 219 TYR A CA 1
ATOM 1801 C C . TYR A 1 219 ? 6.171 6.805 1.306 1.00 97.06 219 TYR A C 1
ATOM 1803 O O . TYR A 1 219 ? 7.180 6.094 1.248 1.00 97.06 219 TYR A O 1
ATOM 1811 N N . TYR A 1 220 ? 6.180 8.002 1.900 1.00 96.62 220 TYR A N 1
ATOM 1812 C CA . TYR A 1 220 ? 7.392 8.566 2.496 1.00 96.62 220 TYR A CA 1
ATOM 1813 C C . TYR A 1 220 ? 7.913 7.750 3.683 1.00 96.62 220 TYR A C 1
ATOM 1815 O O . TYR A 1 220 ? 9.123 7.538 3.796 1.00 96.62 220 TYR A O 1
ATOM 1823 N N . SER A 1 221 ? 7.022 7.206 4.516 1.00 96.38 221 SER A N 1
ATOM 1824 C CA . SER A 1 221 ? 7.396 6.328 5.629 1.00 96.38 221 SER A CA 1
ATOM 1825 C C . SER A 1 221 ? 8.143 5.076 5.149 1.00 96.38 221 SER A C 1
ATOM 1827 O O . SER A 1 221 ? 9.083 4.624 5.812 1.00 96.38 221 SER A O 1
ATOM 1829 N N . GLN A 1 222 ? 7.785 4.556 3.967 1.00 95.56 222 GLN A N 1
ATOM 1830 C CA . GLN A 1 222 ? 8.429 3.393 3.362 1.00 95.56 222 GLN A CA 1
ATOM 1831 C C . GLN A 1 222 ? 9.791 3.760 2.765 1.00 95.56 222 GLN A C 1
ATOM 1833 O O . GLN A 1 222 ? 10.801 3.168 3.151 1.00 95.56 222 GLN A O 1
ATOM 1838 N N . ILE A 1 223 ? 9.855 4.766 1.882 1.00 94.94 223 ILE A N 1
ATOM 1839 C CA . ILE A 1 223 ? 11.096 5.116 1.158 1.00 94.94 223 ILE A CA 1
ATOM 1840 C C . ILE A 1 223 ? 12.157 5.810 2.014 1.00 94.94 223 ILE A C 1
ATOM 1842 O O . ILE A 1 223 ? 13.323 5.882 1.616 1.00 94.94 223 ILE A O 1
ATOM 1846 N N . ARG A 1 224 ? 11.777 6.325 3.186 1.00 94.19 224 ARG A N 1
ATOM 1847 C CA . ARG A 1 224 ? 12.699 6.898 4.176 1.00 94.19 224 ARG A CA 1
ATOM 1848 C C . ARG A 1 224 ? 12.916 5.987 5.382 1.00 94.19 224 ARG A C 1
ATOM 1850 O O . ARG A 1 224 ? 13.520 6.412 6.359 1.00 94.19 224 ARG A O 1
ATOM 1857 N N . PHE A 1 225 ? 12.502 4.719 5.290 1.00 91.88 225 PHE A N 1
ATOM 1858 C CA . PHE A 1 225 ? 12.799 3.682 6.281 1.00 91.88 225 PHE A CA 1
ATOM 1859 C C . PHE A 1 225 ? 12.340 4.035 7.704 1.00 91.88 225 PHE A C 1
ATOM 1861 O O . PHE A 1 225 ? 13.003 3.676 8.682 1.00 91.88 225 PHE A O 1
ATOM 1868 N N . ARG A 1 226 ? 11.193 4.722 7.828 1.00 92.44 226 ARG A N 1
ATOM 1869 C CA . ARG A 1 226 ? 10.713 5.286 9.096 1.00 92.44 226 ARG A CA 1
ATOM 1870 C C . ARG A 1 226 ? 10.721 4.235 10.200 1.00 92.44 226 ARG A C 1
ATOM 1872 O O . ARG A 1 226 ? 11.355 4.468 11.213 1.00 92.44 226 ARG A O 1
ATOM 1879 N N . TYR A 1 227 ? 10.130 3.062 9.989 1.00 92.25 227 TYR A N 1
ATOM 1880 C CA . TYR A 1 227 ? 9.983 2.033 11.030 1.00 92.25 227 TYR A CA 1
ATOM 1881 C C . TYR A 1 227 ? 10.957 0.851 10.922 1.00 92.25 227 TYR A C 1
ATOM 1883 O O . TYR A 1 227 ? 10.681 -0.204 11.487 1.00 92.25 227 TYR A O 1
ATOM 1891 N N . ILE A 1 228 ? 12.078 0.983 10.199 1.00 87.44 228 ILE A N 1
ATOM 1892 C CA . ILE A 1 228 ? 13.115 -0.069 10.217 1.00 87.44 228 ILE A CA 1
ATOM 1893 C C . ILE A 1 228 ? 13.853 -0.081 11.556 1.00 87.44 228 ILE A C 1
ATOM 1895 O O . ILE A 1 228 ? 14.121 -1.140 12.116 1.00 87.44 228 ILE A O 1
ATOM 1899 N N . SER A 1 229 ? 14.202 1.098 12.065 1.00 85.19 229 SER A N 1
ATOM 1900 C CA . SER A 1 229 ? 14.912 1.260 13.329 1.00 85.19 229 SER A CA 1
ATOM 1901 C C . SER A 1 229 ? 14.027 1.960 14.351 1.00 85.19 229 SER A C 1
ATOM 1903 O O . SER A 1 229 ? 13.200 2.799 13.994 1.00 85.19 229 SER A O 1
ATOM 1905 N N . GLN A 1 230 ? 14.226 1.628 15.632 1.00 86.94 230 GLN A N 1
ATOM 1906 C CA . GLN A 1 230 ? 13.540 2.279 16.758 1.00 86.94 230 GLN A CA 1
ATOM 1907 C C . GLN A 1 230 ? 12.007 2.232 16.638 1.00 86.94 230 GLN A C 1
ATOM 1909 O O . GLN A 1 230 ? 11.315 3.216 16.905 1.00 86.94 230 GLN A O 1
ATOM 1914 N N . LEU A 1 231 ? 11.480 1.078 16.208 1.00 90.88 231 LEU A N 1
ATOM 1915 C CA . LEU A 1 231 ? 10.056 0.852 15.953 1.00 90.88 231 LEU A CA 1
ATOM 1916 C C . LEU A 1 231 ? 9.169 1.393 17.086 1.00 90.88 231 LEU A C 1
ATOM 1918 O O . LEU A 1 231 ? 8.283 2.211 16.843 1.00 90.88 231 LEU A O 1
ATOM 1922 N N . GLN A 1 232 ? 9.439 0.965 18.320 1.00 91.38 232 GLN A N 1
ATOM 1923 C CA . GLN A 1 232 ? 8.642 1.306 19.496 1.00 91.38 232 GLN A CA 1
ATOM 1924 C C . GLN A 1 232 ? 8.646 2.818 19.789 1.00 91.38 232 GLN A C 1
ATOM 1926 O O . GLN A 1 232 ? 7.585 3.410 19.987 1.00 91.38 232 GLN A O 1
ATOM 1931 N N . GLN A 1 233 ? 9.817 3.471 19.764 1.00 91.44 233 GLN A N 1
ATOM 1932 C CA . GLN A 1 233 ? 9.936 4.909 20.044 1.00 91.44 233 GLN A CA 1
ATOM 1933 C C . GLN A 1 233 ? 9.281 5.765 18.954 1.00 91.44 233 GLN A C 1
ATOM 1935 O O . GLN A 1 233 ? 8.655 6.784 19.254 1.00 91.44 233 GLN A O 1
ATOM 1940 N N . LYS A 1 234 ? 9.406 5.354 17.687 1.00 93.75 234 LYS A N 1
ATOM 1941 C CA . LYS A 1 234 ? 8.777 6.056 16.565 1.00 93.75 234 LYS A CA 1
ATOM 1942 C C . LYS A 1 234 ? 7.263 5.911 16.603 1.00 93.75 234 LYS A C 1
ATOM 1944 O O . LYS A 1 234 ? 6.578 6.919 16.473 1.00 93.75 234 LYS A O 1
ATOM 1949 N N . LEU A 1 235 ? 6.744 4.716 16.895 1.00 96.00 235 LEU A N 1
ATOM 1950 C CA . LEU A 1 235 ? 5.309 4.525 17.117 1.00 96.00 235 LEU A CA 1
ATOM 1951 C C . LEU A 1 235 ? 4.797 5.373 18.285 1.00 96.00 235 LEU A C 1
ATOM 1953 O O . LEU A 1 235 ? 3.767 6.015 18.139 1.00 96.00 235 LEU A O 1
ATOM 1957 N N . ASP A 1 236 ? 5.509 5.459 19.412 1.00 93.38 236 ASP A N 1
ATOM 1958 C CA . ASP A 1 236 ? 5.096 6.337 20.520 1.00 93.38 236 ASP A CA 1
ATOM 1959 C C . ASP A 1 236 ? 4.986 7.810 20.105 1.00 93.38 236 ASP A C 1
ATOM 1961 O O . ASP A 1 236 ? 4.061 8.504 20.534 1.00 93.38 236 ASP A O 1
ATOM 1965 N N . LYS A 1 237 ? 5.938 8.312 19.308 1.00 92.44 237 LYS A N 1
ATOM 1966 C CA . LYS A 1 237 ? 5.921 9.697 18.816 1.00 92.44 237 LYS A CA 1
ATOM 1967 C C . LYS A 1 237 ? 4.752 9.908 17.852 1.00 92.44 237 LYS A C 1
ATOM 1969 O O . LYS A 1 237 ? 3.956 10.824 18.039 1.00 92.44 237 LYS A O 1
ATOM 1974 N N . ASP A 1 238 ? 4.625 9.016 16.881 1.00 95.31 238 ASP A N 1
ATOM 1975 C CA . ASP A 1 238 ? 3.671 9.120 15.782 1.00 95.31 238 ASP A CA 1
ATOM 1976 C C . ASP A 1 238 ? 2.222 8.928 16.286 1.00 95.31 238 ASP A C 1
ATOM 1978 O O . ASP A 1 238 ? 1.327 9.693 15.932 1.00 95.31 238 ASP A O 1
ATOM 1982 N N . LEU A 1 239 ? 1.985 8.006 17.229 1.00 96.62 239 LEU A N 1
ATOM 1983 C CA . LEU A 1 239 ? 0.671 7.793 17.854 1.00 96.62 239 LEU A CA 1
ATOM 1984 C C . LEU A 1 239 ? 0.236 8.955 18.755 1.00 96.62 239 LEU A C 1
ATOM 1986 O O . LEU A 1 239 ? -0.957 9.254 18.838 1.00 96.62 239 LEU A O 1
ATOM 1990 N N . LYS A 1 240 ? 1.179 9.648 19.406 1.00 93.06 240 LYS A N 1
ATOM 1991 C CA . LYS A 1 240 ? 0.873 10.888 20.137 1.00 93.06 240 LYS A CA 1
ATOM 1992 C C . LYS A 1 240 ? 0.432 12.001 19.194 1.00 93.06 240 LYS A C 1
ATOM 1994 O O . LYS A 1 240 ? -0.476 12.745 19.551 1.00 93.06 240 LYS A O 1
ATOM 1999 N N . ILE A 1 241 ? 1.048 12.117 18.019 1.00 92.56 241 ILE A N 1
ATOM 2000 C CA . ILE A 1 241 ? 0.648 13.100 17.003 1.00 92.56 241 ILE A CA 1
ATOM 2001 C C . ILE A 1 241 ? -0.749 12.754 16.486 1.00 92.56 241 ILE A C 1
ATOM 2003 O O . ILE A 1 241 ? -1.638 13.597 16.531 1.00 92.56 241 ILE A O 1
ATOM 2007 N N . VAL A 1 242 ? -0.981 11.489 16.118 1.00 95.12 242 VAL A N 1
ATOM 2008 C CA . VAL A 1 242 ? -2.296 10.974 15.691 1.00 95.12 242 VAL A CA 1
ATOM 2009 C C . VAL A 1 242 ? -3.404 11.259 16.709 1.00 95.12 242 VAL A C 1
ATOM 2011 O O . VAL A 1 242 ? -4.529 11.552 16.315 1.00 95.12 242 VAL A O 1
ATOM 2014 N N . ALA A 1 243 ? -3.106 11.193 18.008 1.00 90.50 243 ALA A N 1
ATOM 2015 C CA . ALA A 1 243 ? -4.096 11.418 19.057 1.00 90.50 243 ALA A CA 1
ATOM 2016 C C . ALA A 1 243 ? -4.414 12.899 19.332 1.00 90.50 243 ALA A C 1
ATOM 2018 O O . ALA A 1 243 ? -5.486 13.177 19.867 1.00 90.50 243 ALA A O 1
ATOM 2019 N N . ASN A 1 244 ? -3.496 13.825 19.032 1.00 88.75 244 ASN A N 1
ATOM 2020 C CA . ASN A 1 244 ? -3.581 15.216 19.500 1.00 88.75 244 ASN A CA 1
ATOM 2021 C C . ASN A 1 244 ? -3.605 16.266 18.377 1.00 88.75 244 ASN A C 1
ATOM 2023 O O . ASN A 1 244 ? -4.027 17.395 18.621 1.00 88.75 244 ASN A O 1
ATOM 2027 N N . SER A 1 245 ? -3.142 15.931 17.171 1.00 89.25 245 SER A N 1
ATOM 2028 C CA . SER A 1 245 ? -3.070 16.859 16.039 1.00 89.25 245 SER A CA 1
ATOM 2029 C C . SER A 1 245 ? -4.344 16.837 15.190 1.00 89.25 245 SER A C 1
ATOM 2031 O O . SER A 1 245 ? -4.971 15.794 15.005 1.00 89.25 245 SER A O 1
ATOM 2033 N N . GLN A 1 246 ? -4.690 17.994 14.617 1.00 82.25 246 GLN A N 1
ATOM 2034 C CA . GLN A 1 246 ? -5.739 18.116 13.597 1.00 82.25 246 GLN A CA 1
ATOM 2035 C C . GLN A 1 246 ? -5.282 17.604 12.222 1.00 82.25 246 GLN A C 1
ATOM 2037 O O . GLN A 1 246 ? -6.101 17.094 11.462 1.00 82.25 246 GLN A O 1
ATOM 2042 N N . SER A 1 247 ? -3.981 17.695 11.911 1.00 87.69 247 SER A N 1
ATOM 2043 C CA . SER A 1 247 ? -3.397 17.188 10.659 1.00 87.69 247 SER A CA 1
ATOM 2044 C C . SER A 1 247 ? -2.169 16.314 10.942 1.00 87.69 247 SER A C 1
ATOM 2046 O O . SER A 1 247 ? -1.031 16.689 10.640 1.00 87.69 247 SER A O 1
ATOM 2048 N N . PRO A 1 248 ? -2.371 15.128 11.545 1.00 91.00 248 PRO A N 1
ATOM 2049 C CA . PRO A 1 248 ? -1.268 14.336 12.073 1.00 91.00 248 PRO A CA 1
ATOM 2050 C C . PRO A 1 248 ? -0.293 13.860 10.995 1.00 91.00 248 PRO A C 1
ATOM 2052 O O . PRO A 1 248 ? 0.908 13.800 11.236 1.00 91.00 248 PRO A O 1
ATOM 2055 N N . PHE A 1 249 ? -0.783 13.545 9.795 1.00 94.50 249 PHE A N 1
ATOM 2056 C CA . PHE A 1 249 ? 0.062 13.051 8.707 1.00 94.50 249 PHE A CA 1
ATOM 2057 C C . PHE A 1 249 ? 0.943 14.141 8.089 1.00 94.50 249 PHE A C 1
ATOM 2059 O O . PHE A 1 249 ? 2.050 13.823 7.666 1.00 94.50 249 PHE A O 1
ATOM 2066 N N . ASP A 1 250 ? 0.528 15.412 8.116 1.00 89.62 250 ASP A N 1
ATOM 2067 C CA . ASP A 1 250 ? 1.388 16.525 7.692 1.00 89.62 250 ASP A CA 1
ATOM 2068 C C . ASP A 1 250 ? 2.519 16.755 8.702 1.00 89.62 250 ASP A C 1
ATOM 2070 O O . ASP A 1 250 ? 3.673 16.943 8.321 1.00 89.62 250 ASP A O 1
ATOM 2074 N N . GLU A 1 251 ? 2.211 16.705 10.002 1.00 90.00 251 GLU A N 1
ATOM 2075 C CA . GLU A 1 251 ? 3.218 16.822 11.062 1.00 90.00 251 GLU A CA 1
ATOM 2076 C C . GLU A 1 251 ? 4.213 15.659 11.032 1.00 90.00 251 GLU A C 1
ATOM 2078 O O . GLU A 1 251 ? 5.424 15.876 11.0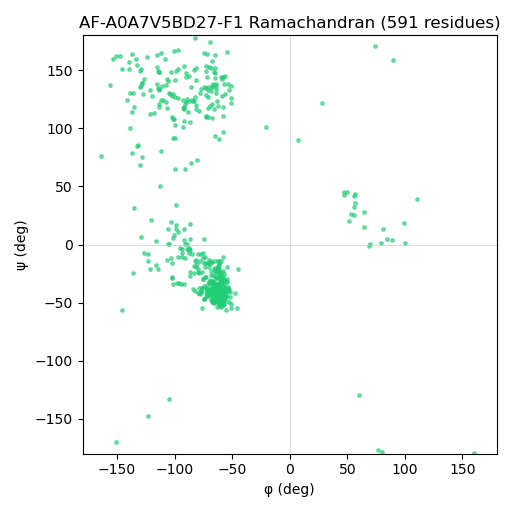67 1.00 90.00 251 GLU A O 1
ATOM 2083 N N . MET A 1 252 ? 3.728 14.421 10.907 1.00 92.94 252 MET A N 1
ATOM 2084 C CA . MET A 1 252 ? 4.608 13.258 10.786 1.00 92.94 252 MET A CA 1
ATOM 2085 C C . MET A 1 252 ? 5.424 13.285 9.487 1.00 92.94 252 MET A C 1
ATOM 2087 O O . MET A 1 252 ? 6.558 12.809 9.476 1.00 92.94 252 MET A O 1
ATOM 2091 N N . LEU A 1 253 ? 4.886 13.845 8.398 1.00 92.50 253 LEU A N 1
ATOM 2092 C CA . LEU A 1 253 ? 5.630 14.023 7.151 1.00 92.50 253 LEU A CA 1
ATOM 2093 C C . LEU A 1 253 ? 6.764 15.043 7.316 1.00 92.50 253 LEU A C 1
ATOM 2095 O O . LEU A 1 253 ? 7.882 14.761 6.890 1.00 92.50 253 LEU A O 1
ATOM 2099 N N . LYS A 1 254 ? 6.517 16.166 8.002 1.00 88.19 254 LYS A N 1
ATOM 2100 C CA . LYS A 1 254 ? 7.566 17.141 8.353 1.00 88.19 254 LYS A CA 1
ATOM 2101 C C . LYS A 1 254 ? 8.670 16.515 9.203 1.00 88.19 254 LYS A C 1
ATOM 2103 O O . LYS A 1 254 ? 9.841 16.764 8.958 1.00 88.19 254 LYS A O 1
ATOM 2108 N N . MET A 1 255 ? 8.325 15.635 10.143 1.00 89.81 255 MET A N 1
ATOM 2109 C CA . MET A 1 255 ? 9.340 14.914 10.925 1.00 89.81 255 MET A CA 1
ATOM 2110 C C . MET A 1 255 ? 10.215 13.999 10.064 1.00 89.81 255 MET A C 1
ATOM 2112 O O . MET A 1 255 ? 11.404 13.860 10.334 1.00 89.81 255 MET A O 1
ATOM 2116 N N . ILE A 1 256 ? 9.644 13.365 9.035 1.00 91.56 256 ILE A N 1
ATOM 2117 C CA . ILE A 1 256 ? 10.433 12.584 8.074 1.00 91.56 256 ILE A CA 1
ATOM 2118 C C . ILE A 1 256 ? 11.360 13.512 7.282 1.00 91.56 256 ILE A C 1
ATOM 2120 O O . ILE A 1 256 ? 12.528 13.178 7.107 1.00 91.56 256 ILE A O 1
ATOM 2124 N N . GLU A 1 257 ? 10.859 14.666 6.840 1.00 89.75 257 GLU A N 1
ATOM 2125 C CA . GLU A 1 257 ? 11.626 15.670 6.093 1.00 89.75 257 GLU A CA 1
ATOM 2126 C C . GLU A 1 257 ? 12.814 16.231 6.891 1.00 89.75 257 GLU A C 1
ATOM 2128 O O . GLU A 1 257 ? 13.906 16.381 6.340 1.00 89.75 257 GLU A O 1
ATOM 2133 N N . GLU A 1 258 ? 12.626 16.473 8.192 1.00 88.38 258 GLU A N 1
ATOM 2134 C CA . GLU A 1 258 ? 13.680 16.894 9.126 1.00 88.38 258 GLU A CA 1
ATOM 2135 C C . GLU A 1 258 ? 14.785 15.834 9.284 1.00 88.38 258 GLU A C 1
ATOM 2137 O O . GLU A 1 258 ? 15.958 16.180 9.427 1.00 88.38 258 GLU A O 1
ATOM 2142 N N . GLU A 1 259 ? 14.431 14.542 9.256 1.00 87.88 259 GLU A N 1
ATOM 2143 C CA . GLU A 1 259 ? 15.389 13.430 9.343 1.00 87.88 259 GLU A CA 1
ATOM 2144 C C . GLU A 1 259 ? 16.123 13.202 8.007 1.00 87.88 259 GLU A C 1
ATOM 2146 O O . GLU A 1 259 ? 17.324 12.915 7.989 1.00 87.88 259 GLU A O 1
ATOM 2151 N N . ARG A 1 260 ? 15.410 13.295 6.875 1.00 87.31 260 ARG A N 1
ATOM 2152 C CA . ARG A 1 260 ? 15.957 13.084 5.528 1.00 87.31 260 ARG A CA 1
ATOM 2153 C C . ARG A 1 260 ? 15.107 13.803 4.469 1.00 87.31 260 ARG A C 1
ATOM 2155 O O . ARG A 1 260 ? 13.890 13.633 4.476 1.00 87.31 260 ARG A O 1
ATOM 2162 N N . PRO A 1 261 ? 15.726 14.472 3.470 1.00 91.38 261 PRO A N 1
ATOM 2163 C CA . PRO A 1 261 ? 14.989 15.148 2.404 1.00 91.38 261 PRO A CA 1
ATOM 2164 C C . PRO A 1 261 ? 13.946 14.255 1.727 1.00 91.38 261 PRO A C 1
ATOM 2166 O O . PRO A 1 261 ? 14.212 13.089 1.404 1.00 91.38 261 PRO A O 1
ATOM 2169 N N . LEU A 1 262 ? 12.759 14.814 1.493 1.00 91.75 262 LEU A N 1
ATOM 2170 C CA . LEU A 1 262 ? 11.672 14.107 0.817 1.00 91.75 262 LEU A CA 1
ATOM 2171 C C . LEU A 1 262 ? 11.993 13.878 -0.662 1.00 91.75 262 LEU A C 1
ATOM 2173 O O . LEU A 1 262 ? 11.773 12.779 -1.158 1.00 91.75 262 LEU A O 1
ATOM 2177 N N . GLU A 1 263 ? 12.608 14.857 -1.327 1.00 93.81 263 GLU A N 1
ATOM 2178 C CA . GLU A 1 263 ? 13.001 14.763 -2.736 1.00 93.81 263 GLU A CA 1
ATOM 2179 C C . GLU A 1 263 ? 13.809 13.487 -3.022 1.00 93.81 263 GLU A C 1
ATOM 2181 O O . GLU A 1 263 ? 14.827 13.212 -2.379 1.00 93.81 263 GLU A O 1
ATOM 2186 N N . ILE A 1 264 ? 13.347 12.710 -4.003 1.00 95.94 264 ILE A N 1
ATOM 2187 C CA . ILE A 1 264 ? 14.042 11.524 -4.499 1.00 95.94 264 ILE A CA 1
ATOM 2188 C C . ILE A 1 264 ? 15.083 11.964 -5.524 1.00 95.94 264 ILE A C 1
ATOM 2190 O O . ILE A 1 264 ? 14.727 12.569 -6.531 1.00 95.94 264 ILE A O 1
ATOM 2194 N N . LYS A 1 265 ? 16.355 11.612 -5.325 1.00 95.19 265 LYS A N 1
ATOM 2195 C CA . LYS A 1 265 ? 17.434 11.927 -6.281 1.00 95.19 265 LYS A CA 1
ATOM 2196 C C . LYS A 1 265 ? 17.754 10.741 -7.186 1.00 95.19 265 LYS A C 1
ATOM 2198 O O . LYS A 1 265 ? 17.696 9.593 -6.752 1.00 95.19 265 LYS A O 1
ATOM 2203 N N . SER A 1 266 ? 18.182 11.008 -8.421 1.00 95.19 266 SER A N 1
ATOM 2204 C CA . SER A 1 266 ? 18.585 9.961 -9.380 1.00 95.19 266 SER A CA 1
ATOM 2205 C C . SER A 1 266 ? 19.734 9.091 -8.850 1.00 95.19 266 SER A C 1
ATOM 2207 O O . SER A 1 266 ? 19.773 7.885 -9.090 1.00 95.19 266 SER A O 1
ATOM 2209 N N . SER A 1 267 ? 20.626 9.671 -8.041 1.00 94.19 267 SER A N 1
ATOM 2210 C CA . SER A 1 267 ? 21.710 8.951 -7.367 1.00 94.19 267 SER A CA 1
ATOM 2211 C C . SER A 1 267 ? 21.229 7.924 -6.334 1.00 94.19 267 SER A C 1
ATOM 2213 O O . SER A 1 267 ? 21.970 6.993 -6.025 1.00 94.19 267 SER A O 1
ATOM 2215 N N . GLU A 1 268 ? 19.995 8.031 -5.822 1.00 94.06 268 GLU A N 1
ATOM 2216 C CA . GLU A 1 268 ? 19.444 7.061 -4.865 1.00 94.06 268 GLU A CA 1
ATOM 2217 C C . GLU A 1 268 ? 19.146 5.700 -5.503 1.00 94.06 268 GLU A C 1
ATOM 2219 O O . GLU A 1 268 ? 19.061 4.710 -4.779 1.00 94.06 268 GLU A O 1
ATOM 2224 N N . PHE A 1 269 ? 19.028 5.633 -6.832 1.00 94.06 269 PHE A N 1
ATOM 2225 C CA . PHE A 1 269 ? 18.777 4.398 -7.577 1.00 94.06 269 PHE A CA 1
ATOM 2226 C C . PHE A 1 269 ? 20.049 3.591 -7.856 1.00 94.06 269 PHE A C 1
ATOM 2228 O O . PHE A 1 269 ? 19.961 2.379 -8.040 1.00 94.06 269 PHE A O 1
ATOM 2235 N N . VAL A 1 270 ? 21.218 4.240 -7.874 1.00 93.38 270 VAL A N 1
ATOM 2236 C CA . VAL A 1 270 ? 22.478 3.649 -8.350 1.00 93.38 270 VAL A CA 1
ATOM 2237 C C . VAL A 1 270 ? 22.821 2.380 -7.565 1.00 93.38 270 VAL A C 1
ATOM 2239 O O . VAL A 1 270 ? 23.016 2.418 -6.348 1.00 93.38 270 VAL A O 1
ATOM 2242 N N . GLY A 1 271 ? 22.884 1.249 -8.270 1.00 86.44 271 GLY A N 1
ATOM 2243 C CA . GLY A 1 271 ? 23.231 -0.063 -7.724 1.00 86.44 271 GLY A CA 1
ATOM 2244 C C . GLY A 1 271 ? 22.237 -0.619 -6.697 1.00 86.44 271 GLY A C 1
ATOM 2245 O O . GLY A 1 271 ? 22.585 -1.532 -5.945 1.00 86.44 271 GLY A O 1
ATOM 2246 N N . ARG A 1 272 ? 21.019 -0.066 -6.599 1.00 90.50 272 ARG A N 1
ATOM 2247 C CA . ARG A 1 272 ? 19.990 -0.557 -5.671 1.00 90.50 272 ARG A CA 1
ATOM 2248 C C . ARG A 1 272 ? 19.212 -1.700 -6.286 1.00 90.50 272 ARG A C 1
ATOM 2250 O O . ARG A 1 272 ? 18.612 -1.530 -7.339 1.00 90.50 272 ARG A O 1
ATOM 2257 N N . ASP A 1 273 ? 19.171 -2.833 -5.595 1.00 86.44 273 ASP A N 1
ATOM 2258 C CA . ASP A 1 273 ? 18.350 -3.974 -5.992 1.00 86.44 273 ASP A CA 1
ATOM 2259 C C . ASP A 1 273 ? 16.880 -3.837 -5.550 1.00 86.44 273 ASP A C 1
ATOM 2261 O O . ASP A 1 273 ? 16.473 -2.882 -4.884 1.00 86.44 273 ASP A O 1
ATOM 2265 N N . ILE A 1 274 ? 16.078 -4.828 -5.935 1.00 84.81 274 ILE A N 1
ATOM 2266 C CA . ILE A 1 274 ? 14.625 -4.906 -5.724 1.00 84.81 274 ILE A CA 1
ATOM 2267 C C . ILE A 1 274 ? 14.170 -4.873 -4.258 1.00 84.81 274 ILE A C 1
ATOM 2269 O O . ILE A 1 274 ? 12.982 -4.693 -4.009 1.00 84.81 274 ILE A O 1
ATOM 2273 N N . ARG A 1 275 ? 15.071 -5.063 -3.286 1.00 84.50 275 ARG A N 1
ATOM 2274 C CA . ARG A 1 275 ? 14.753 -4.955 -1.853 1.00 84.50 275 ARG A CA 1
ATOM 2275 C C . ARG A 1 275 ? 14.662 -3.500 -1.403 1.00 84.50 275 ARG A C 1
ATOM 2277 O O . ARG A 1 275 ? 14.181 -3.225 -0.308 1.00 84.50 275 ARG A O 1
ATOM 2284 N N . HIS A 1 276 ? 15.150 -2.561 -2.214 1.00 90.38 276 HIS A N 1
ATOM 2285 C CA . HIS A 1 276 ? 15.066 -1.147 -1.894 1.00 90.38 276 HIS A CA 1
ATOM 2286 C C . HIS A 1 276 ? 13.616 -0.640 -2.044 1.00 90.38 276 HIS A C 1
ATOM 2288 O O . HIS A 1 276 ? 13.004 -0.884 -3.085 1.00 90.38 276 HIS A O 1
ATOM 2294 N N . PRO A 1 277 ? 13.068 0.146 -1.095 1.00 91.94 277 PRO A N 1
ATOM 2295 C CA . PRO A 1 277 ? 11.666 0.585 -1.137 1.00 91.94 277 PRO A CA 1
ATOM 2296 C C . PRO A 1 277 ? 11.289 1.458 -2.342 1.00 91.94 277 PRO A C 1
ATOM 2298 O O . PRO A 1 277 ? 10.112 1.576 -2.672 1.00 91.94 277 PRO A O 1
ATOM 2301 N N . LEU A 1 278 ? 12.274 2.066 -3.018 1.00 93.62 278 LEU A N 1
ATOM 2302 C CA . LEU A 1 278 ? 12.037 2.768 -4.289 1.00 93.62 278 LEU A CA 1
ATOM 2303 C C . LEU A 1 278 ? 11.446 1.838 -5.353 1.00 93.62 278 LEU A C 1
ATOM 2305 O O . LEU A 1 278 ? 10.680 2.300 -6.191 1.00 93.62 278 LEU A O 1
ATOM 2309 N N . PHE A 1 279 ? 11.755 0.539 -5.303 1.00 91.88 279 PHE A N 1
ATOM 2310 C CA . PHE A 1 279 ? 11.134 -0.438 -6.188 1.00 91.88 279 PHE A CA 1
ATOM 2311 C C . PHE A 1 279 ? 9.628 -0.546 -5.930 1.00 91.88 279 PHE A C 1
ATOM 2313 O O . PHE A 1 279 ? 8.845 -0.489 -6.872 1.00 91.88 279 PHE A O 1
ATOM 2320 N N . SER A 1 280 ? 9.208 -0.633 -4.666 1.00 91.50 280 SER A N 1
ATOM 2321 C CA . SER A 1 280 ? 7.787 -0.659 -4.301 1.00 91.50 280 SER A CA 1
ATOM 2322 C C . SER A 1 280 ? 7.065 0.616 -4.718 1.00 91.50 280 SER A C 1
ATOM 2324 O O . SER A 1 280 ? 6.011 0.536 -5.340 1.00 91.50 280 SER A O 1
ATOM 2326 N N . LEU A 1 281 ? 7.669 1.784 -4.473 1.00 94.88 281 LEU A N 1
ATOM 2327 C CA . LEU A 1 281 ? 7.110 3.061 -4.918 1.00 94.88 281 LEU A CA 1
ATOM 2328 C C . LEU A 1 281 ? 6.935 3.107 -6.441 1.00 94.88 281 LEU A C 1
ATOM 2330 O O . LEU A 1 281 ? 5.897 3.544 -6.927 1.00 94.88 281 LEU A O 1
ATOM 2334 N N . MET A 1 282 ? 7.929 2.625 -7.188 1.00 93.00 282 MET A N 1
ATOM 2335 C CA . MET A 1 282 ? 7.861 2.534 -8.643 1.00 93.00 282 MET A CA 1
ATOM 2336 C C . MET A 1 282 ? 6.685 1.653 -9.093 1.00 93.00 282 MET A C 1
ATOM 2338 O O . MET A 1 282 ? 5.948 2.032 -9.999 1.00 93.00 282 MET A O 1
ATOM 2342 N N . ARG A 1 283 ? 6.441 0.527 -8.408 1.00 89.44 283 ARG A N 1
ATOM 2343 C CA . ARG A 1 283 ? 5.288 -0.348 -8.672 1.00 89.44 283 ARG A CA 1
ATOM 2344 C C . ARG A 1 283 ? 3.956 0.337 -8.371 1.00 89.44 283 ARG A C 1
ATOM 2346 O O . ARG A 1 283 ? 3.066 0.277 -9.212 1.00 89.44 283 ARG A O 1
ATOM 2353 N N . TRP A 1 284 ? 3.813 0.986 -7.215 1.00 91.88 284 TRP A N 1
ATOM 2354 C CA . TRP A 1 284 ? 2.584 1.714 -6.861 1.00 91.88 284 TRP A CA 1
ATOM 2355 C C . TRP A 1 284 ? 2.296 2.845 -7.843 1.00 91.88 284 TRP A C 1
ATOM 2357 O O . TRP A 1 284 ? 1.162 3.003 -8.286 1.00 91.88 284 TRP A O 1
ATOM 2367 N N . TYR A 1 285 ? 3.337 3.569 -8.259 1.00 93.31 285 TYR A N 1
ATOM 2368 C CA . TYR A 1 285 ? 3.217 4.590 -9.288 1.00 93.31 285 TYR A CA 1
ATOM 2369 C C . TYR A 1 285 ? 2.743 3.994 -10.617 1.00 93.31 285 TYR A C 1
ATOM 2371 O O . TYR A 1 285 ? 1.742 4.460 -11.150 1.00 93.31 285 TYR A O 1
ATOM 2379 N N . PHE A 1 286 ? 3.373 2.931 -11.123 1.00 90.50 286 PHE A N 1
ATOM 2380 C CA . PHE A 1 286 ? 2.952 2.310 -12.385 1.00 90.50 286 PHE A CA 1
ATOM 2381 C C . PHE A 1 286 ? 1.503 1.815 -12.334 1.00 90.50 286 PHE A C 1
ATOM 2383 O O . PHE A 1 286 ? 0.737 2.077 -13.259 1.00 90.50 286 PHE A O 1
ATOM 2390 N N . LYS A 1 287 ? 1.089 1.182 -11.228 1.00 87.44 287 LYS A N 1
ATOM 2391 C CA . LYS A 1 287 ? -0.314 0.792 -11.013 1.00 87.44 287 LYS A CA 1
ATOM 2392 C C . LYS A 1 287 ? -1.252 2.002 -11.043 1.00 87.44 287 LYS A C 1
ATOM 2394 O O . LYS A 1 287 ? -2.300 1.928 -11.671 1.00 87.44 287 LYS A O 1
ATOM 2399 N N . SER A 1 288 ? -0.854 3.125 -10.440 1.00 88.56 288 SER A N 1
ATOM 2400 C CA . SER A 1 288 ? -1.651 4.361 -10.455 1.00 88.56 288 SER A CA 1
ATOM 2401 C C . SER A 1 288 ? -1.804 4.991 -11.841 1.00 88.56 288 SER A C 1
ATOM 2403 O O . SER A 1 288 ? -2.710 5.788 -12.046 1.00 88.56 288 SER A O 1
ATOM 2405 N N . GLN A 1 289 ? -0.910 4.668 -12.780 1.00 87.44 289 GLN A N 1
ATOM 2406 C CA . GLN A 1 289 ? -0.981 5.130 -14.168 1.00 87.44 289 GLN A CA 1
ATOM 2407 C C . GLN A 1 289 ? -1.738 4.155 -15.083 1.00 87.44 289 GLN A C 1
ATOM 2409 O O . GLN A 1 289 ? -1.751 4.364 -16.291 1.00 87.44 289 GLN A O 1
ATOM 2414 N N . GLY A 1 290 ? -2.308 3.066 -14.549 1.00 83.56 290 GLY A N 1
ATOM 2415 C CA . GLY A 1 290 ? -2.914 2.019 -15.377 1.00 83.56 290 GLY A CA 1
ATOM 2416 C C . GLY A 1 290 ? -1.891 1.292 -16.253 1.00 83.56 290 GLY A C 1
ATOM 2417 O O . GLY A 1 290 ? -2.222 0.829 -17.341 1.00 83.56 290 GLY A O 1
ATOM 2418 N N . ALA A 1 291 ? -0.626 1.217 -15.817 1.00 84.50 291 ALA A N 1
ATOM 2419 C CA . ALA A 1 291 ? 0.410 0.541 -16.583 1.00 84.50 291 ALA A CA 1
ATOM 2420 C C . ALA A 1 291 ? 0.032 -0.921 -16.847 1.00 84.50 291 ALA A C 1
ATOM 2422 O O . ALA A 1 291 ? -0.553 -1.601 -15.999 1.00 84.50 291 ALA A O 1
ATOM 2423 N N . VAL A 1 292 ? 0.419 -1.394 -18.028 1.00 80.56 292 VAL A N 1
ATOM 2424 C CA . VAL A 1 292 ? 0.174 -2.756 -18.495 1.00 80.56 292 VAL A CA 1
ATOM 2425 C C . VAL A 1 292 ? 1.463 -3.565 -18.518 1.00 80.56 292 VAL A C 1
ATOM 2427 O O . VAL A 1 292 ? 2.580 -3.030 -18.536 1.00 80.56 292 VAL A O 1
ATOM 2430 N N . CYS A 1 293 ? 1.305 -4.879 -18.507 1.00 77.62 293 CYS A N 1
ATOM 2431 C CA . CYS A 1 293 ? 2.392 -5.812 -18.693 1.00 77.62 293 CYS A CA 1
ATOM 2432 C C . CYS A 1 293 ? 2.886 -5.793 -20.147 1.00 77.62 293 CYS A C 1
ATOM 2434 O O . CYS A 1 293 ? 2.082 -5.852 -21.075 1.00 77.62 293 CYS A O 1
ATOM 2436 N N . LEU A 1 294 ? 4.207 -5.727 -20.340 1.00 76.25 294 LEU A N 1
ATOM 2437 C CA . LEU A 1 294 ? 4.808 -5.368 -21.630 1.00 76.25 294 LEU A CA 1
ATOM 2438 C C . LEU A 1 294 ? 4.525 -6.340 -22.790 1.00 76.25 294 LEU A C 1
ATOM 2440 O O . LEU A 1 294 ? 4.600 -5.904 -23.927 1.00 76.25 294 LEU A O 1
ATOM 2444 N N . GLY A 1 295 ? 4.214 -7.612 -22.555 1.00 67.06 295 GLY A N 1
ATOM 2445 C CA . GLY A 1 295 ? 3.930 -8.586 -23.623 1.00 67.06 295 GLY A CA 1
ATOM 2446 C C . GLY A 1 295 ? 2.624 -9.363 -23.450 1.00 67.06 295 GLY A C 1
ATOM 2447 O O . GLY A 1 295 ? 2.359 -10.285 -24.216 1.00 67.06 295 GLY A O 1
ATOM 2448 N N . THR A 1 296 ? 1.793 -9.021 -22.461 1.00 68.19 296 THR A N 1
ATOM 2449 C CA . THR A 1 296 ? 0.403 -9.513 -22.370 1.00 68.19 296 THR A CA 1
ATOM 2450 C C . THR A 1 296 ? -0.629 -8.397 -22.474 1.00 68.19 296 THR A C 1
ATOM 2452 O O . THR A 1 296 ? -1.795 -8.698 -22.702 1.00 68.19 296 THR A O 1
ATOM 2455 N N . GLY A 1 297 ? -0.243 -7.131 -22.281 1.00 69.12 297 GLY A N 1
ATOM 2456 C CA . GLY A 1 297 ? -1.171 -5.996 -22.277 1.00 69.12 297 GLY A CA 1
ATOM 2457 C C . GLY A 1 297 ? -2.122 -5.961 -21.078 1.00 69.12 297 GLY A C 1
ATOM 2458 O O . GLY A 1 297 ? -2.899 -5.022 -20.943 1.00 69.12 297 GLY A O 1
ATOM 2459 N N . LEU A 1 298 ? -2.051 -6.950 -20.182 1.00 73.06 298 LEU A N 1
ATOM 2460 C CA . LEU A 1 298 ? -2.874 -7.001 -18.979 1.00 73.06 298 LEU A CA 1
ATOM 2461 C C . LEU A 1 298 ? -2.467 -5.883 -18.023 1.00 73.06 298 LEU A C 1
ATOM 2463 O O . LEU A 1 298 ? -1.274 -5.672 -17.781 1.00 73.06 298 LEU A O 1
ATOM 2467 N N . GLN A 1 299 ? -3.454 -5.192 -17.455 1.00 73.62 299 GLN A N 1
ATOM 2468 C CA . GLN A 1 299 ? -3.202 -4.189 -16.428 1.00 73.62 299 GLN A CA 1
ATOM 2469 C C . GLN A 1 299 ? -2.436 -4.804 -15.253 1.00 73.62 299 GLN A C 1
ATOM 2471 O O . GLN A 1 299 ? -2.659 -5.944 -14.850 1.00 73.62 299 GLN A O 1
ATOM 2476 N N . LEU A 1 300 ? -1.546 -4.014 -14.656 1.00 71.56 300 LEU A N 1
ATOM 2477 C CA . LEU A 1 300 ? -0.775 -4.432 -13.485 1.00 71.56 300 LEU A CA 1
ATOM 2478 C C . LEU A 1 300 ? -1.607 -4.458 -12.182 1.00 71.56 300 LEU A C 1
ATOM 2480 O O . LEU A 1 300 ? -1.044 -4.700 -11.111 1.00 71.56 300 LEU A O 1
ATOM 2484 N N . ARG A 1 301 ? -2.925 -4.211 -12.266 1.00 66.50 301 ARG A N 1
ATOM 2485 C CA . ARG A 1 301 ? -3.901 -4.260 -11.167 1.00 66.50 301 ARG A CA 1
ATOM 2486 C C . ARG A 1 301 ? -4.626 -5.616 -11.152 1.00 66.50 301 ARG A C 1
ATOM 2488 O O . ARG A 1 301 ? -4.754 -6.274 -12.175 1.00 66.50 301 ARG A O 1
ATOM 2495 N N . ARG A 1 302 ? -5.049 -6.047 -9.958 1.00 57.44 302 ARG A N 1
ATOM 2496 C CA . ARG A 1 302 ? -5.686 -7.336 -9.610 1.00 57.44 302 ARG A CA 1
ATOM 2497 C C . ARG A 1 302 ? -6.350 -8.122 -10.764 1.00 57.44 302 ARG A C 1
ATOM 2499 O O . ARG A 1 302 ? -7.522 -7.929 -11.058 1.00 57.44 302 ARG A O 1
ATOM 2506 N N . ASN A 1 303 ? -5.639 -9.143 -11.251 1.00 46.53 303 ASN A N 1
ATOM 2507 C CA . ASN A 1 303 ? -6.195 -10.478 -11.505 1.00 46.53 303 ASN A CA 1
ATOM 2508 C C . ASN A 1 303 ? -5.072 -11.511 -11.672 1.00 46.53 303 ASN A C 1
ATOM 2510 O O . ASN A 1 303 ? -4.750 -11.912 -12.781 1.00 46.53 303 ASN A O 1
ATOM 2514 N N . MET A 1 304 ? -4.426 -11.947 -10.587 1.00 43.62 304 MET A N 1
ATOM 2515 C CA . MET A 1 304 ? -3.288 -12.858 -10.735 1.00 43.62 304 MET A CA 1
ATOM 2516 C C . MET A 1 304 ? -3.387 -14.047 -9.781 1.00 43.62 304 MET A C 1
ATOM 2518 O O . MET A 1 304 ? -2.798 -14.066 -8.704 1.00 43.62 304 MET A O 1
ATOM 2522 N N . GLY A 1 305 ? -4.115 -15.088 -10.200 1.00 42.72 305 GLY A N 1
ATOM 2523 C CA . GLY A 1 305 ? -3.866 -16.434 -9.674 1.00 42.72 305 GLY A CA 1
ATOM 2524 C C . GLY A 1 305 ? -2.386 -16.814 -9.855 1.00 42.72 305 GLY A C 1
ATOM 2525 O O . GLY A 1 305 ? -1.688 -16.188 -10.647 1.00 42.72 305 GLY A O 1
ATOM 2526 N N . LYS A 1 306 ? -1.901 -17.866 -9.178 1.00 48.12 306 LYS A N 1
ATOM 2527 C CA . LYS A 1 306 ? -0.469 -18.272 -9.121 1.00 48.12 306 LYS A CA 1
ATOM 2528 C C . LYS A 1 306 ? 0.313 -18.272 -10.457 1.00 48.12 306 LYS A C 1
ATOM 2530 O O . LYS A 1 306 ? 1.535 -18.257 -10.447 1.00 48.12 306 LYS A O 1
ATOM 2535 N N . LYS A 1 307 ? -0.364 -18.340 -11.613 1.00 38.19 307 LYS A N 1
ATOM 2536 C CA . LYS A 1 307 ? 0.234 -18.294 -12.964 1.00 38.19 307 LYS A CA 1
ATOM 2537 C C . LYS A 1 307 ? 0.551 -16.890 -13.490 1.00 38.19 307 LYS A C 1
ATOM 2539 O O . LYS A 1 307 ? 1.276 -16.783 -14.471 1.00 38.19 307 LYS A O 1
ATOM 2544 N N . TYR A 1 308 ? 0.039 -15.833 -12.880 1.00 41.50 308 TYR A N 1
ATOM 2545 C CA . TYR A 1 308 ? 0.265 -14.465 -13.339 1.00 41.50 308 TYR A CA 1
ATOM 2546 C C . TYR A 1 308 ? 0.944 -13.602 -12.266 1.00 41.50 308 TYR A C 1
ATOM 2548 O O . TYR A 1 308 ? 0.886 -12.381 -12.305 1.00 41.50 308 TYR A O 1
ATOM 2556 N N . GLU A 1 309 ? 1.612 -14.221 -11.291 1.00 51.19 309 GLU A N 1
ATOM 2557 C CA . GLU A 1 309 ? 2.444 -13.475 -10.345 1.00 51.19 309 GLU A CA 1
ATOM 2558 C C . GLU A 1 309 ? 3.434 -12.583 -11.112 1.00 51.19 309 GLU A C 1
ATOM 2560 O O . GLU A 1 309 ? 4.035 -13.003 -12.108 1.00 51.19 309 GLU A O 1
ATOM 2565 N N . LEU A 1 310 ? 3.528 -11.322 -10.682 1.00 54.69 310 LEU A N 1
ATOM 2566 C CA . LEU A 1 310 ? 4.388 -10.327 -11.308 1.00 54.69 310 LEU A CA 1
ATOM 2567 C C . LEU A 1 310 ? 5.846 -10.726 -11.077 1.00 54.69 310 LEU A C 1
ATOM 2569 O O . LEU A 1 310 ? 6.363 -10.636 -9.959 1.00 54.69 310 LEU A O 1
ATOM 2573 N N . GLU A 1 311 ? 6.507 -11.168 -12.139 1.00 60.81 311 GLU A N 1
ATOM 2574 C CA . GLU A 1 311 ? 7.916 -11.517 -12.112 1.00 60.81 311 GLU A CA 1
ATOM 2575 C C . GLU A 1 311 ? 8.784 -10.288 -12.399 1.00 60.81 311 GLU A C 1
ATOM 2577 O O . GLU A 1 311 ? 8.425 -9.353 -13.120 1.00 60.81 311 GLU A O 1
ATOM 2582 N N . ARG A 1 312 ? 9.938 -10.270 -11.731 1.00 64.44 312 ARG A N 1
ATOM 2583 C CA . ARG A 1 312 ? 10.820 -9.107 -11.592 1.00 64.44 312 ARG A CA 1
ATOM 2584 C C . ARG A 1 312 ? 11.963 -9.220 -12.591 1.00 64.44 312 ARG A C 1
ATOM 2586 O O . ARG A 1 312 ? 13.118 -9.404 -12.201 1.00 64.44 312 ARG A O 1
ATOM 2593 N N . ASP A 1 313 ? 11.639 -9.176 -13.873 1.00 73.12 313 ASP A N 1
ATOM 2594 C CA . ASP A 1 313 ? 12.629 -9.470 -14.900 1.00 73.12 313 ASP A CA 1
ATOM 2595 C C . ASP A 1 313 ? 13.509 -8.261 -15.240 1.00 73.12 313 ASP A C 1
ATOM 2597 O O . ASP A 1 313 ? 13.116 -7.095 -15.110 1.00 73.12 313 ASP A O 1
ATOM 2601 N N . HIS A 1 314 ? 14.739 -8.555 -15.645 1.00 84.44 314 HIS A N 1
ATOM 2602 C CA . HIS A 1 314 ? 15.682 -7.560 -16.120 1.00 84.44 314 HIS A CA 1
ATOM 2603 C C . HIS A 1 314 ? 15.30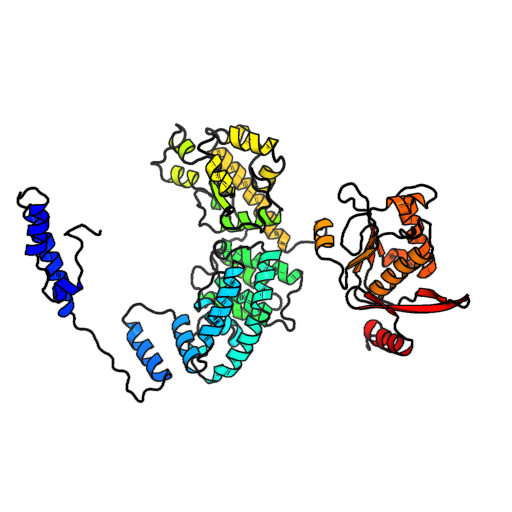6 -7.091 -17.531 1.00 84.44 314 HIS A C 1
ATOM 2605 O O . HIS A 1 314 ? 15.031 -7.913 -18.397 1.00 84.44 314 HIS A O 1
ATOM 2611 N N . ILE A 1 315 ? 15.336 -5.789 -17.815 1.00 88.12 315 ILE A N 1
ATOM 2612 C CA . ILE A 1 315 ? 15.171 -5.262 -19.180 1.00 88.12 315 ILE A CA 1
ATOM 2613 C C . ILE A 1 315 ? 16.333 -5.754 -20.043 1.00 88.12 315 ILE A C 1
ATOM 2615 O O . ILE A 1 315 ? 16.109 -6.412 -21.055 1.00 88.12 315 ILE A O 1
ATOM 2619 N N . PHE A 1 316 ? 17.558 -5.515 -19.579 1.00 89.44 316 PHE A N 1
ATOM 2620 C CA . PHE A 1 316 ? 18.774 -6.115 -20.108 1.00 89.44 316 PHE A CA 1
ATOM 2621 C C . PHE A 1 316 ? 19.069 -7.385 -19.321 1.00 89.44 316 PHE A C 1
ATOM 2623 O O . PHE A 1 316 ? 19.480 -7.312 -18.159 1.00 89.44 316 PHE A O 1
ATOM 2630 N N . ALA A 1 317 ? 18.835 -8.541 -19.942 1.00 86.19 317 ALA A N 1
ATOM 2631 C CA . ALA A 1 317 ? 19.004 -9.840 -19.303 1.00 86.19 317 ALA A CA 1
ATOM 2632 C C . ALA A 1 317 ? 20.409 -10.002 -18.698 1.00 86.19 317 ALA A C 1
ATOM 2634 O O . ALA A 1 317 ? 21.417 -9.671 -19.323 1.00 86.19 317 ALA A O 1
ATOM 2635 N N . TYR A 1 318 ? 20.481 -10.571 -17.491 1.00 84.00 318 TYR A N 1
ATOM 2636 C CA . TYR A 1 318 ? 21.750 -10.748 -16.779 1.00 84.00 318 TYR A CA 1
ATOM 2637 C C . TYR A 1 318 ? 22.782 -11.555 -17.585 1.00 84.00 318 TYR A C 1
ATOM 2639 O O . TYR A 1 318 ? 23.954 -11.193 -17.606 1.00 84.00 318 TYR A O 1
ATOM 2647 N N . SER A 1 319 ? 22.354 -12.619 -18.275 1.00 83.69 319 SER A N 1
ATOM 2648 C CA . SER A 1 319 ? 23.236 -13.426 -19.131 1.00 83.69 319 SER A CA 1
ATOM 2649 C C . SER A 1 319 ? 23.817 -12.614 -20.286 1.00 83.69 319 SER A C 1
ATOM 2651 O O . SER A 1 319 ? 25.003 -12.717 -20.559 1.00 83.69 319 SER A O 1
ATOM 2653 N N . VAL A 1 320 ? 23.000 -11.757 -20.907 1.00 86.00 320 VAL A N 1
ATOM 2654 C CA . VAL A 1 320 ? 23.415 -10.890 -22.017 1.00 86.00 320 VAL A CA 1
ATOM 2655 C C . VAL A 1 320 ? 24.452 -9.869 -21.545 1.00 86.00 320 VAL A C 1
ATOM 2657 O O . VAL A 1 320 ? 25.441 -9.655 -22.232 1.00 86.00 320 VAL A O 1
ATOM 2660 N N . LEU A 1 321 ? 24.277 -9.290 -20.351 1.00 86.88 321 LEU A N 1
ATOM 2661 C CA . LEU A 1 321 ? 25.276 -8.394 -19.758 1.00 86.88 321 LEU A CA 1
ATOM 2662 C C . LEU A 1 321 ? 26.571 -9.135 -19.387 1.00 86.88 321 LEU A C 1
ATOM 2664 O O . LEU A 1 321 ? 27.653 -8.625 -19.662 1.00 86.88 321 LEU A O 1
ATOM 2668 N N . ARG A 1 322 ? 26.470 -10.331 -18.788 1.00 85.62 322 ARG A N 1
ATOM 2669 C CA . ARG A 1 322 ? 27.625 -11.149 -18.369 1.00 85.62 322 ARG A CA 1
ATOM 2670 C C . ARG A 1 322 ? 28.481 -11.589 -19.554 1.00 85.62 322 ARG A C 1
ATOM 2672 O O . ARG A 1 322 ? 29.697 -11.612 -19.434 1.00 85.62 322 ARG A O 1
ATOM 2679 N N . ASP A 1 323 ? 27.840 -11.963 -20.655 1.00 86.50 323 ASP A N 1
ATOM 2680 C CA . ASP A 1 323 ? 28.513 -12.493 -21.843 1.00 86.50 323 ASP A CA 1
ATOM 2681 C C . ASP A 1 323 ? 28.968 -11.367 -22.800 1.00 86.50 323 ASP A C 1
ATOM 2683 O O . ASP A 1 323 ? 29.470 -11.643 -23.888 1.00 86.50 323 ASP A O 1
ATOM 2687 N N . SER A 1 324 ? 28.796 -10.097 -22.408 1.00 86.56 324 SER A N 1
ATOM 2688 C CA . SER A 1 324 ? 29.209 -8.928 -23.189 1.00 86.56 324 SER A CA 1
ATOM 2689 C C . SER A 1 324 ? 30.620 -8.453 -22.849 1.00 86.56 324 SER A C 1
ATOM 2691 O O . SER A 1 324 ? 31.077 -8.577 -21.719 1.00 86.56 324 SER A O 1
ATOM 2693 N N . GLU A 1 325 ? 31.278 -7.799 -23.806 1.00 87.44 325 GLU A N 1
ATOM 2694 C CA . GLU A 1 325 ? 32.584 -7.153 -23.590 1.00 87.44 325 GLU A CA 1
ATOM 2695 C C . GLU A 1 325 ? 32.480 -5.828 -22.806 1.00 87.44 325 GLU A C 1
ATOM 2697 O O . GLU A 1 325 ? 33.493 -5.232 -22.443 1.00 87.44 325 GLU A O 1
ATOM 2702 N N . TYR A 1 326 ? 31.259 -5.345 -22.545 1.00 82.81 326 TYR A N 1
ATOM 2703 C CA . TYR A 1 326 ? 31.004 -4.030 -21.948 1.00 82.81 326 TYR A CA 1
ATOM 2704 C C . TYR A 1 326 ? 30.848 -4.057 -20.422 1.00 82.81 326 TYR A C 1
ATOM 2706 O O . TYR A 1 326 ? 30.792 -2.984 -19.812 1.00 82.81 326 TYR A O 1
ATOM 2714 N N . PHE A 1 327 ? 30.733 -5.244 -19.812 1.00 81.31 327 PHE A N 1
ATOM 2715 C CA . PHE A 1 327 ? 30.470 -5.418 -18.381 1.00 81.31 327 PHE A CA 1
ATOM 2716 C C . PHE A 1 327 ? 31.352 -6.496 -17.759 1.00 81.31 327 PHE A C 1
ATOM 2718 O O . PHE A 1 327 ? 31.385 -7.630 -18.230 1.00 81.31 327 PHE A O 1
ATOM 2725 N N . ASP A 1 328 ? 31.990 -6.160 -16.639 1.00 82.56 328 ASP A N 1
ATOM 2726 C CA . ASP A 1 328 ? 32.748 -7.120 -15.841 1.00 82.56 328 ASP A CA 1
ATOM 2727 C C . ASP A 1 328 ? 31.930 -7.555 -14.619 1.00 82.56 328 ASP A C 1
ATOM 2729 O O . ASP A 1 328 ? 31.744 -6.807 -13.663 1.00 82.56 328 ASP A O 1
ATOM 2733 N N . MET A 1 329 ? 31.436 -8.795 -14.627 1.00 80.25 329 MET A N 1
ATOM 2734 C CA . MET A 1 329 ? 30.657 -9.336 -13.504 1.00 80.25 329 MET A CA 1
ATOM 2735 C C . MET A 1 329 ? 31.505 -9.677 -12.274 1.00 80.25 329 MET A C 1
ATOM 2737 O O . MET A 1 329 ? 30.941 -9.956 -11.213 1.00 80.25 329 MET A O 1
ATOM 2741 N N . SER A 1 330 ? 32.834 -9.677 -12.401 1.00 77.00 330 SER A N 1
ATOM 2742 C CA . SER A 1 330 ? 33.738 -9.766 -11.255 1.00 77.00 330 SER A CA 1
ATOM 2743 C C . SER A 1 330 ? 33.907 -8.416 -10.547 1.00 77.00 330 SER A C 1
ATOM 2745 O O . SER A 1 330 ? 34.217 -8.386 -9.352 1.00 77.00 330 SER A O 1
ATOM 2747 N N . ASP A 1 331 ? 33.613 -7.307 -11.235 1.00 83.50 331 ASP A N 1
ATOM 2748 C CA . ASP A 1 331 ? 33.555 -5.984 -10.633 1.00 83.50 331 ASP A CA 1
ATOM 2749 C C . ASP A 1 331 ? 32.247 -5.780 -9.851 1.00 83.50 331 ASP A C 1
ATOM 2751 O O . ASP A 1 331 ? 31.126 -6.016 -10.312 1.00 83.50 331 ASP A O 1
ATOM 2755 N N . ARG A 1 332 ? 32.387 -5.304 -8.611 1.00 77.75 332 ARG A N 1
ATOM 2756 C CA . ARG A 1 332 ? 31.253 -5.136 -7.696 1.00 77.75 332 ARG A CA 1
ATOM 2757 C C . ARG A 1 332 ? 30.289 -4.043 -8.161 1.00 77.75 332 ARG A C 1
ATOM 2759 O O . ARG A 1 332 ? 29.095 -4.131 -7.862 1.00 77.75 332 ARG A O 1
ATOM 2766 N N . PHE A 1 333 ? 30.791 -2.994 -8.807 1.00 84.00 333 PHE A N 1
ATOM 2767 C CA . PHE A 1 333 ? 29.974 -1.866 -9.241 1.00 84.00 333 PHE A CA 1
ATOM 2768 C C . PHE A 1 333 ? 29.133 -2.257 -10.455 1.00 84.00 333 PHE A C 1
ATOM 2770 O O . PHE A 1 333 ? 27.915 -2.070 -10.437 1.00 84.00 333 PHE A O 1
ATOM 2777 N N . ASP A 1 334 ? 29.746 -2.892 -11.447 1.00 81.62 334 ASP A N 1
ATOM 2778 C CA . ASP A 1 334 ? 29.054 -3.411 -12.623 1.00 81.62 334 ASP A CA 1
ATOM 2779 C C . ASP A 1 334 ? 28.047 -4.515 -12.243 1.00 81.62 334 ASP A C 1
ATOM 2781 O O . ASP A 1 334 ? 26.887 -4.472 -12.668 1.00 81.62 334 ASP A O 1
ATOM 2785 N N . TYR A 1 335 ? 28.392 -5.419 -11.320 1.00 79.12 335 TYR A N 1
ATOM 2786 C CA . TYR A 1 335 ? 27.421 -6.375 -10.776 1.00 79.12 335 TYR A CA 1
ATOM 2787 C C . TYR A 1 335 ? 26.210 -5.681 -10.123 1.00 79.12 335 TYR A C 1
ATOM 2789 O O . TYR A 1 335 ? 25.061 -6.078 -10.340 1.00 79.12 335 TYR A O 1
ATOM 2797 N N . ALA A 1 336 ? 26.438 -4.624 -9.334 1.00 84.12 336 ALA A N 1
ATOM 2798 C CA . ALA A 1 336 ? 25.358 -3.874 -8.693 1.00 84.12 336 ALA A CA 1
ATOM 2799 C C . ALA A 1 336 ? 24.462 -3.157 -9.718 1.00 84.12 336 ALA A C 1
ATOM 2801 O O . ALA A 1 336 ? 23.239 -3.173 -9.574 1.00 84.12 336 ALA A O 1
ATOM 2802 N N . LEU A 1 337 ? 25.047 -2.578 -10.771 1.00 88.56 337 LEU A N 1
ATOM 2803 C CA . LEU A 1 337 ? 24.304 -1.958 -11.871 1.00 88.56 337 LEU A CA 1
ATOM 2804 C C . LEU A 1 337 ? 23.461 -2.972 -12.648 1.00 88.56 337 LEU A C 1
ATOM 2806 O O . LEU A 1 337 ? 22.344 -2.654 -13.049 1.00 88.56 337 LEU A O 1
ATOM 2810 N N . ALA A 1 338 ? 23.953 -4.195 -12.851 1.00 84.69 338 ALA A N 1
ATOM 2811 C CA . ALA A 1 338 ? 23.181 -5.252 -13.502 1.00 84.69 338 ALA A CA 1
ATOM 2812 C C . ALA A 1 338 ? 21.926 -5.630 -12.693 1.00 84.69 338 ALA A C 1
ATOM 2814 O O . ALA A 1 338 ? 20.887 -5.948 -13.269 1.00 84.69 338 ALA A O 1
ATOM 2815 N N . GLN A 1 339 ? 21.999 -5.572 -11.359 1.00 85.50 339 GLN A N 1
ATOM 2816 C CA . GLN A 1 339 ? 20.881 -5.890 -10.461 1.00 85.50 339 GLN A CA 1
ATOM 2817 C C . GLN A 1 339 ? 19.953 -4.705 -10.164 1.00 85.50 339 GLN A C 1
ATOM 2819 O O . GLN A 1 339 ? 18.941 -4.893 -9.478 1.00 85.50 339 GLN A O 1
ATOM 2824 N N . GLU A 1 340 ? 20.279 -3.518 -10.675 1.00 91.38 340 GLU A N 1
ATOM 2825 C CA . GLU A 1 340 ? 19.606 -2.274 -10.331 1.00 91.38 340 GLU A CA 1
ATOM 2826 C C . GLU A 1 340 ? 18.106 -2.288 -10.666 1.00 91.38 340 GLU A C 1
ATOM 2828 O O . GLU A 1 340 ? 17.674 -2.811 -11.693 1.00 91.38 340 GLU A O 1
ATOM 2833 N N . ILE A 1 341 ? 17.295 -1.648 -9.823 1.00 91.94 341 ILE A N 1
ATOM 2834 C CA . ILE A 1 341 ? 15.844 -1.506 -10.005 1.00 91.94 341 ILE A CA 1
ATOM 2835 C C . ILE A 1 341 ? 15.457 -0.811 -11.313 1.00 91.94 341 ILE A C 1
ATOM 2837 O O . ILE A 1 341 ? 14.422 -1.133 -11.888 1.00 91.94 341 ILE A O 1
ATOM 2841 N N . THR A 1 342 ? 16.290 0.092 -11.833 1.00 92.62 342 THR A N 1
ATOM 2842 C CA . THR A 1 342 ? 16.057 0.751 -13.128 1.00 92.62 342 THR A CA 1
ATOM 2843 C C . THR A 1 342 ? 16.384 -0.150 -14.319 1.00 92.62 342 THR A C 1
ATOM 2845 O O . THR A 1 342 ? 16.019 0.175 -15.442 1.00 92.62 342 THR A O 1
ATOM 2848 N N . ASN A 1 343 ? 16.973 -1.327 -14.097 1.00 92.00 343 ASN A N 1
ATOM 2849 C CA . ASN A 1 343 ? 17.020 -2.401 -15.082 1.00 92.00 343 ASN A CA 1
ATOM 2850 C C . ASN A 1 343 ? 15.837 -3.372 -14.922 1.00 92.00 343 ASN A C 1
ATOM 2852 O O . ASN A 1 343 ? 15.881 -4.463 -15.465 1.00 92.00 343 ASN A O 1
ATOM 2856 N N . ARG A 1 344 ? 14.780 -3.050 -14.163 1.00 88.19 344 ARG A N 1
ATOM 2857 C CA . ARG A 1 344 ? 13.626 -3.950 -13.980 1.00 88.19 344 ARG A CA 1
ATOM 2858 C C . ARG A 1 344 ? 12.395 -3.472 -14.728 1.00 88.19 344 ARG A C 1
ATOM 2860 O O . ARG A 1 344 ? 12.063 -2.287 -14.682 1.00 88.19 344 ARG A O 1
ATOM 2867 N N . ALA A 1 345 ? 11.697 -4.397 -15.369 1.00 85.25 345 ALA A N 1
ATOM 2868 C CA . ALA A 1 345 ? 10.341 -4.190 -15.863 1.00 85.25 345 ALA A CA 1
ATOM 2869 C C . ALA A 1 345 ? 9.385 -5.114 -15.109 1.00 85.25 345 ALA A C 1
ATOM 2871 O O . ALA A 1 345 ? 9.786 -6.163 -14.603 1.00 85.25 345 ALA A O 1
ATOM 2872 N N . ILE A 1 346 ? 8.126 -4.703 -15.004 1.00 77.12 346 ILE A N 1
ATOM 2873 C CA . ILE A 1 346 ? 7.089 -5.534 -14.404 1.00 77.12 346 ILE A CA 1
ATOM 2874 C C . ILE A 1 346 ? 6.501 -6.405 -15.515 1.00 77.12 346 ILE A C 1
ATOM 2876 O O . ILE A 1 346 ? 5.897 -5.866 -16.445 1.00 77.12 346 ILE A O 1
ATOM 2880 N N . LEU A 1 347 ? 6.705 -7.724 -15.408 1.00 71.06 347 LEU A N 1
ATOM 2881 C CA . LEU A 1 347 ? 6.230 -8.732 -16.362 1.00 71.06 347 LEU A CA 1
ATOM 2882 C C . LEU A 1 347 ? 5.371 -9.805 -15.678 1.00 71.06 347 LEU A C 1
ATOM 2884 O O . LEU A 1 347 ? 5.459 -9.993 -14.466 1.00 71.06 347 LEU A O 1
ATOM 2888 N N . THR A 1 348 ? 4.577 -10.559 -16.441 1.00 63.66 348 THR A N 1
ATOM 2889 C CA . THR A 1 348 ? 3.913 -11.772 -15.938 1.00 63.66 348 THR A CA 1
ATOM 2890 C C . THR A 1 348 ? 4.865 -12.976 -15.942 1.00 63.66 348 THR A C 1
ATOM 2892 O O . THR A 1 348 ? 5.760 -13.076 -16.787 1.00 63.66 348 THR A O 1
ATOM 2895 N N . SER A 1 349 ? 4.646 -13.945 -15.042 1.00 56.78 349 SER A N 1
ATOM 2896 C CA . SER A 1 349 ? 5.457 -15.179 -14.978 1.00 56.78 349 SER A CA 1
ATOM 2897 C C . SER A 1 349 ? 5.506 -15.980 -16.291 1.00 56.78 349 SER A C 1
ATOM 2899 O O . SER A 1 349 ? 6.502 -16.630 -16.621 1.00 56.78 349 SER A O 1
ATOM 2901 N N . THR A 1 350 ? 4.437 -15.915 -17.089 1.00 55.78 350 THR A N 1
ATOM 2902 C CA . THR A 1 350 ? 4.348 -16.577 -18.395 1.00 55.78 350 THR A CA 1
ATOM 2903 C C . THR A 1 350 ? 5.258 -15.954 -19.447 1.00 55.78 350 THR A C 1
ATOM 2905 O O . THR A 1 350 ? 5.744 -16.661 -20.330 1.00 55.78 350 THR A O 1
ATOM 2908 N N . GLU A 1 351 ? 5.507 -14.651 -19.355 1.00 58.44 351 GLU A N 1
ATOM 2909 C CA . GLU A 1 351 ? 6.348 -13.920 -20.301 1.00 58.44 351 GLU A CA 1
ATOM 2910 C C . GLU A 1 351 ? 7.825 -14.030 -19.958 1.00 58.44 351 GLU A C 1
ATOM 2912 O O . GLU A 1 351 ? 8.637 -14.235 -20.861 1.00 58.44 351 GLU A O 1
ATOM 2917 N N . ASN A 1 352 ? 8.172 -13.999 -18.668 1.00 58.94 352 ASN A N 1
ATOM 2918 C CA . ASN A 1 352 ? 9.557 -14.180 -18.238 1.00 58.94 352 ASN A CA 1
ATOM 2919 C C . ASN A 1 352 ? 10.145 -15.496 -18.787 1.00 58.94 352 ASN A C 1
ATOM 2921 O O . ASN A 1 352 ? 11.255 -15.537 -19.314 1.00 58.94 352 ASN A O 1
ATOM 2925 N N . ARG A 1 353 ? 9.345 -16.572 -18.793 1.00 57.97 353 ARG A N 1
ATOM 2926 C CA . ARG A 1 353 ? 9.742 -17.868 -19.371 1.00 57.97 353 ARG A CA 1
ATOM 2927 C C . ARG A 1 353 ? 9.967 -17.830 -20.888 1.00 57.97 353 ARG A C 1
ATOM 2929 O O . ARG A 1 353 ? 10.769 -18.614 -21.388 1.00 57.97 353 ARG A O 1
ATOM 2936 N N . LYS A 1 354 ? 9.275 -16.952 -21.626 1.00 58.09 354 LYS A N 1
ATOM 2937 C CA . LYS A 1 354 ? 9.394 -16.814 -23.092 1.00 58.09 354 LYS A CA 1
ATOM 2938 C C . LYS A 1 354 ? 10.514 -15.864 -23.522 1.00 58.09 354 LYS A C 1
ATOM 2940 O O . LYS A 1 354 ? 11.007 -15.989 -24.640 1.00 58.09 354 LYS A O 1
ATOM 2945 N N . LYS A 1 355 ? 10.919 -14.923 -22.663 1.00 59.25 355 LYS A N 1
ATOM 2946 C CA . LYS A 1 355 ? 11.885 -13.867 -23.006 1.00 59.25 355 LYS A CA 1
ATOM 2947 C C . LYS A 1 355 ? 13.332 -14.354 -23.179 1.00 59.25 355 LYS A C 1
ATOM 2949 O O . LYS A 1 355 ? 14.118 -13.625 -23.774 1.00 59.25 355 LYS A O 1
ATOM 2954 N N . SER A 1 356 ? 13.655 -15.568 -22.710 1.00 53.94 356 SER A N 1
ATOM 2955 C CA . SER A 1 356 ? 14.894 -16.340 -22.958 1.00 53.94 356 SER A CA 1
ATOM 2956 C C . SER A 1 356 ? 15.991 -15.575 -23.725 1.00 53.94 356 SER A C 1
ATOM 2958 O O . SER A 1 356 ? 16.020 -15.572 -24.952 1.00 53.94 356 SER A O 1
ATOM 2960 N N . ALA A 1 357 ? 16.861 -14.883 -22.979 1.00 61.38 357 ALA A N 1
ATOM 2961 C CA . ALA A 1 357 ? 18.099 -14.243 -23.447 1.00 61.38 357 ALA A CA 1
ATOM 2962 C C . ALA A 1 357 ? 18.011 -13.300 -24.674 1.00 61.38 357 ALA A C 1
ATOM 2964 O O . ALA A 1 357 ? 19.040 -13.028 -25.293 1.00 61.38 357 ALA A O 1
ATOM 2965 N N . LYS A 1 358 ? 16.833 -12.768 -25.031 1.00 74.06 358 LYS A N 1
ATOM 2966 C CA . LYS A 1 358 ? 16.722 -11.770 -26.109 1.00 74.06 358 LYS A CA 1
ATOM 2967 C C . LYS A 1 358 ? 17.449 -10.468 -25.743 1.00 74.06 358 LYS A C 1
ATOM 2969 O O . LYS A 1 358 ? 17.409 -10.032 -24.591 1.00 74.06 358 LYS A O 1
ATOM 2974 N N . PHE A 1 359 ? 18.070 -9.830 -26.737 1.00 83.81 359 PHE A N 1
ATOM 2975 C CA . PHE A 1 359 ? 18.626 -8.485 -26.591 1.00 83.81 359 PHE A CA 1
ATOM 2976 C C . PHE A 1 359 ? 17.512 -7.454 -26.342 1.00 83.81 359 PHE A C 1
ATOM 2978 O O . PHE A 1 359 ? 16.374 -7.617 -26.797 1.00 83.81 359 PHE A O 1
ATOM 2985 N N . ALA A 1 360 ? 17.834 -6.416 -25.565 1.00 86.06 360 ALA A N 1
ATOM 2986 C CA . ALA A 1 360 ? 16.861 -5.423 -25.116 1.00 86.06 360 ALA A CA 1
ATOM 2987 C C . ALA A 1 360 ? 16.294 -4.590 -26.275 1.00 86.06 360 ALA A C 1
ATOM 2989 O O . ALA A 1 360 ? 15.112 -4.275 -26.254 1.00 86.06 360 ALA A O 1
ATOM 2990 N N . ASP A 1 361 ? 17.091 -4.290 -27.297 1.00 88.19 361 ASP A N 1
ATOM 2991 C CA . ASP A 1 361 ? 16.668 -3.600 -28.519 1.00 88.19 361 ASP A CA 1
ATOM 2992 C C . ASP A 1 361 ? 15.575 -4.364 -29.275 1.00 88.19 361 ASP A C 1
ATOM 2994 O O . ASP A 1 361 ? 14.526 -3.795 -29.571 1.00 88.19 361 ASP A O 1
ATOM 2998 N N . VAL A 1 362 ? 15.757 -5.666 -29.502 1.00 87.00 362 VAL A N 1
ATOM 2999 C CA . VAL A 1 362 ? 14.763 -6.523 -30.165 1.00 87.00 362 VAL A CA 1
ATOM 3000 C C . VAL A 1 362 ? 13.487 -6.603 -29.330 1.00 87.00 362 VAL A C 1
ATOM 3002 O O . VAL A 1 362 ? 12.382 -6.452 -29.848 1.00 87.00 362 VAL A O 1
ATOM 3005 N N . TYR A 1 363 ? 13.635 -6.833 -28.025 1.00 84.75 363 TYR A N 1
ATOM 3006 C CA . TYR A 1 363 ? 12.505 -6.978 -27.115 1.00 84.75 363 TYR A CA 1
ATOM 3007 C C . TYR A 1 363 ? 11.692 -5.682 -26.977 1.00 84.75 363 TYR A C 1
ATOM 3009 O O . TYR A 1 363 ? 10.474 -5.709 -27.117 1.00 84.75 363 TYR A O 1
ATOM 3017 N N . LEU A 1 364 ? 12.344 -4.546 -26.721 1.00 89.19 364 LEU A N 1
ATOM 3018 C CA . LEU A 1 364 ? 11.665 -3.265 -26.522 1.00 89.19 364 LEU A CA 1
ATOM 3019 C C . LEU A 1 364 ? 11.047 -2.731 -27.820 1.00 89.19 364 LEU A C 1
ATOM 3021 O O . LEU A 1 364 ? 9.974 -2.135 -27.755 1.00 89.19 364 LEU A O 1
ATOM 3025 N N . SER A 1 365 ? 11.655 -3.001 -28.982 1.00 89.88 365 SER A N 1
ATOM 3026 C CA . SER A 1 365 ? 11.055 -2.672 -30.285 1.00 89.88 365 SER A CA 1
ATOM 3027 C C . SER A 1 365 ? 9.750 -3.436 -30.498 1.00 89.88 365 SER A C 1
ATOM 3029 O O . SER A 1 365 ? 8.732 -2.827 -30.813 1.00 89.88 365 SER A O 1
ATOM 3031 N N . GLN A 1 366 ? 9.748 -4.745 -30.221 1.00 86.81 366 GLN A N 1
ATOM 3032 C CA . GLN A 1 366 ? 8.541 -5.569 -30.306 1.00 86.81 366 GLN A CA 1
ATOM 3033 C C . GLN A 1 366 ? 7.440 -5.056 -29.362 1.00 86.81 366 GLN A C 1
ATOM 3035 O O . GLN A 1 366 ? 6.291 -4.908 -29.766 1.00 86.81 366 GLN A O 1
ATOM 3040 N N . VAL A 1 367 ? 7.794 -4.718 -28.118 1.00 86.00 367 VAL A N 1
ATOM 3041 C CA . VAL A 1 367 ? 6.845 -4.144 -27.149 1.00 86.00 367 VAL A CA 1
ATOM 3042 C C . VAL A 1 367 ? 6.280 -2.807 -27.633 1.00 86.00 367 VAL A C 1
ATOM 3044 O O . VAL A 1 367 ? 5.097 -2.547 -27.445 1.00 86.00 367 VAL A O 1
ATOM 3047 N N . LYS A 1 368 ? 7.098 -1.952 -28.253 1.00 87.75 368 LYS A N 1
ATOM 3048 C CA . LYS A 1 368 ? 6.659 -0.656 -28.790 1.00 87.75 368 LYS A CA 1
ATOM 3049 C C . LYS A 1 368 ? 5.683 -0.811 -29.961 1.00 87.75 368 LYS A C 1
ATOM 3051 O O . LYS A 1 368 ? 4.785 0.014 -30.097 1.00 87.75 368 LYS A O 1
ATOM 3056 N N . GLU A 1 369 ? 5.842 -1.846 -30.782 1.00 87.38 369 GLU A N 1
ATOM 3057 C CA . GLU A 1 369 ? 4.915 -2.159 -31.875 1.00 87.38 369 GLU A CA 1
ATOM 3058 C C . GLU A 1 369 ? 3.595 -2.754 -31.363 1.00 87.38 369 GLU A C 1
ATOM 3060 O O . GLU A 1 369 ? 2.524 -2.317 -31.779 1.00 87.38 369 GLU A O 1
ATOM 3065 N N . GLU A 1 370 ? 3.660 -3.724 -30.445 1.00 85.44 370 GLU A N 1
ATOM 3066 C CA . GLU A 1 370 ? 2.480 -4.429 -29.924 1.00 85.44 370 GLU A CA 1
ATOM 3067 C C . GLU A 1 370 ? 1.686 -3.584 -28.910 1.00 85.44 370 GLU A C 1
ATOM 3069 O O . GLU A 1 370 ? 0.456 -3.602 -28.908 1.00 85.44 370 GLU A O 1
ATOM 3074 N N . PHE A 1 371 ? 2.380 -2.813 -28.066 1.00 84.31 371 PHE A N 1
ATOM 3075 C CA . PHE A 1 371 ? 1.797 -1.998 -26.996 1.00 84.31 371 PHE A CA 1
ATOM 3076 C C . PHE A 1 371 ? 2.445 -0.597 -26.932 1.00 84.31 371 PHE A C 1
ATOM 3078 O O . PHE A 1 371 ? 3.242 -0.317 -26.027 1.00 84.31 371 PHE A O 1
ATOM 3085 N N . PRO A 1 372 ? 2.064 0.340 -27.826 1.00 83.56 372 PRO A N 1
ATOM 3086 C CA . PRO A 1 372 ? 2.748 1.629 -28.003 1.00 83.56 372 PRO A CA 1
ATOM 3087 C C . PRO A 1 372 ? 2.917 2.478 -26.736 1.00 83.56 372 PRO A C 1
ATOM 3089 O O . PRO A 1 372 ? 3.915 3.175 -26.579 1.00 83.56 372 PRO A O 1
ATOM 3092 N N . ASN A 1 373 ? 1.972 2.405 -25.794 1.00 85.25 373 ASN A N 1
ATOM 3093 C CA . ASN A 1 373 ? 2.019 3.189 -24.555 1.00 85.25 373 ASN A CA 1
ATOM 3094 C C . ASN A 1 373 ? 2.723 2.471 -23.388 1.00 85.25 373 ASN A C 1
ATOM 3096 O O . ASN A 1 373 ? 3.018 3.101 -22.369 1.00 85.25 373 ASN A O 1
ATOM 3100 N N . ALA A 1 374 ? 3.011 1.170 -23.497 1.00 85.19 374 ALA A N 1
ATOM 3101 C CA . ALA A 1 374 ? 3.450 0.359 -22.360 1.00 85.19 374 ALA A CA 1
ATOM 3102 C C . ALA A 1 374 ? 4.835 0.766 -21.827 1.00 85.19 374 ALA A C 1
ATOM 3104 O O . ALA A 1 374 ? 5.043 0.819 -20.611 1.00 85.19 374 ALA A O 1
ATOM 3105 N N . LEU A 1 375 ? 5.767 1.123 -22.721 1.00 89.44 375 LEU A N 1
ATOM 3106 C CA . LEU A 1 375 ? 7.105 1.593 -22.342 1.00 89.44 375 LEU A CA 1
ATOM 3107 C C . LEU A 1 375 ? 7.036 2.892 -21.534 1.00 89.44 375 LEU A C 1
ATOM 3109 O O . LEU A 1 375 ? 7.636 2.995 -20.461 1.00 89.44 375 LEU A O 1
ATOM 3113 N N . LYS A 1 376 ? 6.244 3.854 -22.014 1.00 90.38 376 LYS A N 1
ATOM 3114 C CA . LYS A 1 376 ? 6.038 5.149 -21.362 1.00 90.38 376 LYS A CA 1
ATOM 3115 C C . LYS A 1 376 ? 5.410 4.997 -19.975 1.00 90.38 376 LYS A C 1
ATOM 3117 O O . LYS A 1 376 ? 5.872 5.635 -19.031 1.00 90.38 376 LYS A O 1
ATOM 3122 N N . LEU A 1 377 ? 4.417 4.115 -19.831 1.00 87.62 377 LEU A N 1
ATOM 3123 C CA . LEU A 1 377 ? 3.725 3.859 -18.560 1.00 87.62 377 LEU A CA 1
ATOM 3124 C C . LEU A 1 377 ? 4.621 3.200 -17.492 1.00 87.62 377 LEU A C 1
ATOM 3126 O O . LEU A 1 377 ? 4.397 3.409 -16.302 1.00 87.62 377 LEU A O 1
ATOM 3130 N N . GLN A 1 378 ? 5.661 2.457 -17.892 1.00 91.06 378 GLN A N 1
ATOM 3131 C CA . GLN A 1 378 ? 6.680 1.899 -16.983 1.00 91.06 378 GLN A CA 1
ATOM 3132 C C . GLN A 1 378 ? 7.983 2.728 -16.926 1.00 91.06 378 GLN A C 1
ATOM 3134 O O . GLN A 1 378 ? 9.030 2.236 -16.472 1.00 91.06 378 GLN A O 1
ATOM 3139 N N . CYS A 1 379 ? 7.943 3.982 -17.393 1.00 93.75 379 CYS A N 1
ATOM 3140 C CA . CYS A 1 379 ? 9.089 4.893 -17.459 1.00 93.75 379 CYS A CA 1
ATOM 3141 C C . CYS A 1 379 ? 10.327 4.264 -18.123 1.00 93.75 379 CYS A C 1
ATOM 3143 O O . CYS A 1 379 ? 11.435 4.351 -17.591 1.00 93.75 379 CYS A O 1
ATOM 3145 N N . ILE A 1 380 ? 10.154 3.573 -19.248 1.00 93.69 380 ILE A N 1
ATOM 3146 C CA . ILE A 1 380 ? 11.258 3.055 -20.061 1.00 93.69 380 ILE A CA 1
ATOM 3147 C C . ILE A 1 380 ? 11.581 4.103 -21.140 1.00 93.69 380 ILE A C 1
ATOM 3149 O O . ILE A 1 380 ? 10.675 4.487 -21.877 1.00 93.69 380 ILE A O 1
ATOM 3153 N N . PRO A 1 381 ? 12.836 4.588 -21.247 1.00 94.69 381 PRO A N 1
ATOM 3154 C CA . PRO A 1 381 ? 13.225 5.531 -22.293 1.00 94.69 381 PRO A CA 1
ATOM 3155 C C . PRO A 1 381 ? 12.924 4.990 -23.694 1.00 94.69 381 PRO A C 1
ATOM 3157 O O . PRO A 1 381 ? 13.341 3.884 -24.023 1.00 94.69 381 PRO A O 1
ATOM 3160 N N . GLU A 1 382 ? 12.248 5.779 -24.529 1.00 92.06 382 GLU A N 1
ATOM 3161 C CA . GLU A 1 382 ? 11.805 5.363 -25.874 1.00 92.06 382 GLU A CA 1
ATOM 3162 C C . GLU A 1 382 ? 12.856 5.588 -26.976 1.00 92.06 382 GLU A C 1
ATOM 3164 O O . GLU A 1 382 ? 12.627 5.249 -28.137 1.00 92.06 382 GLU A O 1
ATOM 3169 N N . ASN A 1 383 ? 14.006 6.175 -26.625 1.00 93.44 383 ASN A N 1
ATOM 3170 C CA . ASN A 1 383 ? 15.124 6.352 -27.546 1.00 93.44 383 ASN A CA 1
ATOM 3171 C C . ASN A 1 383 ? 15.812 5.002 -27.800 1.00 93.44 383 ASN A C 1
ATOM 3173 O O . ASN A 1 383 ? 16.504 4.485 -26.922 1.00 93.44 383 ASN A O 1
ATOM 3177 N N . GLU A 1 384 ? 15.655 4.481 -29.014 1.00 93.06 384 GLU A N 1
ATOM 3178 C CA . GLU A 1 384 ? 16.118 3.152 -29.435 1.00 93.06 384 GLU A CA 1
ATOM 3179 C C . GLU A 1 384 ? 17.643 2.992 -29.356 1.00 93.06 384 GLU A C 1
ATOM 3181 O O . GLU A 1 384 ? 18.142 1.906 -29.066 1.00 93.06 384 GLU A O 1
ATOM 3186 N N . GLU A 1 385 ? 18.408 4.082 -29.490 1.00 94.19 385 GLU A N 1
ATOM 3187 C CA . GLU A 1 385 ? 19.864 4.043 -29.302 1.00 94.19 385 GLU A CA 1
ATOM 3188 C C . GLU A 1 385 ? 20.251 3.635 -27.875 1.00 94.19 385 GLU A C 1
ATOM 3190 O O . GLU A 1 385 ? 21.295 3.015 -27.668 1.00 94.19 385 GLU A O 1
ATOM 3195 N N . LEU A 1 386 ? 19.409 3.935 -26.879 1.00 94.50 386 LEU A N 1
ATOM 3196 C CA . LEU A 1 386 ? 19.648 3.530 -25.493 1.00 94.50 386 LEU A CA 1
ATOM 3197 C C . LEU A 1 386 ? 19.392 2.037 -25.265 1.00 94.50 386 LEU A C 1
ATOM 3199 O O . LEU A 1 386 ? 19.826 1.512 -24.246 1.00 94.50 386 LEU A O 1
ATOM 3203 N N . TRP A 1 387 ? 18.702 1.342 -26.168 1.00 94.31 387 TRP A N 1
ATOM 3204 C CA . TRP A 1 387 ? 18.383 -0.078 -25.992 1.00 94.31 387 TRP A CA 1
ATOM 3205 C C . TRP A 1 387 ? 19.541 -1.004 -26.369 1.00 94.31 387 TRP A C 1
ATOM 3207 O O . TRP A 1 387 ? 19.537 -2.180 -26.008 1.00 94.31 387 TRP A O 1
ATOM 3217 N N . LYS A 1 388 ? 20.558 -0.467 -27.052 1.00 92.75 388 LYS A N 1
ATOM 3218 C CA . LYS A 1 388 ? 21.780 -1.193 -27.396 1.00 92.75 388 LYS A CA 1
ATOM 3219 C C . LYS A 1 388 ? 22.646 -1.431 -26.161 1.00 92.75 388 LYS A C 1
ATOM 3221 O O . LYS A 1 388 ? 22.745 -0.580 -25.273 1.00 92.75 388 LYS A O 1
ATOM 3226 N N . ILE A 1 389 ? 23.303 -2.587 -26.112 1.00 91.00 389 ILE A N 1
ATOM 3227 C CA . ILE A 1 389 ? 24.055 -3.039 -24.936 1.00 91.00 389 ILE A CA 1
ATOM 3228 C C . ILE A 1 389 ? 25.225 -2.110 -24.585 1.00 91.00 389 ILE A C 1
ATOM 3230 O O . ILE A 1 389 ? 25.447 -1.820 -23.409 1.00 91.00 389 ILE A O 1
ATOM 3234 N N . GLU A 1 390 ? 25.899 -1.541 -25.587 1.00 93.12 390 GLU A N 1
ATOM 3235 C CA . GLU A 1 390 ? 26.981 -0.568 -25.406 1.00 93.12 390 GLU A CA 1
ATOM 3236 C C . GLU A 1 390 ? 26.517 0.727 -24.716 1.00 93.12 390 GLU A C 1
ATOM 3238 O O . GLU A 1 390 ? 27.313 1.443 -24.105 1.00 93.12 390 GLU A O 1
ATOM 3243 N N . ASN A 1 391 ? 25.214 1.025 -24.769 1.00 94.69 391 ASN A N 1
ATOM 3244 C CA . ASN A 1 391 ? 24.605 2.196 -24.149 1.00 94.69 391 ASN A CA 1
ATOM 3245 C C . ASN A 1 391 ? 23.903 1.875 -22.822 1.00 94.69 391 ASN A C 1
ATOM 3247 O O . ASN A 1 391 ? 23.300 2.775 -22.239 1.00 94.69 391 ASN A O 1
ATOM 3251 N N . TYR A 1 392 ? 24.035 0.660 -22.275 1.00 93.25 392 TYR A N 1
ATOM 3252 C CA . TYR A 1 392 ? 23.348 0.244 -21.045 1.00 93.25 392 TYR A CA 1
ATOM 3253 C C . TYR A 1 392 ? 23.538 1.221 -19.867 1.00 93.25 392 TYR A C 1
ATOM 3255 O O . TYR A 1 392 ? 22.572 1.624 -19.220 1.00 93.25 392 TYR A O 1
ATOM 3263 N N . LYS A 1 393 ? 24.766 1.701 -19.614 1.00 93.69 393 LYS A N 1
ATOM 3264 C CA . LYS A 1 393 ? 25.021 2.691 -18.543 1.00 93.69 393 LYS A CA 1
ATOM 3265 C C . LYS A 1 393 ? 24.274 4.015 -18.787 1.00 93.69 393 LYS A C 1
ATOM 3267 O O . LYS A 1 393 ? 23.784 4.621 -17.833 1.00 93.69 393 LYS A O 1
ATOM 3272 N N . LYS A 1 394 ? 24.135 4.440 -20.050 1.00 96.19 394 LYS A N 1
ATOM 3273 C CA . LYS A 1 394 ? 23.349 5.628 -20.438 1.00 96.19 394 LYS A CA 1
ATOM 3274 C C . LYS A 1 394 ? 21.846 5.373 -20.318 1.00 96.19 394 LYS A C 1
ATOM 3276 O O . LYS A 1 394 ? 21.131 6.262 -19.869 1.00 96.19 394 LYS A O 1
ATOM 3281 N N . PHE A 1 395 ? 21.379 4.169 -20.656 1.00 96.19 395 PHE A N 1
ATOM 3282 C CA . PHE A 1 395 ? 19.991 3.752 -20.452 1.00 96.19 395 PHE A CA 1
ATOM 3283 C C . PHE A 1 395 ? 19.589 3.852 -18.982 1.00 96.19 395 PHE A C 1
ATOM 3285 O O . PHE A 1 395 ? 18.578 4.483 -18.672 1.00 96.19 395 PHE A O 1
ATOM 3292 N N . LEU A 1 396 ? 20.401 3.294 -18.073 1.00 95.50 396 LEU A N 1
ATOM 3293 C CA . LEU A 1 396 ? 20.139 3.394 -16.636 1.00 95.50 396 LEU A CA 1
ATOM 3294 C C . LEU A 1 396 ? 20.065 4.858 -16.205 1.00 95.50 396 LEU A C 1
ATOM 3296 O O . LEU A 1 396 ? 19.124 5.239 -15.519 1.00 95.50 396 LEU A O 1
ATOM 3300 N N . GLN A 1 397 ? 21.010 5.695 -16.642 1.00 97.06 397 GLN A N 1
ATOM 3301 C CA . GLN A 1 397 ? 21.007 7.117 -16.301 1.00 97.06 397 GLN A CA 1
ATOM 3302 C C . GLN A 1 397 ? 19.732 7.833 -16.773 1.00 97.06 397 GLN A C 1
ATOM 3304 O O . GLN A 1 397 ? 19.062 8.467 -15.960 1.00 97.06 397 GLN A O 1
ATOM 3309 N N . ALA A 1 398 ? 19.356 7.670 -18.044 1.00 97.50 398 ALA A N 1
ATOM 3310 C CA . ALA A 1 398 ? 18.146 8.273 -18.602 1.00 97.50 398 ALA A CA 1
ATOM 3311 C C . ALA A 1 398 ? 16.881 7.791 -17.875 1.00 97.50 398 ALA A C 1
ATOM 3313 O O . ALA A 1 398 ? 15.987 8.578 -17.561 1.00 97.50 398 ALA A O 1
ATOM 3314 N N . ARG A 1 399 ? 16.814 6.495 -17.546 1.00 96.62 399 ARG A N 1
ATOM 3315 C CA . ARG A 1 399 ? 15.682 5.925 -16.812 1.00 96.62 399 ARG A CA 1
ATOM 3316 C C . ARG A 1 399 ? 15.614 6.416 -15.366 1.00 96.62 399 ARG A C 1
ATOM 3318 O O . ARG A 1 399 ? 14.516 6.663 -14.876 1.00 96.62 399 ARG A O 1
ATOM 3325 N N . ARG A 1 400 ? 16.751 6.598 -14.683 1.00 97.19 400 ARG A N 1
ATOM 3326 C CA . ARG A 1 400 ? 16.799 7.193 -13.333 1.00 97.19 400 ARG A CA 1
ATOM 3327 C C . ARG A 1 400 ? 16.245 8.609 -13.333 1.00 97.19 400 ARG A C 1
ATOM 3329 O O . ARG A 1 400 ? 15.442 8.929 -12.469 1.00 97.19 400 ARG A O 1
ATOM 3336 N N . GLU A 1 401 ? 16.665 9.441 -14.282 1.00 97.44 401 GLU A N 1
ATOM 3337 C CA . GLU A 1 401 ? 16.197 10.827 -14.401 1.00 97.44 401 GLU A CA 1
ATOM 3338 C C . GLU A 1 401 ? 14.686 10.882 -14.643 1.00 97.44 401 GLU A C 1
ATOM 3340 O O . GLU A 1 401 ? 13.973 11.565 -13.907 1.00 97.44 401 GLU A O 1
ATOM 3345 N N . LEU A 1 402 ? 14.190 10.071 -15.583 1.00 96.56 402 LEU A N 1
ATOM 3346 C CA . LEU A 1 402 ? 12.762 9.958 -15.874 1.00 96.56 402 LEU A CA 1
ATOM 3347 C C . LEU A 1 402 ? 11.955 9.485 -14.653 1.00 96.56 402 LEU A C 1
ATOM 3349 O O . LEU A 1 402 ? 10.931 10.075 -14.315 1.00 96.56 402 LEU A O 1
ATOM 3353 N N . LEU A 1 403 ? 12.417 8.438 -13.961 1.00 96.56 403 LEU A N 1
ATOM 3354 C CA . LEU A 1 403 ? 11.772 7.939 -12.743 1.00 96.56 403 LEU A CA 1
ATOM 3355 C C . LEU A 1 403 ? 11.786 8.985 -11.629 1.00 96.56 403 LEU A C 1
ATOM 3357 O O . LEU A 1 403 ? 10.767 9.196 -10.981 1.00 96.56 403 LEU A O 1
ATOM 3361 N N . THR A 1 404 ? 12.910 9.662 -11.412 1.00 97.06 404 THR A N 1
ATOM 3362 C CA . THR A 1 404 ? 13.033 10.733 -10.422 1.00 97.06 404 THR A CA 1
ATOM 3363 C C . THR A 1 404 ? 12.032 11.857 -10.682 1.00 97.06 404 THR A C 1
ATOM 3365 O O . THR A 1 404 ? 11.335 12.264 -9.752 1.00 97.06 404 THR A O 1
ATOM 3368 N N . GLU A 1 405 ? 11.915 12.336 -11.922 1.00 96.25 405 GLU A N 1
ATOM 3369 C CA . GLU A 1 405 ? 10.947 13.375 -12.290 1.00 96.25 405 GLU A CA 1
ATOM 3370 C C . GLU A 1 405 ? 9.510 12.915 -12.001 1.00 96.25 405 GLU A C 1
ATOM 3372 O O . GLU A 1 405 ? 8.771 13.577 -11.266 1.00 96.25 405 GLU A O 1
ATOM 3377 N N . LYS A 1 406 ? 9.125 11.745 -12.529 1.00 95.62 406 LYS A N 1
ATOM 3378 C CA . LYS A 1 406 ? 7.753 11.233 -12.431 1.00 95.62 406 LYS A CA 1
ATOM 3379 C C . LYS A 1 406 ? 7.347 10.879 -11.005 1.00 95.62 406 LYS A C 1
ATOM 3381 O O . LYS A 1 406 ? 6.239 11.219 -10.595 1.00 95.62 406 LYS A O 1
ATOM 3386 N N . LEU A 1 407 ? 8.231 10.253 -10.228 1.00 95.94 407 LEU A N 1
ATOM 3387 C CA . LEU A 1 407 ? 7.937 9.867 -8.847 1.00 95.94 407 LEU A CA 1
ATOM 3388 C C . LEU A 1 407 ? 7.837 11.080 -7.920 1.00 95.94 407 LEU A C 1
ATOM 3390 O O . LEU A 1 407 ? 6.922 11.128 -7.102 1.00 95.94 407 LEU A O 1
ATOM 3394 N N . ASN A 1 408 ? 8.717 12.079 -8.056 1.00 95.75 408 ASN A N 1
ATOM 3395 C CA . ASN A 1 408 ? 8.586 13.313 -7.275 1.00 95.75 408 ASN A CA 1
ATOM 3396 C C . ASN A 1 408 ? 7.316 14.082 -7.662 1.00 95.75 408 ASN A C 1
ATOM 3398 O O . ASN A 1 408 ? 6.596 14.540 -6.776 1.00 95.75 408 ASN A O 1
ATOM 3402 N N . TYR A 1 409 ? 7.002 14.187 -8.961 1.00 94.44 409 TYR A N 1
ATOM 3403 C CA . TYR A 1 409 ? 5.754 14.802 -9.420 1.00 94.44 409 TYR A CA 1
ATOM 3404 C C . TYR A 1 409 ? 4.534 14.085 -8.832 1.00 94.44 409 TYR A C 1
ATOM 3406 O O . TYR A 1 409 ? 3.658 14.732 -8.261 1.00 94.44 409 TYR A O 1
ATOM 3414 N N . TYR A 1 410 ? 4.503 12.753 -8.908 1.00 93.69 410 TYR A N 1
ATOM 3415 C CA . TYR A 1 410 ? 3.446 11.940 -8.316 1.00 93.69 410 TYR A CA 1
ATOM 3416 C C . TYR A 1 410 ? 3.305 12.229 -6.817 1.00 93.69 410 TYR A C 1
ATOM 3418 O O . TYR A 1 410 ? 2.253 12.687 -6.381 1.00 93.69 410 TYR A O 1
ATOM 3426 N N . LEU A 1 411 ? 4.379 12.079 -6.034 1.00 93.25 411 LEU A N 1
ATOM 3427 C CA . LEU A 1 411 ? 4.355 12.273 -4.581 1.00 93.25 411 LEU A CA 1
ATOM 3428 C C . LEU A 1 411 ? 3.957 13.692 -4.151 1.00 93.25 411 LEU A C 1
ATOM 3430 O O . LEU A 1 411 ? 3.275 13.868 -3.136 1.00 93.25 411 LEU A O 1
ATOM 3434 N N . ASN A 1 412 ? 4.375 14.712 -4.899 1.00 88.88 412 ASN A N 1
ATOM 3435 C CA . ASN A 1 412 ? 4.046 16.100 -4.591 1.00 88.88 412 ASN A CA 1
ATOM 3436 C C . ASN A 1 412 ? 2.572 16.405 -4.866 1.00 88.88 412 ASN A C 1
ATOM 3438 O O . ASN A 1 412 ? 1.935 17.069 -4.044 1.00 88.88 412 ASN A O 1
ATOM 3442 N N . ASN A 1 413 ? 2.016 15.844 -5.940 1.00 85.44 413 ASN A N 1
ATOM 3443 C CA . ASN A 1 413 ? 0.646 16.107 -6.376 1.00 85.44 413 ASN A CA 1
ATOM 3444 C C . ASN A 1 413 ? -0.411 15.179 -5.762 1.00 85.44 413 ASN A C 1
ATOM 3446 O O . ASN A 1 413 ? -1.598 15.449 -5.933 1.00 85.44 413 ASN A O 1
ATOM 3450 N N . ILE A 1 414 ? -0.021 14.171 -4.965 1.00 82.19 414 ILE A N 1
ATOM 3451 C CA . ILE A 1 414 ? -0.981 13.406 -4.143 1.00 82.19 414 ILE A CA 1
ATOM 3452 C C . ILE A 1 414 ? -1.813 14.353 -3.263 1.00 82.19 414 ILE A C 1
ATOM 3454 O O . ILE A 1 414 ? -3.009 14.144 -3.121 1.00 82.19 414 ILE A O 1
ATOM 3458 N N . SER A 1 415 ? -1.210 15.404 -2.689 1.00 55.91 415 SER A N 1
ATOM 3459 C CA . SER A 1 415 ? -1.901 16.350 -1.789 1.00 55.91 415 SER A CA 1
ATOM 3460 C C . SER A 1 415 ? -2.253 17.696 -2.431 1.00 55.91 415 SER A C 1
ATOM 3462 O O . SER A 1 415 ? -2.998 18.461 -1.833 1.00 55.91 415 SER A O 1
ATOM 3464 N N . ILE A 1 416 ? -1.726 17.994 -3.624 1.00 45.69 416 ILE A N 1
ATOM 3465 C CA . ILE A 1 416 ? -1.957 19.249 -4.363 1.00 45.69 416 ILE A CA 1
ATOM 3466 C C . ILE A 1 416 ? -2.761 18.940 -5.629 1.00 45.69 416 ILE A C 1
ATOM 3468 O O . ILE A 1 416 ? -2.400 19.328 -6.734 1.00 45.69 416 ILE A O 1
ATOM 3472 N N . THR A 1 417 ? -3.869 18.217 -5.492 1.00 32.50 417 THR A N 1
ATOM 3473 C CA . THR A 1 417 ? -4.872 18.188 -6.561 1.00 32.50 417 THR A CA 1
ATOM 3474 C C . THR A 1 417 ? -5.802 19.384 -6.368 1.00 32.50 417 THR A C 1
ATOM 3476 O O . THR A 1 417 ? -6.951 19.237 -5.968 1.00 32.50 417 THR A O 1
ATOM 3479 N N . ASN A 1 418 ? -5.275 20.584 -6.623 1.00 30.98 418 ASN A N 1
ATOM 3480 C CA . ASN A 1 418 ? -6.112 21.622 -7.210 1.00 30.98 418 ASN A CA 1
ATOM 3481 C C . ASN A 1 418 ? -6.357 21.179 -8.654 1.00 30.98 418 ASN A C 1
ATOM 3483 O O . ASN A 1 418 ? -5.398 20.980 -9.392 1.00 30.98 418 ASN A O 1
ATOM 3487 N N . GLU A 1 419 ? -7.630 20.937 -8.960 1.00 39.44 419 GLU A N 1
ATOM 3488 C CA . GLU A 1 419 ? -8.301 20.988 -10.264 1.00 39.44 419 GLU A CA 1
ATOM 3489 C C . GLU A 1 419 ? -7.453 20.705 -11.523 1.00 39.44 419 GLU A C 1
ATOM 3491 O O . GLU A 1 419 ? -6.536 21.450 -11.863 1.00 39.44 419 GLU A O 1
ATOM 3496 N N . ASN A 1 420 ? -7.888 19.685 -12.280 1.00 28.39 420 ASN A N 1
ATOM 3497 C CA . ASN A 1 420 ? -7.469 19.279 -13.639 1.00 28.39 420 ASN A CA 1
ATOM 3498 C C . ASN A 1 420 ? -6.682 17.965 -13.763 1.00 28.39 420 ASN A C 1
ATOM 3500 O O . ASN A 1 420 ? -5.827 17.829 -14.636 1.00 28.39 420 ASN A O 1
ATOM 3504 N N . ILE A 1 421 ? -7.050 16.942 -12.993 1.00 31.00 421 ILE A N 1
ATOM 3505 C CA . ILE A 1 421 ? -7.036 15.585 -13.550 1.00 31.00 421 ILE A CA 1
ATOM 3506 C C . ILE A 1 421 ? -8.487 15.294 -13.911 1.00 31.00 421 ILE A C 1
ATOM 3508 O O . ILE A 1 421 ? -9.308 15.051 -13.031 1.00 31.00 421 ILE A O 1
ATOM 3512 N N . LYS A 1 422 ? -8.821 15.367 -15.202 1.00 31.42 422 LYS A N 1
ATOM 3513 C CA . LYS A 1 422 ? -9.963 14.612 -15.714 1.00 31.42 422 LYS A CA 1
ATOM 3514 C C . LYS A 1 422 ? -9.625 13.140 -15.473 1.00 31.42 422 LYS A C 1
ATOM 3516 O O . LYS A 1 422 ? -8.945 12.525 -16.283 1.00 31.42 422 LYS A O 1
ATOM 3521 N N . THR A 1 423 ? -10.024 12.601 -14.327 1.00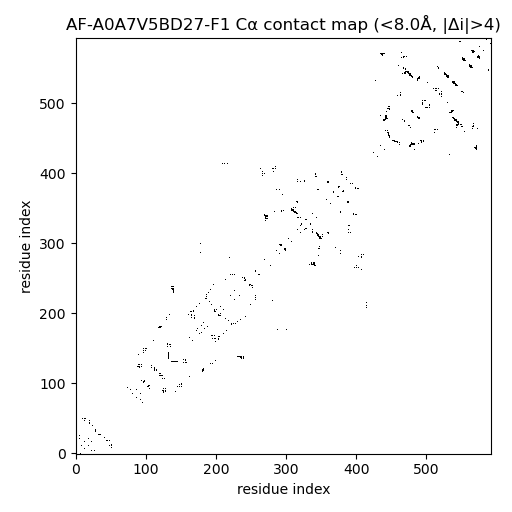 32.97 423 THR A N 1
ATOM 3522 C CA . THR A 1 423 ? -10.362 11.185 -14.239 1.00 32.97 423 THR A CA 1
ATOM 3523 C C . THR A 1 423 ? -11.580 11.034 -15.131 1.00 32.97 423 THR A C 1
ATOM 3525 O O . THR A 1 423 ? -12.696 11.324 -14.705 1.00 32.97 423 THR A O 1
ATOM 3528 N N . GLU A 1 424 ? -11.363 10.677 -16.395 1.00 35.69 424 GLU A N 1
ATOM 3529 C CA . GLU A 1 424 ? -12.355 9.858 -17.078 1.00 35.69 424 GLU A CA 1
ATOM 3530 C C . GLU A 1 424 ? -12.458 8.604 -16.212 1.00 35.69 424 GLU A C 1
ATOM 3532 O O . GLU A 1 424 ? -11.559 7.768 -16.183 1.00 35.69 424 GLU A O 1
ATOM 3537 N N . ILE A 1 425 ? -13.467 8.594 -15.340 1.00 45.47 425 ILE A N 1
ATOM 3538 C CA . ILE A 1 425 ? -13.908 7.362 -14.710 1.00 45.47 425 ILE A CA 1
ATOM 3539 C C . ILE A 1 425 ? -14.390 6.523 -15.882 1.00 45.47 425 ILE A C 1
ATOM 3541 O O . ILE A 1 425 ? -15.214 7.006 -16.662 1.00 45.47 425 ILE A O 1
ATOM 3545 N N . ASP A 1 426 ? -13.824 5.334 -16.035 1.00 58.62 426 ASP A N 1
ATOM 3546 C CA . ASP A 1 426 ? -14.252 4.408 -17.067 1.00 58.62 426 ASP A CA 1
ATOM 3547 C C . ASP A 1 426 ? -15.744 4.125 -16.848 1.00 58.62 426 ASP A C 1
ATOM 3549 O O . ASP A 1 426 ? -16.149 3.594 -15.809 1.00 58.62 426 ASP A O 1
ATOM 3553 N N . LEU A 1 427 ? -16.589 4.610 -17.759 1.00 63.81 427 LEU A N 1
ATOM 3554 C CA . LEU A 1 427 ? -18.035 4.453 -17.628 1.00 63.81 427 LEU A CA 1
ATOM 3555 C C . LEU A 1 427 ? -18.429 2.976 -17.706 1.00 63.81 427 LEU A C 1
ATOM 3557 O O . LEU A 1 427 ? -19.458 2.619 -17.139 1.00 63.81 427 LEU A O 1
ATOM 3561 N N . GLU A 1 428 ? -17.597 2.130 -18.319 1.00 67.69 428 GLU A N 1
ATOM 3562 C CA . GLU A 1 428 ? -17.766 0.677 -18.308 1.00 67.69 428 GLU A CA 1
ATOM 3563 C C . GLU A 1 428 ? -17.666 0.138 -16.869 1.00 67.69 428 GLU A C 1
ATOM 3565 O O . GLU A 1 428 ? -18.583 -0.545 -16.411 1.00 67.69 428 GLU A O 1
ATOM 3570 N N . GLU A 1 429 ? -16.661 0.564 -16.088 1.00 63.06 429 GLU A N 1
ATOM 3571 C CA . GLU A 1 429 ? -16.544 0.195 -14.666 1.00 63.06 429 GLU A CA 1
ATOM 3572 C C . GLU A 1 429 ? -17.739 0.703 -13.835 1.00 63.06 429 GLU A C 1
ATOM 3574 O O . GLU A 1 429 ? -18.186 0.016 -12.916 1.00 63.06 429 GLU A O 1
ATOM 3579 N N . ILE A 1 430 ? -18.286 1.892 -14.138 1.00 68.62 430 ILE A N 1
ATOM 3580 C CA . ILE A 1 430 ? -19.485 2.416 -13.454 1.00 68.62 430 ILE A CA 1
ATOM 3581 C C . ILE A 1 430 ? -20.702 1.535 -13.757 1.00 68.62 430 ILE A C 1
ATOM 3583 O O . ILE A 1 430 ? -21.468 1.218 -12.845 1.00 68.62 430 ILE A O 1
ATOM 3587 N N . ILE A 1 431 ? -20.892 1.138 -15.014 1.00 79.00 431 ILE A N 1
ATOM 3588 C CA . ILE A 1 431 ? -22.045 0.338 -15.437 1.00 79.00 431 ILE A CA 1
ATOM 3589 C C . ILE A 1 431 ? -21.996 -1.061 -14.807 1.00 79.00 431 ILE A C 1
ATOM 3591 O O . ILE A 1 431 ? -23.021 -1.539 -14.316 1.00 79.00 431 ILE A O 1
ATOM 3595 N N . GLU A 1 432 ? -20.805 -1.655 -14.673 1.00 74.69 432 GLU A N 1
ATOM 3596 C CA . GLU A 1 432 ? -20.603 -2.935 -13.977 1.00 74.69 432 GLU A CA 1
ATOM 3597 C C . GLU A 1 432 ? -20.991 -2.908 -12.486 1.00 74.69 432 GLU A C 1
ATOM 3599 O O . GLU A 1 432 ? -21.343 -3.947 -11.921 1.00 74.69 432 GLU A O 1
ATOM 3604 N N . THR A 1 433 ? -20.968 -1.743 -11.821 1.00 70.62 433 THR A N 1
ATOM 3605 C CA . THR A 1 433 ? -21.398 -1.649 -10.409 1.00 70.62 433 THR A CA 1
ATOM 3606 C C . THR A 1 433 ? -22.909 -1.798 -10.208 1.00 70.62 433 THR A C 1
ATOM 3608 O O . THR A 1 433 ? -23.343 -2.074 -9.084 1.00 70.62 433 THR A O 1
ATOM 3611 N N . GLY A 1 434 ? -23.695 -1.669 -11.282 1.00 74.00 434 GLY A N 1
ATOM 3612 C CA . GLY A 1 434 ? -25.153 -1.777 -11.278 1.00 74.00 434 GLY A CA 1
ATOM 3613 C C . GLY A 1 434 ? -25.884 -0.572 -10.672 1.00 74.00 434 GLY A C 1
ATOM 3614 O O . GLY A 1 434 ? -25.286 0.328 -10.081 1.00 74.00 434 GLY A O 1
ATOM 3615 N N . GLU A 1 435 ? -27.214 -0.541 -10.811 1.00 78.06 435 GLU A N 1
ATOM 3616 C CA . GLU A 1 435 ? -28.036 0.543 -10.261 1.00 78.06 435 GLU A CA 1
ATOM 3617 C C . GLU A 1 435 ? -27.980 0.597 -8.727 1.00 78.06 435 GLU A C 1
ATOM 3619 O O . GLU A 1 435 ? -28.137 -0.403 -8.020 1.00 78.06 435 GLU A O 1
ATOM 3624 N N . HIS A 1 436 ? -27.846 1.806 -8.187 1.00 78.44 436 HIS A N 1
ATOM 3625 C CA . HIS A 1 436 ? -27.860 2.037 -6.747 1.00 78.44 436 HIS A CA 1
ATOM 3626 C C . HIS A 1 436 ? -28.403 3.433 -6.407 1.00 78.44 436 HIS A C 1
ATOM 3628 O O . HIS A 1 436 ? -28.937 4.162 -7.243 1.00 78.44 436 HIS A O 1
ATOM 3634 N N . THR A 1 437 ? -28.281 3.851 -5.145 1.00 74.69 437 THR A N 1
ATOM 3635 C CA . THR A 1 437 ? -28.856 5.121 -4.663 1.00 74.69 437 THR A CA 1
ATOM 3636 C C . THR A 1 437 ? -28.383 6.358 -5.438 1.00 74.69 437 THR A C 1
ATOM 3638 O O . THR A 1 437 ? -29.123 7.337 -5.499 1.00 74.69 437 THR A O 1
ATOM 3641 N N . PHE A 1 438 ? -27.203 6.301 -6.068 1.00 82.12 438 PHE A N 1
ATOM 3642 C CA . PHE A 1 438 ? -26.569 7.417 -6.781 1.00 82.12 438 PHE A CA 1
ATOM 3643 C C . PHE A 1 438 ? -26.401 7.167 -8.288 1.00 82.12 438 PHE A C 1
ATOM 3645 O O . PHE A 1 438 ? -25.817 8.013 -8.958 1.00 82.12 438 PHE A O 1
ATOM 3652 N N . LEU A 1 439 ? -26.882 6.036 -8.813 1.00 86.81 439 LEU A N 1
ATOM 3653 C CA . LEU A 1 439 ? -26.756 5.660 -10.222 1.00 86.81 439 LEU A CA 1
ATOM 3654 C C . LEU A 1 439 ? -28.047 4.986 -10.697 1.00 86.81 439 LEU A C 1
ATOM 3656 O O . LEU A 1 439 ? -28.488 4.015 -10.088 1.00 86.81 439 LEU A O 1
ATOM 3660 N N . GLU A 1 440 ? -28.653 5.515 -11.756 1.00 89.75 440 GLU A N 1
ATOM 3661 C CA . GLU A 1 440 ? -29.875 4.988 -12.379 1.00 89.75 440 GLU A CA 1
ATOM 3662 C C . GLU A 1 440 ? -29.650 4.811 -13.883 1.00 89.75 440 GLU A C 1
ATOM 3664 O O . GLU A 1 440 ? -29.086 5.699 -14.528 1.00 89.75 440 GLU A O 1
ATOM 3669 N N . PHE A 1 441 ? -30.142 3.711 -14.445 1.00 92.75 441 PHE A N 1
ATOM 3670 C CA . PHE A 1 441 ? -30.117 3.419 -15.872 1.00 92.75 441 PHE A CA 1
ATOM 3671 C C . PHE A 1 441 ? -31.507 3.584 -16.474 1.00 92.75 441 PHE A C 1
ATOM 3673 O O . PHE A 1 441 ? -32.537 3.294 -15.861 1.00 92.75 441 PHE A O 1
ATOM 3680 N N . LYS A 1 442 ? -31.564 4.103 -17.697 1.00 93.88 442 LYS A N 1
ATOM 3681 C CA . LYS A 1 442 ? -32.786 4.167 -18.493 1.00 93.88 442 LYS A CA 1
ATOM 3682 C C . LYS A 1 442 ? -32.464 3.817 -19.929 1.00 93.88 442 LYS A C 1
ATOM 3684 O O . LYS A 1 442 ? -31.586 4.406 -20.548 1.00 93.88 442 LYS A O 1
ATOM 3689 N N . SER A 1 443 ? -33.237 2.900 -20.492 1.00 91.50 443 SER A N 1
ATOM 3690 C CA . SER A 1 443 ? -32.993 2.430 -21.855 1.00 91.50 443 SER A CA 1
ATOM 3691 C C . SER A 1 443 ? -33.175 3.535 -22.894 1.00 91.50 443 SER A C 1
ATOM 3693 O O . SER A 1 443 ? -32.414 3.596 -23.847 1.00 91.50 443 SER A O 1
ATOM 3695 N N . THR A 1 444 ? -34.155 4.423 -22.699 1.00 92.88 444 THR A N 1
ATOM 3696 C CA . THR A 1 444 ? -34.508 5.501 -23.636 1.00 92.88 444 THR A CA 1
ATOM 3697 C C . THR A 1 444 ? -35.158 6.685 -22.905 1.00 92.88 444 THR A C 1
ATOM 3699 O O . THR A 1 444 ? -35.690 6.542 -21.799 1.00 92.88 444 THR A O 1
ATOM 3702 N N . MET A 1 445 ? -35.156 7.868 -23.526 1.00 92.62 445 MET A N 1
ATOM 3703 C CA . MET A 1 445 ? -35.815 9.082 -23.018 1.00 92.62 445 MET A CA 1
ATOM 3704 C C . MET A 1 445 ? -37.229 9.285 -23.577 1.00 92.62 445 MET A C 1
ATOM 3706 O O . MET A 1 445 ? -38.083 9.848 -22.894 1.00 92.62 445 MET A O 1
ATOM 3710 N N . ARG A 1 446 ? -37.486 8.899 -24.829 1.00 90.62 446 ARG A N 1
ATOM 3711 C CA . ARG A 1 446 ? -38.714 9.238 -25.578 1.00 90.62 446 ARG A CA 1
ATOM 3712 C C . ARG A 1 446 ? -39.294 8.057 -26.341 1.00 90.62 446 ARG A C 1
ATOM 3714 O O . ARG A 1 446 ? -40.484 8.070 -26.663 1.00 90.62 446 ARG A O 1
ATOM 3721 N N . TRP A 1 447 ? -38.470 7.072 -26.677 1.00 90.06 447 TRP A N 1
ATOM 3722 C CA . TRP A 1 447 ? -38.885 5.903 -27.439 1.00 90.06 447 TRP A CA 1
ATOM 3723 C C . TRP A 1 447 ? -39.363 4.768 -26.534 1.00 90.06 447 TRP A C 1
ATOM 3725 O O . TRP A 1 447 ? -38.629 4.290 -25.676 1.00 90.06 447 TRP A O 1
ATOM 3735 N N . ASN A 1 448 ? -40.593 4.297 -26.717 1.00 87.94 448 ASN A N 1
ATOM 3736 C CA . ASN A 1 448 ? -41.077 3.127 -25.996 1.00 87.94 448 ASN A CA 1
ATOM 3737 C C . ASN A 1 448 ? -40.693 1.857 -26.768 1.00 87.94 448 ASN A C 1
ATOM 3739 O O . ASN A 1 448 ? -41.327 1.530 -27.770 1.00 87.94 448 ASN A O 1
ATOM 3743 N N . LEU A 1 449 ? -39.693 1.122 -26.269 1.00 85.12 449 LEU A N 1
ATOM 3744 C CA . LEU A 1 449 ? -39.177 -0.103 -26.897 1.00 85.12 449 LEU A CA 1
ATOM 3745 C C . LEU A 1 449 ? -40.239 -1.208 -27.058 1.00 85.12 449 LEU A C 1
ATOM 3747 O O . LEU A 1 449 ? -40.141 -2.023 -27.969 1.00 85.12 449 LEU A O 1
ATOM 3751 N N . ARG A 1 450 ? -41.277 -1.239 -26.207 1.00 84.56 450 ARG A N 1
ATOM 3752 C CA . ARG A 1 450 ? -42.344 -2.258 -26.273 1.00 84.56 450 ARG A CA 1
ATOM 3753 C C . ARG A 1 450 ? -43.411 -1.928 -27.308 1.00 84.56 450 ARG A C 1
ATOM 3755 O O . ARG A 1 450 ? -43.926 -2.821 -27.969 1.00 84.56 450 ARG A O 1
ATOM 3762 N N . GLU A 1 451 ? -43.777 -0.653 -27.406 1.00 85.06 451 GLU A N 1
ATOM 3763 C CA . GLU A 1 451 ? -44.823 -0.179 -28.320 1.00 85.06 451 GLU A CA 1
ATOM 3764 C C . GLU A 1 451 ? -44.261 0.330 -29.658 1.00 85.06 451 GLU A C 1
ATOM 3766 O O . GLU A 1 451 ? -45.040 0.710 -30.531 1.0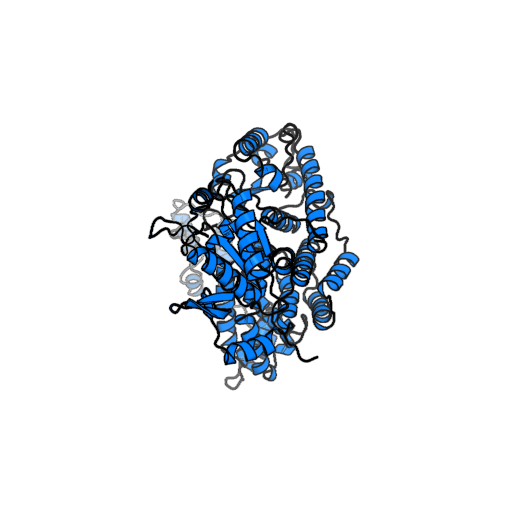0 85.06 451 GLU A O 1
ATOM 3771 N N . ALA A 1 452 ? -42.928 0.345 -29.804 1.00 84.75 452 ALA A N 1
ATOM 3772 C CA . ALA A 1 452 ? -42.181 0.814 -30.972 1.00 84.75 452 ALA A CA 1
ATOM 3773 C C . ALA A 1 452 ? -42.682 2.175 -31.488 1.00 84.75 452 ALA A C 1
ATOM 3775 O O . ALA A 1 452 ? -42.918 2.375 -32.682 1.00 84.75 452 ALA A O 1
ATOM 3776 N N . ARG A 1 453 ? -42.908 3.107 -30.557 1.00 87.56 453 ARG A N 1
ATOM 3777 C CA . ARG A 1 453 ? -43.392 4.456 -30.852 1.00 87.56 453 ARG A CA 1
ATOM 3778 C C . ARG A 1 453 ? -42.898 5.459 -29.824 1.00 87.56 453 ARG A C 1
ATOM 3780 O O . ARG A 1 453 ? -42.552 5.110 -28.697 1.00 87.56 453 ARG A O 1
ATOM 3787 N N . GLN A 1 454 ? -42.959 6.730 -30.197 1.00 87.50 454 GLN A N 1
ATOM 3788 C CA . GLN A 1 454 ? -42.716 7.836 -29.283 1.00 87.50 454 GLN A CA 1
ATOM 3789 C C . GLN A 1 454 ? -43.777 7.879 -28.170 1.00 87.50 454 GLN A C 1
ATOM 3791 O O . GLN A 1 454 ? -44.980 7.877 -28.448 1.00 87.50 454 GLN A O 1
ATOM 3796 N N . ASP A 1 455 ? -43.333 7.980 -26.918 1.00 86.12 455 ASP A N 1
ATOM 3797 C CA . ASP A 1 455 ? -44.195 8.052 -25.740 1.00 86.12 455 ASP A CA 1
ATOM 3798 C C . ASP A 1 455 ? -43.716 9.147 -24.778 1.00 86.12 455 ASP A C 1
ATOM 3800 O O . ASP A 1 455 ? -42.628 9.088 -24.208 1.00 86.12 455 ASP A O 1
ATOM 3804 N N . LYS A 1 456 ? -44.571 10.151 -24.552 1.00 84.19 456 LYS A N 1
ATOM 3805 C CA . LYS A 1 456 ? -44.288 11.257 -23.622 1.00 84.19 456 LYS A CA 1
ATOM 3806 C 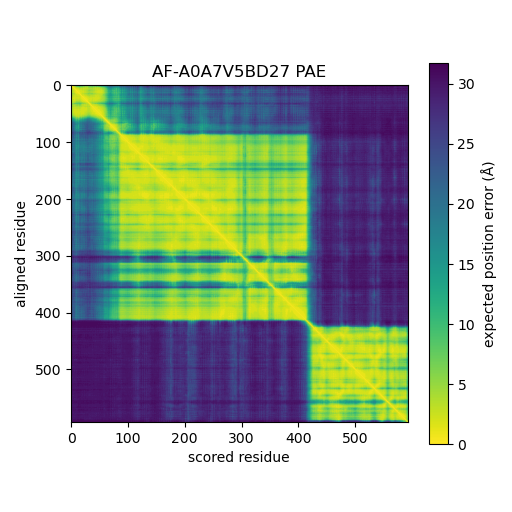C . LYS A 1 456 ? -44.124 10.796 -22.175 1.00 84.19 456 LYS A C 1
ATOM 3808 O O . LYS A 1 456 ? -43.497 11.498 -21.391 1.00 84.19 456 LYS A O 1
ATOM 3813 N N . LYS A 1 457 ? -44.650 9.623 -21.811 1.00 84.69 457 LYS A N 1
ATOM 3814 C CA . LYS A 1 457 ? -44.451 9.062 -20.470 1.00 84.69 457 LYS A CA 1
ATOM 3815 C C . LYS A 1 457 ? -42.991 8.711 -20.197 1.00 84.69 457 LYS A C 1
ATOM 3817 O O . LYS A 1 457 ? -42.586 8.749 -19.041 1.00 84.69 457 LYS A O 1
ATOM 3822 N N . MET A 1 458 ? -42.201 8.410 -21.230 1.00 87.56 458 MET A N 1
ATOM 3823 C CA . MET A 1 458 ? -40.766 8.163 -21.068 1.00 87.56 458 MET A CA 1
ATOM 3824 C C . MET A 1 458 ? -40.048 9.434 -20.592 1.00 87.56 458 MET A C 1
ATOM 3826 O O . MET A 1 458 ? -39.261 9.381 -19.650 1.00 87.56 458 MET A O 1
ATOM 3830 N N . GLU A 1 459 ? -40.430 10.600 -21.127 1.00 92.38 459 GLU A N 1
ATOM 3831 C CA . GLU A 1 459 ? -39.885 11.895 -20.695 1.00 92.38 459 GLU A CA 1
ATOM 3832 C C . GLU A 1 459 ? -40.245 12.186 -19.226 1.00 92.38 459 GLU A C 1
ATOM 3834 O O . GLU A 1 459 ? -39.410 12.667 -18.459 1.00 92.38 459 GLU A O 1
ATOM 3839 N N . GLU A 1 460 ? -41.464 11.834 -18.798 1.00 90.06 460 GLU A N 1
ATOM 3840 C CA . GLU A 1 460 ? -41.884 11.955 -17.394 1.00 90.06 460 GLU A CA 1
ATOM 3841 C C . GLU A 1 460 ? -41.041 11.078 -16.451 1.00 90.06 460 GLU A C 1
ATOM 3843 O O . GLU A 1 460 ? -40.770 11.489 -15.321 1.00 90.06 460 GLU A O 1
ATOM 3848 N N . ILE A 1 461 ? -40.590 9.897 -16.894 1.00 90.31 461 ILE A N 1
ATOM 3849 C CA . ILE A 1 461 ? -39.717 9.008 -16.105 1.00 90.31 461 ILE A CA 1
ATOM 3850 C C . ILE A 1 461 ? -38.328 9.630 -15.913 1.00 90.31 461 ILE A C 1
ATOM 3852 O O . ILE A 1 461 ? -37.775 9.566 -14.808 1.00 90.31 461 ILE A O 1
ATOM 3856 N N . ILE A 1 462 ? -37.780 10.275 -16.947 1.00 94.69 462 ILE A N 1
ATOM 3857 C CA . ILE A 1 462 ? -36.506 11.002 -16.847 1.00 94.69 462 ILE A CA 1
ATOM 3858 C C . ILE A 1 462 ? -36.636 12.163 -15.858 1.00 94.69 462 ILE A C 1
ATOM 3860 O O . ILE A 1 462 ? -35.841 12.271 -14.922 1.00 94.69 462 ILE A O 1
ATOM 3864 N N . LEU A 1 463 ? -37.690 12.976 -15.984 1.00 94.75 463 LEU A N 1
ATOM 3865 C CA . LEU A 1 463 ? -37.962 14.075 -15.054 1.00 94.75 463 LEU A CA 1
ATOM 3866 C C . LEU A 1 463 ? -38.131 13.569 -13.614 1.00 94.75 463 LEU A C 1
ATOM 3868 O O . LEU A 1 463 ? -37.509 14.095 -12.693 1.00 94.75 463 LEU A O 1
ATOM 3872 N N . LYS A 1 464 ? -38.895 12.488 -13.416 1.00 93.75 464 LYS A N 1
ATOM 3873 C CA . LYS A 1 464 ? -39.067 11.843 -12.107 1.00 93.75 464 LYS A CA 1
ATOM 3874 C C . LYS A 1 464 ? -37.723 11.466 -11.479 1.00 93.75 464 LYS A C 1
ATOM 3876 O O . LYS A 1 464 ? -37.533 11.693 -10.286 1.00 93.75 464 LYS A O 1
ATOM 3881 N N . SER A 1 465 ? -36.810 10.900 -12.264 1.00 93.06 465 SER A N 1
ATOM 3882 C CA . SER A 1 465 ? -35.488 10.473 -11.791 1.00 93.06 465 SER A CA 1
ATOM 3883 C C . SER A 1 465 ? -34.621 11.673 -11.398 1.00 93.06 465 SER A C 1
ATOM 3885 O O . SER A 1 465 ? -34.025 11.671 -10.323 1.00 93.06 465 SER A O 1
ATOM 3887 N N . ILE A 1 466 ? -34.650 12.749 -12.193 1.00 95.12 466 ILE A N 1
ATOM 3888 C CA . ILE A 1 466 ? -33.968 14.014 -11.876 1.00 95.12 466 ILE A CA 1
ATOM 3889 C C . ILE A 1 466 ? -34.502 14.618 -10.567 1.00 95.12 466 ILE A C 1
ATOM 3891 O O . ILE A 1 466 ? -33.712 14.995 -9.700 1.00 95.12 466 ILE A O 1
ATOM 3895 N N . ALA A 1 467 ? -35.826 14.672 -10.379 1.00 94.31 467 ALA A N 1
ATOM 3896 C CA . ALA A 1 467 ? -36.412 15.148 -9.124 1.00 94.31 467 ALA A CA 1
ATOM 3897 C C . ALA A 1 467 ? -36.024 14.270 -7.931 1.00 94.31 467 ALA A C 1
ATOM 3899 O O . ALA A 1 467 ? -35.672 14.803 -6.881 1.00 94.31 467 ALA A O 1
ATOM 3900 N N . ALA A 1 468 ? -36.031 12.944 -8.091 1.00 91.50 468 ALA A N 1
ATOM 3901 C CA . ALA A 1 468 ? -35.644 12.023 -7.028 1.00 91.50 468 ALA A CA 1
ATOM 3902 C C . ALA A 1 468 ? -34.185 12.217 -6.587 1.00 91.50 468 ALA A C 1
ATOM 3904 O O . ALA A 1 468 ? -33.924 12.283 -5.382 1.00 91.50 468 ALA A O 1
ATOM 3905 N N . PHE A 1 469 ? -33.249 12.356 -7.534 1.00 92.75 469 PHE A N 1
ATOM 3906 C CA . PHE A 1 469 ? -31.845 12.636 -7.219 1.00 92.75 469 PHE A CA 1
ATOM 3907 C C . PHE A 1 469 ? -31.674 13.989 -6.536 1.00 92.75 469 PHE A C 1
ATOM 3909 O O . PHE A 1 469 ? -31.025 14.069 -5.492 1.00 92.75 469 PHE A O 1
ATOM 3916 N N . ASN A 1 470 ? -32.315 15.035 -7.064 1.00 94.69 470 ASN A N 1
ATOM 3917 C CA . ASN A 1 470 ? -32.229 16.367 -6.482 1.00 94.69 470 ASN A CA 1
ATOM 3918 C C . ASN A 1 470 ? -32.783 16.419 -5.052 1.00 94.69 470 ASN A C 1
ATOM 3920 O O . ASN A 1 470 ? -32.157 17.003 -4.168 1.00 94.69 470 ASN A O 1
ATOM 3924 N N . ASN A 1 471 ? -33.918 15.762 -4.807 1.00 93.50 471 ASN A N 1
ATOM 3925 C CA . ASN A 1 471 ? -34.532 15.720 -3.484 1.00 93.50 471 ASN A CA 1
ATOM 3926 C C . ASN A 1 471 ? -33.726 14.904 -2.463 1.00 93.50 471 ASN A C 1
ATOM 3928 O O . ASN A 1 471 ? -33.937 15.059 -1.261 1.00 93.50 471 ASN A O 1
ATOM 3932 N N . SER A 1 472 ? -32.798 14.069 -2.936 1.00 87.44 472 SER A N 1
ATOM 3933 C CA . SER A 1 472 ? -31.970 13.178 -2.122 1.00 87.44 472 SER A CA 1
ATOM 3934 C C . SER A 1 472 ? -30.535 13.721 -2.003 1.00 87.44 472 SER A C 1
ATOM 3936 O O . SER A 1 472 ? -30.331 14.894 -1.680 1.00 87.44 472 SER A O 1
ATOM 3938 N N . GLU A 1 473 ? -29.522 12.882 -2.213 1.00 83.50 473 GLU A N 1
ATOM 3939 C CA . GLU A 1 473 ? -28.097 13.222 -2.094 1.00 83.50 473 GLU A CA 1
ATOM 3940 C C . GLU A 1 473 ? -27.435 13.529 -3.455 1.00 83.50 473 GLU A C 1
ATOM 3942 O O . GLU A 1 473 ? -26.214 13.621 -3.537 1.00 83.50 473 GLU A O 1
ATOM 3947 N N . GLY A 1 474 ? -28.224 13.736 -4.517 1.00 88.38 474 GLY A N 1
ATOM 3948 C CA . GLY A 1 474 ? -27.725 13.817 -5.893 1.00 88.38 474 GLY A CA 1
ATOM 3949 C C . GLY A 1 474 ? -27.463 12.438 -6.504 1.00 88.38 474 GLY A C 1
ATOM 3950 O O . GLY A 1 474 ? -27.735 11.409 -5.882 1.00 88.38 474 GLY A O 1
ATOM 3951 N N . GLY A 1 475 ? -26.974 12.411 -7.741 1.00 88.56 475 GLY A N 1
ATOM 3952 C CA . GLY A 1 475 ? -26.636 11.171 -8.439 1.00 88.56 475 GLY A CA 1
ATOM 3953 C C . GLY A 1 475 ? -26.558 11.324 -9.954 1.00 88.56 475 GLY A C 1
ATOM 3954 O O . GLY A 1 475 ? -26.763 12.407 -10.499 1.00 88.56 475 GLY A O 1
ATOM 3955 N N . LYS A 1 476 ? -26.264 10.212 -10.623 1.00 91.12 476 LYS A N 1
ATOM 3956 C CA . LYS A 1 476 ? -26.038 10.115 -12.062 1.00 91.12 476 LYS A CA 1
ATOM 3957 C C . LYS A 1 476 ? -27.139 9.283 -12.718 1.00 91.12 476 LYS A C 1
ATOM 3959 O O . LYS A 1 476 ? -27.492 8.211 -12.233 1.00 91.12 476 LYS A O 1
ATOM 3964 N N . LEU A 1 477 ? -27.676 9.781 -13.824 1.00 93.31 477 LEU A N 1
ATOM 3965 C CA . LEU A 1 477 ? -28.647 9.088 -14.666 1.00 93.31 477 LEU A CA 1
ATOM 3966 C C . LEU A 1 477 ? -28.004 8.799 -16.023 1.00 93.31 477 LEU A C 1
ATOM 3968 O O . LEU A 1 477 ? -27.600 9.737 -16.709 1.00 93.31 477 LEU A O 1
ATOM 3972 N N . LEU A 1 478 ? -27.927 7.526 -16.406 1.00 93.00 478 LEU A N 1
ATOM 3973 C CA . LEU A 1 478 ? -27.470 7.105 -17.731 1.00 93.00 478 LEU A CA 1
ATOM 3974 C C . LEU A 1 478 ? -28.672 6.738 -18.600 1.00 93.00 478 LEU A C 1
ATOM 3976 O O . LEU A 1 478 ? -29.531 5.962 -18.184 1.00 93.00 478 LEU A O 1
ATOM 3980 N N . ILE A 1 479 ? -28.733 7.301 -19.803 1.00 94.81 479 ILE A N 1
ATOM 3981 C CA . ILE A 1 479 ? -29.767 7.038 -20.805 1.00 94.81 479 ILE A CA 1
ATOM 3982 C C . ILE A 1 479 ? -29.123 6.346 -22.006 1.00 94.81 479 ILE A C 1
ATOM 3984 O O . ILE A 1 479 ? -28.098 6.811 -22.500 1.00 94.81 479 ILE A O 1
ATOM 3988 N N . GLY A 1 480 ? -29.738 5.269 -22.488 1.00 91.38 480 GLY A N 1
ATOM 3989 C CA . GLY A 1 480 ? -29.161 4.374 -23.495 1.00 91.38 480 GLY A CA 1
ATOM 3990 C C . GLY A 1 480 ? -28.544 3.111 -22.890 1.00 91.38 480 GLY A C 1
ATOM 3991 O O . GLY A 1 480 ? -27.738 2.465 -23.552 1.00 91.38 480 GLY A O 1
ATOM 3992 N N . VAL A 1 481 ? -28.903 2.767 -21.646 1.00 90.44 481 VAL A N 1
ATOM 3993 C CA . VAL A 1 481 ? -28.433 1.571 -20.922 1.00 90.44 481 VAL A CA 1
ATOM 3994 C C . VAL A 1 481 ? -29.645 0.820 -20.361 1.00 90.44 481 VAL A C 1
ATOM 3996 O O . VAL A 1 481 ? -30.594 1.443 -19.876 1.00 90.44 481 VAL A O 1
ATOM 3999 N N . THR A 1 482 ? -29.673 -0.507 -20.474 1.00 86.75 482 THR A N 1
ATOM 4000 C CA . THR A 1 482 ? -30.736 -1.337 -19.878 1.00 86.75 482 THR A CA 1
ATOM 4001 C C . THR A 1 482 ? -30.580 -1.462 -18.364 1.00 86.75 482 THR A C 1
ATOM 4003 O O . THR A 1 482 ? -29.514 -1.194 -17.815 1.00 86.75 482 THR A O 1
ATOM 4006 N N . ASP A 1 483 ? -31.635 -1.910 -17.681 1.00 80.62 483 ASP A N 1
ATOM 4007 C CA . ASP A 1 483 ? -31.584 -2.186 -16.237 1.00 80.62 483 ASP A CA 1
ATOM 4008 C C . ASP A 1 483 ? -30.528 -3.271 -15.893 1.00 80.62 483 ASP A C 1
ATOM 4010 O O . ASP A 1 483 ? -30.003 -3.286 -14.781 1.00 80.62 483 ASP A O 1
ATOM 4014 N N . ASP A 1 484 ? -30.177 -4.138 -16.855 1.00 80.88 484 ASP A N 1
ATOM 4015 C CA . ASP A 1 484 ? -29.158 -5.193 -16.725 1.00 80.88 484 ASP A CA 1
ATOM 4016 C C . ASP A 1 484 ? -27.734 -4.722 -17.108 1.00 80.88 484 ASP A C 1
ATOM 4018 O O . ASP A 1 484 ? -26.789 -5.508 -17.049 1.00 80.88 484 ASP A O 1
ATOM 4022 N N . GLY A 1 485 ? -27.562 -3.449 -17.490 1.00 80.81 485 GLY A N 1
ATOM 4023 C CA . GLY A 1 485 ? -26.262 -2.855 -17.830 1.00 80.81 485 GLY A CA 1
ATOM 4024 C C . GLY A 1 485 ? -25.836 -2.990 -19.298 1.00 80.81 485 GLY A C 1
ATOM 4025 O O . GLY A 1 485 ? -24.744 -2.556 -19.650 1.00 80.81 485 GLY A O 1
ATOM 4026 N N . GLU A 1 486 ? -26.676 -3.544 -20.179 1.00 87.44 486 GLU A N 1
ATOM 4027 C CA . GLU A 1 486 ? -26.385 -3.600 -21.623 1.00 87.44 486 GLU A CA 1
ATOM 4028 C C . GLU A 1 486 ? -26.486 -2.210 -22.276 1.00 87.44 486 GLU A C 1
ATOM 4030 O O . GLU A 1 486 ? -27.460 -1.478 -22.054 1.00 87.44 486 GLU A O 1
ATOM 4035 N N . ILE A 1 487 ? -25.517 -1.868 -23.130 1.00 89.12 487 ILE A N 1
ATOM 4036 C CA . ILE A 1 487 ? -25.473 -0.597 -23.864 1.00 89.12 487 ILE A CA 1
ATOM 4037 C C . ILE A 1 487 ? -26.379 -0.672 -25.100 1.00 89.12 487 ILE A C 1
ATOM 4039 O O . ILE A 1 487 ? -26.141 -1.449 -26.020 1.00 89.12 487 ILE A O 1
ATOM 4043 N N . LEU A 1 488 ? -27.418 0.164 -25.142 1.00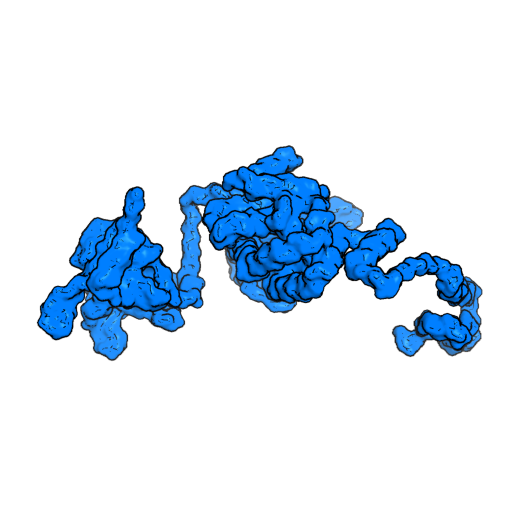 87.50 488 LEU A N 1
ATOM 4044 C CA . LEU A 1 488 ? -28.312 0.317 -26.300 1.00 87.50 488 LEU A CA 1
ATOM 4045 C C . LEU A 1 488 ? -27.947 1.527 -27.169 1.00 87.50 488 LEU A C 1
ATOM 4047 O O . LEU A 1 488 ? -28.156 1.510 -28.382 1.00 87.50 488 LEU A O 1
ATOM 4051 N N . GLY A 1 489 ? -27.439 2.591 -26.542 1.00 90.19 489 GLY A N 1
ATOM 4052 C CA . GLY A 1 489 ? -27.213 3.887 -27.179 1.00 90.19 489 GLY A CA 1
ATOM 4053 C C . GLY A 1 489 ? -28.489 4.714 -27.385 1.00 90.19 489 GLY A C 1
ATOM 4054 O O . GLY A 1 489 ? -29.588 4.340 -26.977 1.00 90.19 489 GLY A O 1
ATOM 4055 N N . LEU A 1 490 ? -28.341 5.881 -28.016 1.00 92.50 490 LEU A N 1
ATOM 4056 C CA . LEU A 1 490 ? -29.414 6.880 -28.168 1.00 92.50 490 LEU A CA 1
ATOM 4057 C C . LEU A 1 490 ? -30.092 6.898 -29.545 1.00 92.50 490 LEU A C 1
ATOM 4059 O O . LEU A 1 490 ? -30.914 7.778 -29.810 1.00 92.50 490 LEU A O 1
ATOM 4063 N N . GLN A 1 491 ? -29.769 5.963 -30.442 1.00 90.25 491 GLN A N 1
ATOM 4064 C CA . GLN A 1 491 ? -30.196 6.045 -31.844 1.00 90.25 491 GLN A CA 1
ATOM 4065 C C . GLN A 1 491 ? -31.725 6.089 -32.007 1.00 90.25 491 GLN A C 1
ATOM 4067 O O . GLN A 1 491 ? -32.240 6.880 -32.801 1.00 90.25 491 GLN A O 1
ATOM 4072 N N . ASP A 1 492 ? -32.457 5.290 -31.230 1.00 89.38 492 ASP A N 1
ATOM 4073 C CA . ASP A 1 492 ? -33.922 5.285 -31.246 1.00 89.38 492 ASP A CA 1
ATOM 4074 C C . ASP A 1 492 ? -34.507 6.631 -30.807 1.00 89.38 492 ASP A C 1
ATOM 4076 O O . ASP A 1 492 ? -35.453 7.128 -31.419 1.00 89.38 492 ASP A O 1
ATOM 4080 N N . ASP A 1 493 ? -33.914 7.270 -29.796 1.00 90.00 493 ASP A N 1
ATOM 4081 C CA . ASP A 1 493 ? -34.331 8.597 -29.349 1.00 90.00 493 ASP A CA 1
ATOM 4082 C C . ASP A 1 493 ? -33.958 9.687 -30.360 1.00 90.00 493 ASP A C 1
ATOM 4084 O O . ASP A 1 493 ? -34.771 10.582 -30.619 1.00 90.00 493 ASP A O 1
ATOM 4088 N N . TYR A 1 494 ? -32.777 9.601 -30.979 1.00 91.94 494 TYR A N 1
ATOM 4089 C CA . TYR A 1 494 ? -32.335 10.511 -32.040 1.00 91.94 494 TYR A CA 1
ATOM 4090 C C . TYR A 1 494 ? -33.292 10.497 -33.229 1.00 91.94 494 TYR A C 1
ATOM 4092 O O . TYR A 1 494 ? -33.676 11.556 -33.728 1.00 91.94 494 TYR A O 1
ATOM 4100 N N . ASN A 1 495 ? -33.780 9.320 -33.613 1.00 90.06 495 ASN A N 1
ATOM 4101 C CA . ASN A 1 495 ? -34.741 9.168 -34.703 1.00 90.06 495 ASN A CA 1
ATOM 4102 C C . ASN A 1 495 ? -36.111 9.826 -34.415 1.00 90.06 495 ASN A C 1
ATOM 4104 O O . ASN A 1 495 ? -36.896 10.032 -35.340 1.00 90.06 495 ASN A O 1
ATOM 4108 N N . THR A 1 496 ? -36.411 10.195 -33.161 1.00 87.94 496 THR A N 1
ATOM 4109 C CA . THR A 1 496 ? -37.642 10.930 -32.793 1.00 87.94 496 THR A CA 1
ATOM 4110 C C . THR A 1 496 ? -37.523 12.455 -32.905 1.00 87.94 496 THR A C 1
ATOM 4112 O O . THR A 1 496 ? -38.491 13.181 -32.635 1.00 87.94 496 THR A O 1
ATOM 4115 N N . LEU A 1 497 ? -36.332 12.967 -33.220 1.00 88.94 497 LEU A N 1
ATOM 4116 C CA . LEU A 1 497 ? -36.026 14.395 -33.259 1.00 88.94 497 LEU A CA 1
ATOM 4117 C C . LEU A 1 497 ? -36.038 14.926 -34.692 1.00 88.94 497 LEU A C 1
ATOM 4119 O O . LEU A 1 497 ? -36.051 14.182 -35.667 1.00 88.94 497 LEU A O 1
ATOM 4123 N N . LYS A 1 498 ? -36.057 16.258 -34.818 1.00 83.06 498 LYS A N 1
ATOM 4124 C CA . LYS A 1 498 ? -36.045 16.935 -36.122 1.00 83.06 498 LYS A CA 1
ATOM 4125 C C . LYS A 1 498 ? -34.789 16.586 -36.930 1.00 83.06 498 LYS A C 1
ATOM 4127 O O . LYS A 1 498 ? -34.873 16.414 -38.141 1.00 83.06 498 LYS A O 1
ATOM 4132 N N . GLU A 1 499 ? -33.658 16.489 -36.243 1.00 87.69 499 GLU A N 1
ATOM 4133 C CA . GLU A 1 499 ? -32.409 15.950 -36.762 1.00 87.69 499 GLU A CA 1
ATOM 4134 C C . GLU A 1 499 ? -31.899 14.919 -35.758 1.00 87.69 499 GLU A C 1
ATOM 4136 O O . GLU A 1 499 ? -31.933 15.157 -34.548 1.00 87.69 499 GLU A O 1
ATOM 4141 N N . ALA A 1 500 ? -31.453 13.772 -36.262 1.00 88.06 500 ALA A N 1
ATOM 4142 C CA . ALA A 1 500 ? -30.985 12.660 -35.448 1.00 88.06 500 ALA A CA 1
ATOM 4143 C C . ALA A 1 500 ? -29.542 12.905 -34.978 1.00 88.06 500 ALA A C 1
ATOM 4145 O O . ALA A 1 500 ? -28.598 12.328 -35.513 1.00 88.06 500 ALA A O 1
ATOM 4146 N N . ASN A 1 501 ? -29.367 13.823 -34.026 1.00 85.56 501 ASN A N 1
ATOM 4147 C CA . ASN A 1 501 ? -28.071 14.148 -33.435 1.00 85.56 501 ASN A CA 1
ATOM 4148 C C . ASN A 1 501 ? -28.186 14.558 -31.958 1.00 85.56 501 ASN A C 1
ATOM 4150 O O . ASN A 1 501 ? -29.253 14.953 -31.473 1.00 85.56 501 ASN A O 1
ATOM 4154 N N . LYS A 1 502 ? -27.047 14.501 -31.260 1.00 88.12 502 LYS A N 1
ATOM 4155 C CA . LYS A 1 502 ? -26.919 14.847 -29.840 1.00 88.12 502 LYS A CA 1
ATOM 4156 C C . LYS A 1 502 ? -27.343 16.272 -29.499 1.00 88.12 502 LYS A C 1
ATOM 4158 O O . LYS A 1 502 ? -27.966 16.484 -28.465 1.00 88.12 502 LYS A O 1
ATOM 4163 N N . ASP A 1 503 ? -27.089 17.236 -30.383 1.00 87.44 503 ASP A N 1
ATOM 4164 C CA . ASP A 1 503 ? -27.401 18.646 -30.125 1.00 87.44 503 ASP A CA 1
ATOM 4165 C C . ASP A 1 503 ? -28.916 18.852 -29.986 1.00 87.44 503 ASP A C 1
ATOM 4167 O O . ASP A 1 503 ? -29.393 19.527 -29.070 1.00 87.44 503 ASP A O 1
ATOM 4171 N N . HIS A 1 504 ? -29.702 18.215 -30.861 1.00 91.62 504 HIS A N 1
ATOM 4172 C CA . HIS A 1 504 ? -31.161 18.255 -30.779 1.00 91.62 504 HIS A CA 1
ATOM 4173 C C . HIS A 1 504 ? -31.697 17.463 -29.585 1.00 91.62 504 HIS A C 1
ATOM 4175 O O . HIS A 1 504 ? -32.725 17.849 -29.016 1.00 91.62 504 HIS A O 1
ATOM 4181 N N . PHE A 1 505 ? -31.017 16.385 -29.188 1.00 94.38 505 PHE A N 1
ATOM 4182 C CA . PHE A 1 505 ? -31.383 15.607 -28.007 1.00 94.38 505 PHE A CA 1
ATOM 4183 C C . PHE A 1 505 ? -31.159 16.416 -26.732 1.00 94.38 505 PHE A C 1
ATOM 4185 O O . PHE A 1 505 ? -32.087 16.552 -25.933 1.00 94.38 505 PHE A O 1
ATOM 4192 N N . GLU A 1 506 ? -29.980 17.023 -26.566 1.00 92.94 506 GLU A N 1
ATOM 4193 C CA . GLU A 1 506 ? -29.668 17.864 -25.410 1.00 92.94 506 GLU A CA 1
ATOM 4194 C C 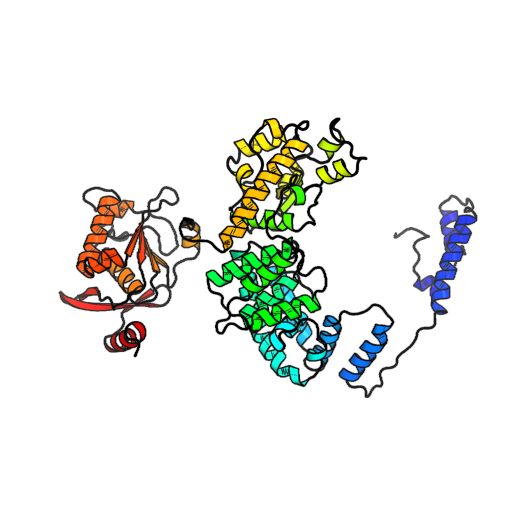. GLU A 1 506 ? -30.610 19.066 -25.341 1.00 92.94 506 GLU A C 1
ATOM 4196 O O . GLU A 1 506 ? -31.149 19.378 -24.278 1.00 92.94 506 GLU A O 1
ATOM 4201 N N . LEU A 1 507 ? -30.869 19.723 -26.477 1.00 92.62 507 LEU A N 1
ATOM 4202 C CA . LEU A 1 507 ? -31.800 20.846 -26.536 1.00 92.62 507 LEU A CA 1
ATOM 4203 C C . LEU A 1 507 ? -33.205 20.427 -26.085 1.00 92.62 507 LEU A C 1
ATOM 4205 O O . LEU A 1 507 ? -33.853 21.151 -25.324 1.00 92.62 507 LEU A O 1
ATOM 4209 N N . HIS A 1 508 ? -33.682 19.260 -26.524 1.00 93.44 508 HIS A N 1
ATOM 4210 C CA . HIS A 1 508 ? -34.978 18.730 -26.104 1.00 93.44 508 HIS A CA 1
ATOM 4211 C C . HIS A 1 508 ? -35.001 18.385 -24.611 1.00 93.44 508 HIS A C 1
ATOM 4213 O O . HIS A 1 508 ? -35.914 18.829 -23.912 1.00 93.44 508 HIS A O 1
ATOM 4219 N N . LEU A 1 509 ? -33.981 17.683 -24.106 1.00 93.69 509 LEU A N 1
ATOM 4220 C CA . LEU A 1 509 ? -33.814 17.370 -22.684 1.00 93.69 509 LEU A CA 1
ATOM 4221 C C . LEU A 1 509 ? -33.832 18.648 -21.830 1.00 93.69 509 LEU A C 1
ATOM 4223 O O . LEU A 1 509 ? -34.594 18.764 -20.869 1.00 93.69 509 LEU A O 1
ATOM 4227 N N . ARG A 1 510 ? -33.054 19.664 -22.213 1.00 92.94 510 ARG A N 1
ATOM 4228 C CA . ARG A 1 510 ? -33.044 20.958 -21.522 1.00 92.94 510 ARG A CA 1
ATOM 4229 C C . ARG A 1 510 ? -34.404 21.636 -21.579 1.00 92.94 510 ARG A C 1
ATOM 4231 O O . ARG A 1 510 ? -34.819 22.218 -20.584 1.00 92.94 510 ARG A O 1
ATOM 4238 N N . ASN A 1 511 ? -35.128 21.553 -22.693 1.00 92.69 511 ASN A N 1
ATOM 4239 C CA . ASN A 1 511 ? -36.468 22.128 -22.802 1.00 92.69 511 ASN A CA 1
ATOM 4240 C C . ASN A 1 511 ? -37.475 21.448 -21.866 1.00 92.69 511 ASN A C 1
ATOM 4242 O O . ASN A 1 511 ? -38.230 22.153 -21.194 1.00 92.69 511 ASN A O 1
ATOM 4246 N N . ILE A 1 512 ? -37.482 20.115 -21.770 1.00 93.88 512 ILE A N 1
ATOM 4247 C CA . ILE A 1 512 ? -38.393 19.413 -20.852 1.00 93.88 512 ILE A CA 1
ATOM 4248 C C . ILE A 1 512 ? -38.044 19.702 -19.385 1.00 93.88 512 ILE A C 1
ATOM 4250 O O . ILE A 1 512 ? -38.948 19.976 -18.596 1.00 93.88 512 ILE A O 1
ATOM 4254 N N . VAL A 1 513 ? -36.753 19.768 -19.034 1.00 93.50 513 VAL A N 1
ATOM 4255 C CA . VAL A 1 513 ? -36.298 20.148 -17.684 1.00 93.50 513 VAL A CA 1
ATOM 4256 C C . VAL A 1 513 ? -36.653 21.606 -17.378 1.00 93.50 513 VAL A C 1
ATOM 4258 O O . VAL A 1 513 ? -37.197 21.894 -16.315 1.00 93.50 513 VAL A O 1
ATOM 4261 N N . ASN A 1 514 ? -36.420 22.531 -18.314 1.00 92.25 514 ASN A N 1
ATOM 4262 C CA . ASN A 1 514 ? -36.767 23.949 -18.170 1.00 92.25 514 ASN A CA 1
ATOM 4263 C C . ASN A 1 514 ? -38.262 24.148 -17.914 1.00 92.25 514 ASN A C 1
ATOM 4265 O O . ASN A 1 514 ? -38.641 24.982 -17.094 1.00 92.25 514 ASN A O 1
ATOM 4269 N N . ASN A 1 515 ? -39.104 23.394 -18.621 1.00 91.31 515 ASN A N 1
ATOM 4270 C CA . ASN A 1 515 ? -40.552 23.475 -18.477 1.00 91.31 515 ASN A CA 1
ATOM 4271 C C . ASN A 1 515 ? -41.035 22.878 -17.148 1.00 91.31 515 ASN A C 1
ATOM 4273 O O . ASN A 1 515 ? -41.991 23.394 -16.575 1.00 91.31 515 ASN A O 1
ATOM 4277 N N . ALA A 1 516 ? -40.386 21.818 -16.660 1.00 91.06 516 ALA A N 1
ATOM 4278 C CA . ALA A 1 516 ? -40.761 21.156 -15.413 1.00 91.06 516 ALA A CA 1
ATOM 4279 C C . ALA A 1 516 ? -40.250 21.892 -14.162 1.00 91.06 516 ALA A C 1
ATOM 4281 O O . ALA A 1 516 ? -40.978 22.017 -13.179 1.00 91.06 516 ALA A O 1
ATOM 4282 N N . TYR A 1 517 ? -39.009 22.382 -14.197 1.00 92.25 517 TYR A N 1
ATOM 4283 C CA . TYR A 1 517 ? -38.256 22.811 -13.009 1.00 92.25 517 TYR A CA 1
ATOM 4284 C C . TYR A 1 517 ? -37.694 24.233 -13.097 1.00 92.25 517 TYR A C 1
ATOM 4286 O O . TYR A 1 517 ? -37.193 24.768 -12.108 1.00 92.25 517 TYR A O 1
ATOM 4294 N N . GLY A 1 518 ? -37.807 24.877 -14.258 1.00 89.94 518 GLY A N 1
ATOM 4295 C CA . GLY A 1 518 ? -37.305 26.225 -14.497 1.00 89.94 518 GLY A CA 1
ATOM 4296 C C . GLY A 1 518 ? -35.862 26.267 -15.009 1.00 89.94 518 GLY A C 1
ATOM 4297 O O . GLY A 1 518 ? -35.066 25.346 -14.833 1.00 89.94 518 GLY A O 1
ATOM 4298 N N . LYS A 1 519 ? -35.520 27.390 -15.653 1.00 87.50 519 LYS A N 1
ATOM 4299 C CA . LYS A 1 519 ? -34.218 27.599 -16.315 1.00 87.50 519 LYS A CA 1
ATOM 4300 C C . LYS A 1 519 ? -33.035 27.674 -15.352 1.00 87.50 519 LYS A C 1
ATOM 4302 O O . LYS A 1 519 ? -31.938 27.238 -15.690 1.00 87.50 519 LYS A O 1
ATOM 4307 N N . ASP A 1 520 ? -33.271 28.220 -14.162 1.00 85.88 520 ASP A N 1
ATOM 4308 C CA . ASP A 1 520 ? -32.261 28.322 -13.106 1.00 85.88 520 ASP A CA 1
ATOM 4309 C C . ASP A 1 520 ? -31.800 26.930 -12.648 1.00 85.88 520 ASP A C 1
ATOM 4311 O O . ASP A 1 520 ? -30.603 26.640 -12.616 1.00 85.88 520 ASP A O 1
ATOM 4315 N N . PHE A 1 521 ? -32.756 26.022 -12.425 1.00 90.25 521 PHE A N 1
ATOM 4316 C CA . PHE A 1 521 ? -32.479 24.631 -12.083 1.00 90.25 521 PHE A CA 1
ATOM 4317 C C . PHE A 1 521 ? -31.681 23.925 -13.184 1.00 90.25 521 PHE A C 1
ATOM 4319 O O . PHE A 1 521 ? -30.608 23.385 -12.923 1.00 90.25 521 PHE A O 1
ATOM 4326 N N . ALA A 1 522 ? -32.167 23.987 -14.429 1.00 85.38 522 ALA A N 1
ATOM 4327 C CA . ALA A 1 522 ? -31.551 23.299 -15.564 1.00 85.38 522 ALA A CA 1
ATOM 4328 C C . ALA A 1 522 ? -30.112 23.758 -15.874 1.00 85.38 522 ALA A C 1
ATOM 4330 O O . ALA A 1 522 ? -29.371 23.054 -16.555 1.00 85.38 522 ALA A O 1
ATOM 4331 N N . THR A 1 523 ? -29.726 24.952 -15.416 1.00 82.88 523 THR A N 1
ATOM 4332 C CA . THR A 1 523 ? -28.390 25.519 -15.655 1.00 82.88 523 THR A CA 1
ATOM 4333 C C . THR A 1 523 ? -27.441 25.268 -14.485 1.00 82.88 523 THR A C 1
ATOM 4335 O O . THR A 1 523 ? -26.242 25.112 -14.691 1.00 82.88 523 THR A O 1
ATOM 4338 N N . THR A 1 524 ? -27.951 25.240 -13.250 1.00 82.62 524 THR A N 1
ATOM 4339 C CA . THR A 1 524 ? -27.106 25.194 -12.043 1.00 82.62 524 THR A CA 1
ATOM 4340 C C . THR A 1 524 ? -27.015 23.807 -11.402 1.00 82.62 524 THR A C 1
ATOM 4342 O O . THR A 1 524 ? -26.000 23.498 -10.766 1.00 82.62 524 THR A O 1
ATOM 4345 N N . GLN A 1 525 ? -28.053 22.978 -11.565 1.00 87.31 525 GLN A N 1
ATOM 4346 C CA . GLN A 1 525 ? -28.223 21.709 -10.846 1.00 87.31 525 GLN A CA 1
ATOM 4347 C C . GLN A 1 525 ? -27.981 20.461 -11.696 1.00 87.31 525 GLN A C 1
ATOM 4349 O O . GLN A 1 525 ? -27.855 19.384 -11.118 1.00 87.31 525 GLN A O 1
ATOM 4354 N N . ILE A 1 526 ? -27.905 20.592 -13.025 1.00 91.50 526 ILE A N 1
ATOM 4355 C CA . ILE A 1 526 ? -27.644 19.463 -13.926 1.00 91.50 526 ILE A CA 1
ATOM 4356 C C . ILE A 1 526 ? -26.461 19.731 -14.858 1.00 91.50 526 ILE A C 1
ATOM 4358 O O . ILE A 1 526 ? -26.306 20.837 -15.381 1.00 91.50 526 ILE A O 1
ATOM 4362 N N . THR A 1 527 ? -25.672 18.691 -15.106 1.00 90.50 527 THR A N 1
ATOM 4363 C CA . THR A 1 527 ? -24.640 18.646 -16.150 1.00 90.50 527 THR A CA 1
ATOM 4364 C C . THR A 1 527 ? -24.968 17.487 -17.082 1.00 90.50 527 THR A C 1
ATOM 4366 O O . THR A 1 527 ? -25.272 16.400 -16.603 1.00 90.50 527 THR A O 1
ATOM 4369 N N . VAL A 1 528 ? -24.934 17.712 -18.397 1.00 91.06 528 VAL A N 1
ATOM 4370 C CA . VAL A 1 528 ? -25.240 16.686 -19.405 1.00 91.06 528 VAL A CA 1
ATOM 4371 C C . VAL A 1 528 ? -23.978 16.381 -20.205 1.00 91.06 528 VAL A C 1
ATOM 4373 O O . VAL A 1 528 ? -23.268 17.309 -20.596 1.00 91.06 528 VAL A O 1
ATOM 4376 N N . GLY A 1 529 ? -23.700 15.100 -20.428 1.00 89.12 529 GLY A N 1
ATOM 4377 C CA . GLY A 1 529 ? -22.592 14.599 -21.234 1.00 89.12 529 GLY A CA 1
ATOM 4378 C C . GLY A 1 529 ? -23.046 13.501 -22.194 1.00 89.12 529 GLY A C 1
ATOM 4379 O O . GLY A 1 529 ? -24.083 12.877 -21.984 1.00 89.12 529 GLY A O 1
ATOM 4380 N N . PHE A 1 530 ? -22.258 13.271 -23.245 1.00 89.75 530 PHE A N 1
ATOM 4381 C CA . PHE A 1 530 ? -22.517 12.240 -24.256 1.00 89.75 530 PHE A CA 1
ATOM 4382 C C . PHE A 1 530 ? -21.280 11.359 -24.457 1.00 89.75 530 PHE A C 1
ATOM 4384 O O . PHE A 1 530 ? -20.521 11.584 -25.406 1.00 89.75 530 PHE A O 1
ATOM 4391 N N . PRO A 1 531 ? -20.987 10.439 -23.524 1.00 85.31 531 PRO A N 1
ATOM 4392 C CA . PRO A 1 531 ? -19.892 9.501 -23.709 1.00 85.31 531 PRO A CA 1
ATOM 4393 C C . PRO A 1 531 ? -20.240 8.426 -24.749 1.00 85.31 531 PRO A C 1
ATOM 4395 O O . PRO A 1 531 ? -21.409 8.098 -24.964 1.00 85.31 531 PRO A O 1
ATOM 4398 N N . VAL A 1 532 ? -19.206 7.876 -25.390 1.00 80.69 532 VAL A N 1
ATOM 4399 C CA . VAL A 1 532 ? -19.312 6.780 -26.366 1.00 80.69 532 VAL A CA 1
ATOM 4400 C C . VAL A 1 532 ? -18.681 5.532 -25.759 1.00 80.69 532 VAL A C 1
ATOM 4402 O O . VAL A 1 532 ? -17.519 5.581 -25.363 1.00 80.69 532 VAL A O 1
ATOM 4405 N N . ILE A 1 533 ? -19.444 4.442 -25.699 1.00 76.38 533 ILE A N 1
ATOM 4406 C CA . ILE A 1 533 ? -19.050 3.138 -25.146 1.00 76.38 533 ILE A CA 1
ATOM 4407 C C . ILE A 1 533 ? -19.348 2.087 -26.215 1.00 76.38 533 ILE A C 1
ATOM 4409 O O . ILE A 1 533 ? -20.442 2.102 -26.771 1.00 76.38 533 ILE A O 1
ATOM 4413 N N . GLU A 1 534 ? -18.387 1.219 -26.545 1.00 70.62 534 GLU A N 1
ATOM 4414 C CA . GLU A 1 534 ? -18.554 0.170 -27.574 1.00 70.62 534 GLU A CA 1
ATOM 4415 C C . GLU A 1 534 ? -19.180 0.680 -28.898 1.00 70.62 534 GLU A C 1
ATOM 4417 O O . GLU A 1 534 ? -20.058 0.052 -29.482 1.00 70.62 534 GLU A O 1
ATOM 4422 N N . GLU A 1 535 ? -18.743 1.856 -29.369 1.00 75.56 535 GLU A N 1
ATOM 4423 C CA . GLU A 1 535 ? -19.256 2.549 -30.573 1.00 75.56 535 GLU A CA 1
ATOM 4424 C C . GLU A 1 535 ? -20.690 3.122 -30.465 1.00 75.56 535 GLU A C 1
ATOM 4426 O O . GLU A 1 535 ? -21.160 3.775 -31.401 1.00 75.56 535 GLU A O 1
ATOM 4431 N N . ALA A 1 536 ? -21.363 2.976 -29.319 1.00 82.19 536 ALA A N 1
ATOM 4432 C CA . ALA A 1 536 ? -22.681 3.541 -29.035 1.00 82.19 536 ALA A CA 1
ATOM 4433 C C . ALA A 1 536 ? -22.591 4.795 -28.141 1.00 82.19 536 ALA A C 1
ATOM 4435 O O . ALA A 1 536 ? -21.984 4.790 -27.072 1.00 82.19 536 ALA A O 1
ATOM 4436 N N . GLU A 1 537 ? -23.214 5.898 -28.565 1.00 89.12 537 GLU A N 1
ATOM 4437 C CA . GLU A 1 537 ? -23.309 7.127 -27.763 1.00 89.12 537 GLU A CA 1
ATOM 4438 C C . GLU A 1 537 ? -24.462 7.006 -26.754 1.00 89.12 537 GLU A C 1
ATOM 4440 O O . GLU A 1 537 ? -25.597 6.717 -27.146 1.00 89.12 537 GLU A O 1
ATOM 4445 N N . ILE A 1 538 ? -24.177 7.242 -25.471 1.00 93.00 538 ILE A N 1
ATOM 4446 C CA . ILE A 1 538 ? -25.161 7.295 -24.377 1.00 93.00 538 ILE A CA 1
ATOM 4447 C C . ILE A 1 538 ? -25.273 8.727 -23.839 1.00 93.00 538 ILE A C 1
ATOM 4449 O O . ILE A 1 538 ? -24.422 9.568 -24.113 1.00 93.00 538 ILE A O 1
ATOM 4453 N N . CYS A 1 539 ? -26.317 9.031 -23.065 1.00 94.25 539 CYS A N 1
ATOM 4454 C CA . CYS A 1 539 ? -26.464 10.333 -22.408 1.00 94.25 539 CYS A CA 1
ATOM 4455 C C . CYS A 1 539 ? -26.276 10.174 -20.904 1.00 94.25 539 CYS A C 1
ATOM 4457 O O . CYS A 1 539 ? -27.001 9.436 -20.244 1.00 94.25 539 CYS A O 1
ATOM 4459 N N . GLU A 1 540 ? -25.347 10.937 -20.351 1.00 93.38 540 GLU A N 1
ATOM 4460 C CA . GLU A 1 540 ? -25.090 11.030 -18.923 1.00 93.38 540 GLU A CA 1
ATOM 4461 C C . GLU A 1 540 ? -25.671 12.337 -18.380 1.00 93.38 540 GLU A C 1
ATOM 4463 O O . GLU A 1 540 ? -25.401 13.416 -18.907 1.00 93.38 540 GLU A O 1
ATOM 4468 N N . ILE A 1 541 ? -26.450 12.256 -17.302 1.00 94.62 541 ILE A N 1
ATOM 4469 C CA . ILE A 1 541 ? -26.965 13.421 -16.583 1.00 94.62 541 ILE A CA 1
ATOM 4470 C C . ILE A 1 541 ? -26.494 13.339 -15.134 1.00 94.62 541 ILE A C 1
ATOM 4472 O O . ILE A 1 541 ? -26.939 12.480 -14.374 1.00 94.62 541 ILE A O 1
ATOM 4476 N N . ASP A 1 542 ? -25.622 14.258 -14.739 1.00 90.25 542 ASP A N 1
ATOM 4477 C CA . ASP A 1 542 ? -25.197 14.435 -13.352 1.00 90.25 542 ASP A CA 1
ATOM 4478 C C . ASP A 1 542 ? -26.106 15.456 -12.659 1.00 90.25 542 ASP A C 1
ATOM 4480 O O . ASP A 1 542 ? -26.228 16.600 -13.110 1.00 90.25 542 ASP A O 1
ATOM 4484 N N . VAL A 1 543 ? -26.773 15.037 -11.582 1.00 93.56 543 VAL A N 1
ATOM 4485 C CA . VAL A 1 543 ? -27.754 15.827 -10.833 1.00 93.56 543 VAL A CA 1
ATOM 4486 C C . VAL A 1 543 ? -27.217 16.118 -9.438 1.00 93.56 543 VAL A C 1
ATOM 4488 O O . VAL A 1 543 ? -27.030 15.221 -8.614 1.00 93.56 543 VAL A O 1
ATOM 4491 N N . LYS A 1 544 ? -27.042 17.403 -9.130 1.00 89.19 544 LYS A N 1
ATOM 4492 C CA . LYS A 1 544 ? -26.568 17.844 -7.815 1.00 89.19 544 LYS A CA 1
ATOM 4493 C C . LYS A 1 544 ? -27.651 17.687 -6.735 1.00 89.19 544 LYS A C 1
ATOM 4495 O O . LYS A 1 544 ? -28.843 17.860 -7.027 1.00 89.19 544 LYS A O 1
ATOM 4500 N N . PRO A 1 545 ? -27.255 17.429 -5.471 1.00 89.38 545 PRO A N 1
ATOM 4501 C CA . PRO A 1 545 ? -28.182 17.484 -4.351 1.00 89.38 545 PRO A CA 1
ATOM 4502 C C . PRO A 1 545 ? -28.799 18.879 -4.240 1.00 89.38 545 PRO A C 1
ATOM 4504 O O . PRO A 1 545 ? -28.100 19.891 -4.178 1.00 89.38 545 PRO A O 1
ATOM 4507 N N . GLY A 1 546 ? -30.126 18.926 -4.185 1.00 88.12 546 GLY A N 1
ATOM 4508 C CA . GLY A 1 546 ? -30.881 20.165 -4.156 1.00 88.12 546 GLY A CA 1
ATOM 4509 C C . GLY A 1 546 ? -30.696 20.941 -2.859 1.00 88.12 546 GLY A C 1
ATOM 4510 O O . GLY A 1 546 ? -30.485 20.379 -1.777 1.00 88.12 546 GLY A O 1
ATOM 4511 N N . THR A 1 547 ? -30.839 22.259 -2.977 1.00 84.19 547 THR A N 1
ATOM 4512 C CA . THR A 1 547 ? -30.981 23.198 -1.853 1.00 84.19 547 THR A CA 1
ATOM 4513 C C . THR A 1 547 ? -32.443 23.544 -1.566 1.00 84.19 547 THR A C 1
ATOM 4515 O O . THR A 1 547 ? -32.740 24.137 -0.533 1.00 84.19 547 THR A O 1
ATOM 4518 N N . LYS A 1 548 ? -33.365 23.166 -2.460 1.00 88.62 548 LYS A N 1
ATOM 4519 C CA . LYS A 1 548 ? -34.815 23.353 -2.342 1.00 88.62 548 LYS A CA 1
ATOM 4520 C C . LYS A 1 548 ? -35.536 22.103 -2.859 1.00 88.62 548 LYS A C 1
ATOM 4522 O O . LYS A 1 548 ? -34.995 21.454 -3.753 1.00 88.62 548 LYS A O 1
ATOM 4527 N N . PRO A 1 549 ? -36.738 21.788 -2.348 1.00 91.38 549 PRO A N 1
ATOM 4528 C CA . PRO A 1 549 ? -37.511 20.646 -2.821 1.00 91.38 549 PRO A CA 1
ATOM 4529 C C . PRO A 1 549 ? -38.004 20.843 -4.259 1.00 91.38 549 PRO A C 1
ATOM 4531 O O . PRO A 1 549 ? -38.527 21.905 -4.611 1.00 91.38 549 PRO A O 1
ATOM 4534 N N . LEU A 1 550 ? -37.890 19.789 -5.065 1.00 92.56 550 LEU A N 1
ATOM 4535 C CA . LEU A 1 550 ? -38.331 19.737 -6.450 1.00 92.56 550 LEU A CA 1
ATOM 4536 C C . LEU A 1 550 ? -39.580 18.863 -6.593 1.00 92.56 550 LEU A C 1
ATOM 4538 O O . LEU A 1 550 ? -39.584 17.682 -6.245 1.00 92.56 550 LEU A O 1
ATOM 4542 N N . PHE A 1 551 ? -40.647 19.446 -7.133 1.00 92.25 551 PHE A N 1
ATOM 4543 C CA . PHE A 1 551 ? -41.918 18.764 -7.365 1.00 92.25 551 PHE A CA 1
ATOM 4544 C C . PHE A 1 551 ? -42.141 18.582 -8.860 1.00 92.25 551 PHE A C 1
ATOM 4546 O O . PHE A 1 551 ? -41.947 19.520 -9.631 1.00 92.25 551 PHE A O 1
ATOM 4553 N N . LEU A 1 552 ? -42.601 17.401 -9.266 1.00 92.38 552 LEU A N 1
ATOM 4554 C CA . LEU A 1 552 ? -42.985 17.130 -10.649 1.00 92.38 552 LEU A CA 1
ATOM 4555 C C . LEU A 1 552 ? -44.508 17.222 -10.793 1.00 92.38 552 LEU A C 1
ATOM 4557 O O . LEU A 1 552 ? -45.247 16.570 -10.054 1.00 92.38 552 LEU A O 1
ATOM 4561 N N . GLU A 1 553 ? -44.982 18.021 -11.750 1.00 87.75 553 GLU A N 1
ATOM 4562 C CA . GLU A 1 553 ? -46.393 18.040 -12.142 1.00 87.75 553 GLU A CA 1
ATOM 4563 C C . GLU A 1 553 ? -46.698 16.852 -13.058 1.00 87.75 553 GLU A C 1
ATOM 4565 O O . GLU A 1 553 ? -46.208 16.786 -14.181 1.00 87.75 553 GLU A O 1
ATOM 4570 N N . VAL A 1 554 ? -47.541 15.934 -12.590 1.00 83.62 554 VAL A N 1
ATOM 4571 C CA . VAL A 1 554 ? -48.040 14.799 -13.374 1.00 83.62 554 VAL A CA 1
ATOM 4572 C C . VAL A 1 554 ? -49.540 14.931 -13.616 1.00 83.62 554 VAL A C 1
ATOM 4574 O O . VAL A 1 554 ? -50.286 15.458 -12.785 1.00 83.62 554 VAL A O 1
ATOM 4577 N N . ILE A 1 555 ? -50.012 14.431 -14.756 1.00 79.38 555 ILE A N 1
ATOM 4578 C CA . ILE A 1 555 ? -51.441 14.397 -15.075 1.00 79.38 555 ILE A CA 1
ATOM 4579 C C . ILE A 1 555 ? -52.002 13.055 -14.599 1.00 79.38 555 ILE A C 1
ATOM 4581 O O . ILE A 1 555 ? -51.610 11.989 -15.068 1.00 79.38 555 ILE A O 1
ATOM 4585 N N . SER A 1 556 ? -52.927 13.098 -13.642 1.00 71.12 556 SER A N 1
ATOM 4586 C CA . SER A 1 556 ? -53.618 11.899 -13.159 1.00 71.12 556 SER A CA 1
ATOM 4587 C C . SER A 1 556 ? -54.481 11.264 -14.258 1.00 71.12 556 SER A C 1
ATOM 4589 O O . SER A 1 556 ? -54.872 11.922 -15.223 1.00 71.12 556 SER A O 1
ATOM 4591 N N . LYS A 1 557 ? -54.876 9.996 -14.075 1.00 69.06 557 LYS A N 1
ATOM 4592 C CA . LYS A 1 557 ? -55.774 9.273 -15.001 1.00 69.06 557 LYS A CA 1
ATOM 4593 C C . LYS A 1 557 ? -57.104 10.003 -15.278 1.00 69.06 557 LYS A C 1
ATOM 4595 O O . LYS A 1 557 ? -57.730 9.737 -16.296 1.00 69.06 557 LYS A O 1
ATOM 4600 N N . ASN A 1 558 ? -57.495 10.943 -14.412 1.00 71.25 558 ASN A N 1
ATOM 4601 C CA . ASN A 1 558 ? -58.718 11.745 -14.516 1.00 71.25 558 ASN A CA 1
ATOM 4602 C C . ASN A 1 558 ? -58.485 13.139 -15.143 1.00 71.25 558 ASN A C 1
ATOM 4604 O O . ASN A 1 558 ? -59.358 13.999 -15.067 1.00 71.25 558 ASN A O 1
ATOM 4608 N N . GLY A 1 559 ? -57.302 13.403 -15.712 1.00 72.62 559 GLY A N 1
ATOM 4609 C CA . GLY A 1 559 ? -56.967 14.666 -16.386 1.00 72.62 559 GLY A CA 1
ATOM 4610 C C . GLY A 1 559 ? -56.605 15.832 -15.456 1.00 72.62 559 GLY A C 1
ATOM 4611 O O . GLY A 1 559 ? -56.306 16.924 -15.935 1.00 72.62 559 GLY A O 1
ATOM 4612 N N . GLN A 1 560 ? -56.599 15.626 -14.135 1.00 77.56 560 GLN A N 1
ATOM 4613 C CA . GLN A 1 560 ? -56.203 16.650 -13.163 1.00 77.56 560 GLN A CA 1
ATOM 4614 C C . GLN A 1 560 ? -54.686 16.663 -12.957 1.00 77.56 560 GLN A C 1
ATOM 4616 O O . GLN A 1 560 ? -54.083 15.601 -12.771 1.00 77.56 560 GLN A O 1
ATOM 4621 N N . LYS A 1 561 ? -54.093 17.864 -12.942 1.00 80.38 561 LYS A N 1
ATOM 4622 C CA . LYS A 1 561 ? -52.680 18.087 -12.605 1.00 80.38 561 LYS A CA 1
ATOM 4623 C C . LYS A 1 561 ? -52.451 17.894 -11.106 1.00 80.38 561 LYS A C 1
ATOM 4625 O O . LYS A 1 561 ? -53.142 18.509 -10.297 1.00 80.38 561 LYS A O 1
ATOM 4630 N N . GLN A 1 562 ? -51.473 17.071 -10.747 1.00 84.75 562 GLN A N 1
ATOM 4631 C CA . GLN A 1 562 ? -51.052 16.829 -9.369 1.00 84.75 562 GLN A CA 1
ATOM 4632 C C . GLN A 1 562 ? -49.543 17.028 -9.250 1.00 84.75 562 GLN A C 1
ATOM 4634 O O . GLN A 1 562 ? -48.791 16.604 -10.124 1.00 84.75 562 GLN A O 1
ATOM 4639 N N . LYS A 1 563 ? -49.100 17.662 -8.162 1.00 87.56 563 LYS A N 1
ATOM 4640 C CA . LYS A 1 563 ? -47.677 17.786 -7.832 1.00 87.56 563 LYS A CA 1
ATOM 4641 C C . LYS A 1 563 ? -47.259 16.596 -6.985 1.00 87.56 563 LYS A C 1
ATOM 4643 O O . LYS A 1 563 ? -47.872 16.354 -5.950 1.00 87.56 563 LYS A O 1
ATOM 4648 N N . LYS A 1 564 ? -46.232 15.881 -7.432 1.00 91.00 564 LYS A N 1
ATOM 4649 C CA . LYS A 1 564 ? -45.650 14.735 -6.731 1.00 91.00 564 LYS A CA 1
ATOM 4650 C C . LYS A 1 564 ? -44.232 15.031 -6.277 1.00 91.00 564 LYS A C 1
ATOM 4652 O O . LYS A 1 564 ? -43.516 15.788 -6.942 1.00 91.00 564 LYS A O 1
ATOM 4657 N N . PHE A 1 565 ? -43.851 14.432 -5.156 1.00 91.31 565 PHE A N 1
ATOM 4658 C CA . PHE A 1 565 ? -42.538 14.593 -4.552 1.00 91.31 565 PHE A CA 1
ATOM 4659 C C . PHE A 1 565 ? -41.834 13.242 -4.527 1.00 91.31 565 PHE A C 1
ATOM 4661 O O . PHE A 1 565 ? -42.263 12.316 -3.843 1.00 91.31 565 PHE A O 1
ATOM 4668 N N . PHE A 1 566 ? -40.762 13.131 -5.307 1.00 92.38 566 PHE A N 1
ATOM 4669 C CA . PHE A 1 566 ? -40.038 11.877 -5.462 1.00 92.38 566 PHE A CA 1
ATOM 4670 C C . PHE A 1 566 ? -38.714 11.907 -4.704 1.00 92.38 566 PHE A C 1
ATOM 4672 O O . PHE A 1 566 ? -38.022 12.921 -4.741 1.00 92.38 566 PHE A O 1
ATOM 4679 N N . VAL A 1 567 ? -38.345 10.793 -4.072 1.00 89.06 567 VAL A N 1
ATOM 4680 C CA . VAL A 1 567 ? -37.055 10.587 -3.388 1.00 89.06 567 VAL A CA 1
ATOM 4681 C C . VAL A 1 567 ? -36.444 9.242 -3.781 1.00 89.06 567 VAL A C 1
ATOM 4683 O O . VAL A 1 567 ? -37.164 8.313 -4.157 1.00 89.06 567 VAL A O 1
ATOM 4686 N N . ARG A 1 568 ? -35.114 9.122 -3.702 1.00 88.06 568 ARG A N 1
ATOM 4687 C CA . ARG A 1 568 ? -34.410 7.851 -3.919 1.00 88.06 568 ARG A CA 1
ATOM 4688 C C . ARG A 1 568 ? -34.543 6.953 -2.691 1.00 88.06 568 ARG A C 1
ATOM 4690 O O . ARG A 1 568 ? -34.326 7.391 -1.564 1.00 88.06 568 ARG A O 1
ATOM 4697 N N . SER A 1 569 ? -34.863 5.686 -2.927 1.00 78.88 569 SER A N 1
ATOM 4698 C CA . SER A 1 569 ? -34.885 4.615 -1.932 1.00 78.88 569 SER A CA 1
ATOM 4699 C C . SER A 1 569 ? -34.287 3.3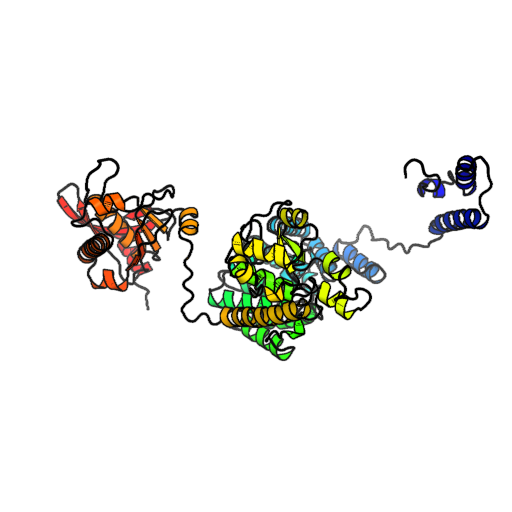61 -2.569 1.00 78.88 569 SER A C 1
ATOM 4701 O O . SER A 1 569 ? -34.932 2.695 -3.386 1.00 78.88 569 SER A O 1
ATOM 4703 N N . GLY A 1 570 ? -33.013 3.094 -2.263 1.00 73.00 570 GLY A N 1
ATOM 4704 C CA . GLY A 1 570 ? -32.219 2.080 -2.961 1.00 73.00 570 GLY A CA 1
ATOM 4705 C C . GLY A 1 570 ? -32.091 2.398 -4.454 1.00 73.00 570 GLY A C 1
ATOM 4706 O O . GLY A 1 570 ? -31.776 3.528 -4.820 1.00 73.00 570 GLY A O 1
ATOM 4707 N N . ASN A 1 571 ? -32.389 1.420 -5.307 1.00 74.44 571 ASN A N 1
ATOM 4708 C CA . ASN A 1 571 ? -32.417 1.558 -6.766 1.00 74.44 571 ASN A CA 1
ATOM 4709 C C . ASN A 1 571 ? -33.773 2.059 -7.315 1.00 74.44 571 ASN A C 1
ATOM 4711 O O . ASN A 1 571 ? -34.067 1.884 -8.488 1.00 74.44 571 ASN A O 1
ATOM 4715 N N . SER A 1 572 ? -34.646 2.647 -6.485 1.00 80.75 572 SER A N 1
ATOM 4716 C CA . SER A 1 572 ? -35.983 3.074 -6.920 1.00 80.75 572 SER A CA 1
ATOM 4717 C C . SER A 1 572 ? -36.314 4.515 -6.538 1.00 80.75 572 SER A C 1
ATOM 4719 O O . SER A 1 572 ? -35.883 5.033 -5.507 1.00 80.75 572 SER A O 1
ATOM 4721 N N . SER A 1 573 ? -37.130 5.166 -7.369 1.00 86.50 573 SER A N 1
ATOM 4722 C CA . SER A 1 573 ? -37.655 6.516 -7.127 1.00 86.50 573 SER A CA 1
ATOM 4723 C C . SER A 1 573 ? -39.095 6.434 -6.599 1.00 86.50 573 SER A C 1
ATOM 4725 O O . SER A 1 573 ? -40.019 6.105 -7.359 1.00 86.50 573 SER A O 1
ATOM 4727 N N . GLN A 1 574 ? -39.284 6.724 -5.309 1.00 86.88 574 GLN A N 1
ATOM 4728 C CA . GLN A 1 574 ? -40.556 6.589 -4.583 1.00 86.88 574 GLN A CA 1
ATOM 4729 C C . GLN A 1 574 ? -41.278 7.931 -4.442 1.00 86.88 574 GLN A C 1
ATOM 4731 O O . GLN A 1 574 ? -40.635 8.958 -4.260 1.00 86.88 574 GLN A O 1
ATOM 4736 N N . ASP A 1 575 ? -42.606 7.907 -4.565 1.00 90.38 575 ASP A N 1
ATOM 4737 C CA . ASP A 1 575 ? -43.499 9.054 -4.343 1.00 90.38 575 ASP A CA 1
ATOM 4738 C C . ASP A 1 575 ? -43.863 9.104 -2.860 1.00 90.38 575 ASP A C 1
ATOM 4740 O O . ASP A 1 575 ? -44.374 8.108 -2.346 1.00 90.38 575 ASP A O 1
ATOM 4744 N N . LEU A 1 576 ? -43.590 10.220 -2.189 1.00 87.25 576 LEU A N 1
ATOM 4745 C CA . LEU A 1 576 ? -43.991 10.415 -0.797 1.00 87.25 576 LEU A CA 1
ATOM 4746 C C . LEU A 1 576 ? -45.375 11.048 -0.729 1.00 87.25 576 LEU A C 1
ATOM 4748 O O . LEU A 1 576 ? -45.716 11.923 -1.532 1.00 87.25 576 LEU A O 1
ATOM 4752 N N . ASP A 1 577 ? -46.169 10.646 0.262 1.00 87.19 577 ASP A N 1
ATOM 4753 C CA . ASP A 1 577 ? -47.449 11.304 0.495 1.00 87.19 577 ASP A CA 1
ATOM 4754 C C . ASP A 1 577 ? -47.264 12.737 1.034 1.00 87.19 577 ASP A C 1
ATOM 4756 O O . ASP A 1 577 ? -46.153 13.206 1.298 1.00 87.19 577 ASP A O 1
ATOM 4760 N N . ILE A 1 578 ? -48.361 13.485 1.169 1.00 85.19 578 ILE A N 1
ATOM 4761 C CA . ILE A 1 578 ? -48.308 14.897 1.579 1.00 85.19 578 ILE A CA 1
ATOM 4762 C C . ILE A 1 578 ? -47.718 15.060 2.992 1.00 85.19 578 ILE A C 1
ATOM 4764 O O . ILE A 1 578 ? -46.995 16.028 3.239 1.00 85.19 578 ILE A O 1
ATOM 4768 N N . ALA A 1 579 ? -48.017 14.141 3.914 1.00 84.62 579 ALA A N 1
ATOM 4769 C CA . ALA A 1 579 ? -47.550 14.217 5.295 1.00 84.62 579 ALA A CA 1
ATOM 4770 C C . ALA A 1 579 ? -46.060 13.856 5.389 1.00 84.62 579 ALA A C 1
ATOM 4772 O O . ALA A 1 579 ? -45.280 14.609 5.977 1.00 84.62 579 ALA A O 1
ATOM 4773 N N . GLU A 1 580 ? -45.656 12.769 4.734 1.00 86.81 580 GLU A N 1
ATOM 4774 C CA . GLU A 1 580 ? -44.267 12.320 4.638 1.00 86.81 580 GLU A CA 1
ATOM 4775 C C . GLU A 1 580 ? -43.393 13.350 3.921 1.00 86.81 580 GLU A C 1
ATOM 4777 O O . GLU A 1 580 ? -42.275 13.629 4.353 1.00 86.81 580 GLU A O 1
ATOM 4782 N N . THR A 1 581 ? -43.913 13.973 2.860 1.00 88.69 581 THR A N 1
ATOM 4783 C CA . THR A 1 581 ? -43.219 15.044 2.139 1.00 88.69 581 THR A CA 1
ATOM 4784 C C . THR A 1 581 ? -42.943 16.229 3.056 1.00 88.69 581 THR A C 1
ATOM 4786 O O . THR A 1 581 ? -41.823 16.731 3.075 1.00 88.69 581 THR A O 1
ATOM 4789 N N . ALA A 1 582 ? -43.929 16.679 3.839 1.00 86.38 582 ALA A N 1
ATOM 4790 C CA . ALA A 1 582 ? -43.744 17.811 4.744 1.00 86.38 582 ALA A CA 1
ATOM 4791 C C . ALA A 1 582 ? -42.668 17.524 5.807 1.00 86.38 582 ALA A C 1
ATOM 4793 O O . ALA A 1 582 ? -41.803 18.367 6.059 1.00 86.38 582 ALA A O 1
ATOM 4794 N N . GLU A 1 583 ? -42.676 16.323 6.391 1.00 87.25 583 GLU A N 1
ATOM 4795 C CA . GLU A 1 583 ? -41.664 15.907 7.366 1.00 87.25 583 GLU A CA 1
ATOM 4796 C C . GLU A 1 583 ? -40.274 15.766 6.726 1.00 87.25 583 GLU A C 1
ATOM 4798 O O . GLU A 1 583 ? -39.274 16.248 7.271 1.00 87.25 583 GLU A O 1
ATOM 4803 N N . TYR A 1 584 ? -40.209 15.161 5.539 1.00 88.12 584 TYR A N 1
ATOM 4804 C CA . TYR A 1 584 ? -38.971 14.985 4.791 1.00 88.12 584 TYR A CA 1
ATOM 4805 C C . TYR A 1 584 ? -38.351 16.329 4.412 1.00 88.12 584 TYR A C 1
ATOM 4807 O O . TYR A 1 584 ? -37.157 16.539 4.637 1.00 88.12 584 TYR A O 1
ATOM 4815 N N . VAL A 1 585 ? -39.155 17.251 3.875 1.00 89.00 585 VAL A N 1
ATOM 4816 C CA . VAL A 1 585 ? -38.691 18.573 3.444 1.00 89.00 585 VAL A CA 1
ATOM 4817 C C . VAL A 1 585 ? -38.139 19.358 4.623 1.00 89.00 585 VAL A C 1
ATOM 4819 O O . VAL A 1 585 ? -37.024 19.875 4.531 1.00 89.00 585 VAL A O 1
ATOM 4822 N N . LYS A 1 586 ? -38.852 19.356 5.755 1.00 85.88 586 LYS A N 1
ATOM 4823 C CA . LYS A 1 586 ? -38.383 19.995 6.984 1.00 85.88 586 LYS A CA 1
ATOM 4824 C C . LYS A 1 586 ? -37.036 19.422 7.426 1.00 85.88 586 LYS A C 1
ATOM 4826 O O . LYS A 1 586 ? -36.097 20.159 7.674 1.00 85.88 586 LYS A O 1
ATOM 4831 N N . ARG A 1 587 ? -36.888 18.096 7.458 1.00 85.44 587 ARG A N 1
ATOM 4832 C CA . ARG A 1 587 ? -35.631 17.456 7.879 1.00 85.44 587 ARG A CA 1
ATOM 4833 C C . ARG A 1 587 ? -34.460 17.716 6.919 1.00 85.44 587 ARG A C 1
ATOM 4835 O O . ARG A 1 587 ? -33.327 17.861 7.375 1.00 85.44 587 ARG A O 1
ATOM 4842 N N . ARG A 1 588 ? -34.704 17.699 5.604 1.00 83.38 588 ARG A N 1
ATOM 4843 C CA . ARG A 1 588 ? -33.657 17.705 4.561 1.00 83.38 588 ARG A CA 1
ATOM 4844 C C . ARG A 1 588 ? -33.267 19.104 4.083 1.00 83.38 588 ARG A C 1
ATOM 4846 O O . ARG A 1 588 ? -32.103 19.302 3.727 1.00 83.38 588 ARG A O 1
ATOM 4853 N N . PHE A 1 589 ? -34.212 20.038 4.030 1.00 86.38 589 PHE A N 1
ATOM 4854 C CA . PHE A 1 589 ? -34.005 21.375 3.463 1.00 86.38 589 PHE A CA 1
ATOM 4855 C C . PHE A 1 589 ? -34.102 22.494 4.502 1.00 86.38 589 PHE A C 1
ATOM 4857 O O . PHE A 1 589 ? -33.527 23.557 4.284 1.00 86.38 589 PHE A O 1
ATOM 4864 N N . GLU A 1 590 ? -34.750 22.258 5.643 1.00 80.00 590 GLU A N 1
ATOM 4865 C CA . GLU A 1 590 ? -34.901 23.244 6.716 1.00 80.00 590 GLU A CA 1
ATOM 4866 C C . GLU A 1 590 ? -34.090 22.809 7.948 1.00 80.00 590 GLU A C 1
ATOM 4868 O O . GLU A 1 590 ? -34.609 22.247 8.912 1.00 80.00 590 GLU A O 1
ATOM 4873 N N . LYS A 1 591 ? -32.774 23.053 7.953 1.00 51.00 591 LYS A N 1
ATOM 4874 C CA . LYS A 1 591 ? -32.039 23.000 9.226 1.00 51.00 591 LYS A CA 1
ATOM 4875 C C . LYS A 1 591 ? -32.511 24.166 10.098 1.00 51.00 591 LYS A C 1
ATOM 4877 O O . LYS A 1 591 ? -32.371 25.313 9.688 1.00 51.00 591 LYS A O 1
ATOM 4882 N N . ASN A 1 592 ? -33.048 23.854 11.282 1.00 45.19 592 ASN A N 1
ATOM 4883 C CA . ASN A 1 592 ? -33.164 24.808 12.386 1.00 45.19 592 ASN A CA 1
ATOM 4884 C C . ASN A 1 592 ? -31.783 25.448 12.601 1.00 45.19 592 ASN A C 1
ATOM 4886 O O . ASN A 1 592 ? -30.814 24.709 12.802 1.00 45.19 592 ASN A O 1
ATOM 4890 N N . GLU A 1 593 ? -31.722 26.776 12.486 1.00 36.41 593 GLU A N 1
ATOM 4891 C CA . GLU A 1 593 ? -30.562 27.603 12.853 1.00 36.41 593 GLU A CA 1
ATOM 4892 C C . GLU A 1 593 ? -30.027 27.285 14.254 1.00 36.41 593 GLU A C 1
ATOM 4894 O O . GLU A 1 593 ? -30.846 26.975 15.157 1.00 36.41 593 GLU A O 1
#

Foldseek 3Di:
DVPQLLDDDLVCLQVVVDDLVVSQVSVCVVVVNDHDDPVVSVVSRVVSVVSNCVVVDDDDDDDDDPPDQLLNVLVVVQVVCVVDPHDDLLVSLVSLLCSLVVCPVVLLVVLQVVCVVQAEHDDSSLVLQLLCCQQPLFQACSVVSNDNVCNVVSVVLVVCLRPALVVQLVVLCCVPQVDRHPLLALDPLLCSLVSNLLSPDPVSDDDLLLSLLSSLLRLLCRQLVVCVPPNRVSSSVLSVLSVPPPRSSVVSSVVSCVVDNSQDALVVQQLDACSRSLLSLLLSQLLVLQAAALPPRHGPHDDDDPQFPWDWAFLAHPVNQPPDPQADCVDPRSVSLSRTSLRTDTHGPVVNVVCPNDQNLVSVVVSCVVPVCNCVSSQQDPPSVCSDSNNVVVRSSSSSVSSSVSSVVVSVCSNVPPDDDPPPPPVLVVLVVAFWLAEAEAQAQFADPVVRDGDCVSVVVVLLVLLQQQLEQWHKYKYQADNNSDGRAHQSVLVVFPHSDPVRVVVVNLVSCCVFFNNVCSVPFWDWDWDADPNGTMIMITGHHHLARGWGWDQDPVRDTDTWGWHGDIRDIDTDDPVRVVVSRCVRNNDDD

pLDDT: mean 85.38, std 12.49, range [28.39, 98.44]

Secondary structure (DSSP, 8-state):
-TT-TT---HHHHHHTSS-HHHHHHHHHHHTTTPPPPHHHHHHHHHHHHHHHGGGG------PPPTT--HHHHHHHHHHHHTTSSPPPHHHHHHHHHHHH-TTHHHHHHHHHHHHHHTT----HHHHHHHHHHHHHS-SS-GGGGSSGGGHHHHHHHHHHIIIIIHHHHHHHHHHHS----GGG-S-GGGHHHHHHHHHHSTTS---HHHHHHHHHHHHHHHHTTTTTSSHHHHHHHHHHHHHH-SSHHHHHHHHHHHHS-SSPPGGGGTT--TTSHHHHHHHHHHHHTT-B-TTT--BSSS---TTS-EEEEESS-HHHHHTSTT--TTSHHHHHHHT-GGGEEEEEHHHHTT-TT--HHHHHHHHHHH-TTHHHHTT----GGGGSGGGHHHHHHHHHHHHHHHHHHHHHHTS---S-------HHHHHHT-SBTTEEEES-SSEETTTTEE-HHHHHHHHHHHHHHHHTT-EEEEESB-TTS-B--SHHHHTTSSSSSHHHHHHHHHHHHHHHH-HHHHHHTEEEE--EETTEE-EEEEEPPPSS--EEEEE-TTS-EEEEEEEEETTEEEEEPHHHHHHHHHHHH----

Nearest PDB structures (foldseek):
  7a09-assembly1_C  TM=1.260E-01  e=1.670E+00  Homo sapiens
  6bw5-assembly1_B  TM=1.222E-01  e=7.652E+00  Homo sapiens

Solvent-accessible surface area (backbone atoms only — not comparable to full-atom values): 33129 Å² total; per-residue (Å²): 110,100,84,39,66,90,63,68,65,65,67,39,45,73,74,62,79,49,51,60,64,61,39,50,53,54,49,20,60,73,50,82,62,46,78,73,57,65,72,56,54,50,54,48,41,56,51,54,50,56,58,57,51,58,76,72,58,86,74,90,82,82,83,76,60,95,83,54,49,69,60,56,50,51,52,53,48,52,60,59,32,76,80,57,81,71,70,51,65,40,54,53,26,48,55,37,38,31,61,71,37,76,59,50,64,59,55,53,48,54,52,40,54,56,37,36,78,68,31,42,67,73,60,74,46,58,55,44,50,42,47,40,29,60,79,70,41,32,48,63,68,48,72,76,53,45,49,66,85,44,49,66,60,49,51,55,52,45,55,47,37,70,77,43,32,50,58,47,51,52,51,47,37,35,72,77,49,49,48,64,42,44,91,59,49,79,45,71,70,67,49,43,53,54,49,35,42,34,61,71,34,93,81,47,65,75,54,73,70,53,48,26,37,48,46,44,32,48,54,50,40,39,64,64,49,56,56,77,56,62,48,33,64,51,38,32,55,49,26,45,36,47,74,71,45,95,56,32,43,61,55,55,40,50,54,47,40,76,76,44,74,75,77,63,54,49,75,73,49,68,49,32,41,73,87,42,44,63,44,38,52,52,49,27,50,23,41,73,68,65,18,35,21,53,88,76,66,46,56,69,58,97,83,57,61,92,71,42,43,77,33,86,42,51,53,60,33,66,67,60,46,57,77,34,96,85,41,51,71,87,40,68,66,50,41,26,49,66,50,11,43,72,35,49,45,69,32,38,44,67,50,63,72,69,50,70,80,50,56,34,43,66,53,52,50,52,27,45,73,78,34,70,61,33,44,62,42,66,50,44,75,85,56,67,75,38,36,38,74,91,29,41,73,56,31,41,52,54,24,30,50,51,44,30,53,52,51,44,51,50,60,59,40,51,72,56,72,73,84,84,78,82,72,78,68,59,62,65,65,56,44,72,69,51,67,33,66,47,33,44,59,30,52,51,54,37,44,34,83,90,77,74,42,82,32,75,67,37,44,52,52,52,52,48,50,53,28,5,23,21,53,44,83,13,32,37,40,37,33,10,21,36,89,88,52,50,81,70,19,42,62,70,43,24,68,76,44,100,52,71,41,68,69,56,49,53,52,49,53,49,48,55,41,28,73,64,65,32,61,66,45,54,67,74,39,44,49,79,47,72,56,70,54,96,92,31,47,28,41,40,37,42,31,45,48,50,83,59,88,47,57,48,80,42,72,44,101,84,72,48,81,42,77,44,42,31,32,56,56,57,73,41,75,43,76,50,53,76,68,56,40,54,54,48,46,41,70,75,62,49,74,82,128

Radius of gyration: 33.97 Å; Cα contacts (8 Å, |Δi|>4): 777; chains: 1; bounding box: 100×83×79 Å